Protein AF-0000000080646746 (afdb_homodimer)

Solvent-accessible surface area (backbone atoms only — not comparable to full-atom values): 21469 Å² total; per-residue (Å²): 108,74,62,54,52,51,49,48,50,39,43,36,51,28,41,51,55,40,29,51,72,56,31,67,88,60,60,42,71,68,59,32,24,59,68,43,71,46,52,71,66,58,47,55,75,70,32,92,43,70,64,54,46,52,50,50,38,51,50,51,55,50,48,51,44,48,50,43,49,50,52,52,54,58,52,56,76,73,46,64,64,90,70,47,39,64,67,59,56,50,50,55,52,50,60,57,64,44,61,35,46,60,45,35,45,41,50,51,50,56,53,54,45,21,49,72,32,48,72,54,20,54,55,48,48,54,56,49,47,53,44,38,52,50,47,21,50,50,52,50,49,49,30,48,57,54,53,25,39,70,78,55,65,48,59,58,48,28,48,38,52,49,12,30,47,49,39,35,8,44,53,44,21,35,32,60,46,51,72,60,51,70,83,59,74,64,62,42,67,65,44,43,52,51,50,50,48,43,35,51,54,55,35,32,42,72,116,108,75,62,53,52,51,49,47,50,37,43,35,51,28,42,51,55,40,30,51,71,58,32,68,90,60,59,42,70,66,58,33,24,60,68,43,70,45,52,72,66,58,46,55,74,71,33,92,44,71,65,53,45,52,49,49,38,51,51,52,55,50,48,52,46,49,48,43,50,51,53,52,54,58,52,55,75,73,45,63,63,89,70,47,40,64,67,58,55,49,51,56,53,51,60,59,64,44,60,36,46,60,45,35,44,42,52,52,49,54,53,54,44,21,48,74,33,49,73,54,20,55,55,48,45,55,56,50,48,53,47,39,53,50,46,21,50,49,51,50,49,49,29,48,58,55,53,25,40,70,77,54,64,48,58,57,48,27,49,37,52,49,12,29,48,49,40,34,7,44,53,45,20,36,32,60,47,50,71,60,52,70,85,60,71,65,61,44,67,64,44,43,53,52,51,50,49,43,34,51,54,54,36,31,42,73,117

InterPro domains:
  IPR001647 DNA-binding HTH domain, TetR-type [PF00440] (11-57)
  IPR001647 DNA-binding HTH domain, TetR-type [PR00455] (11-24)
  IPR001647 DNA-binding HTH domain, TetR-type [PR00455] (32-55)
  IPR001647 DNA-binding HTH domain, TetR-type [PS50977] (5-65)
  IPR009057 Homedomain-like superfamily [SSF46689] (6-74)
  IPR050624 Nucleoid occlusion factor SlmA/HTH-type transcriptional regulator [PTHR43479] (6-164)

Sequence (414 aa):
MASEFETANKLIDATRQIVVSQGIEGCSLEKICSKAGFTRGAFYSNFSTKDELFEALAEDEYARLIDGLTETVEGWRQQDPSEATMEKLLDEVLQVLQLDRDFYVLHSELLNRSVRDPKWGMRLAYINAEFIQKIAAVLQTIAKATHRHLVVDAIPLAHAVVGVALRAANIGAMRTALKGEPLVHTEPAADVINMLLTLIYAATEGHMASEFETANKLIDATRQIVVSQGIEGCSLEKICSKAGFTRGAFYSNFSTKDELFEALAEDEYARLIDGLTETVEGWRQQDPSEATMEKLLDEVLQVLQLDRDFYVLHSELLNRSVRDPKWGMRLAYINAEFIQKIAAVLQTIAKATHRHLVVDAIPLAHAVVGVALRAANIGAMRTALKGEPLVHTEPAADVINMLLTLIYAATEGH

Structure (mmCIF, N/CA/C/O backbone):
data_AF-0000000080646746-model_v1
#
loop_
_entity.id
_entity.type
_entity.pdbx_description
1 polymer 'HTH tetR-type domain-containing protein'
#
loop_
_atom_site.group_PDB
_atom_site.id
_atom_site.type_symbol
_atom_site.label_atom_id
_atom_site.label_alt_id
_atom_site.label_comp_id
_atom_site.label_asym_id
_atom_site.label_entity_id
_atom_site.label_seq_id
_atom_site.pdbx_PDB_ins_code
_atom_site.Cartn_x
_atom_site.Cartn_y
_atom_site.Cartn_z
_atom_site.occupancy
_atom_site.B_iso_or_equiv
_atom_site.auth_seq_id
_atom_site.auth_comp_id
_atom_site.auth_asym_id
_atom_site.auth_atom_id
_atom_site.pdbx_PDB_model_num
ATOM 1 N N . MET A 1 1 ? -35.719 14.391 5.875 1 55.91 1 MET A N 1
ATOM 2 C CA . MET A 1 1 ? -35.062 13.094 5.77 1 55.91 1 MET A CA 1
ATOM 3 C C . MET A 1 1 ? -34.312 12.977 4.453 1 55.91 1 MET A C 1
ATOM 5 O O . MET A 1 1 ? -33.094 12.734 4.445 1 55.91 1 MET A O 1
ATOM 9 N N . ALA A 1 2 ? -34.969 13.109 3.359 1 57.72 2 ALA A N 1
ATOM 10 C CA . ALA A 1 2 ? -34.406 13.086 2.016 1 57.72 2 ALA A CA 1
ATOM 11 C C . ALA A 1 2 ? -33.312 14.148 1.862 1 57.72 2 ALA A C 1
ATOM 13 O O . ALA A 1 2 ? -32.25 13.875 1.317 1 57.72 2 ALA A O 1
ATOM 14 N N . SER A 1 3 ? -33.562 15.297 2.492 1 67 3 SER A N 1
ATOM 15 C CA . SER A 1 3 ? -32.625 16.422 2.396 1 67 3 SER A CA 1
ATOM 16 C C . SER A 1 3 ? -31.359 16.156 3.186 1 67 3 SER A C 1
ATOM 18 O O . SER A 1 3 ? -30.25 16.453 2.705 1 67 3 SER A O 1
ATOM 20 N N . GLU A 1 4 ? -31.594 15.5 4.281 1 74.25 4 GLU A N 1
ATOM 21 C CA . GLU A 1 4 ? -30.453 15.188 5.137 1 74.25 4 GLU A CA 1
ATOM 22 C C . GLU A 1 4 ? -29.516 14.188 4.469 1 74.25 4 GLU A C 1
ATOM 24 O O . GLU A 1 4 ? -28.281 14.32 4.551 1 74.25 4 GLU A O 1
ATOM 29 N N . PHE A 1 5 ? -30.188 13.305 3.812 1 78.81 5 PHE A N 1
ATOM 30 C CA . PHE A 1 5 ? -29.422 12.297 3.1 1 78.81 5 PHE A CA 1
ATOM 31 C C . PHE A 1 5 ? -28.609 12.93 1.973 1 78.81 5 PHE A C 1
ATOM 33 O O . PHE A 1 5 ? -27.438 12.594 1.767 1 78.81 5 PHE A O 1
ATOM 40 N N . GLU A 1 6 ? -29.188 13.891 1.398 1 88.69 6 GLU A N 1
ATOM 41 C CA . GLU A 1 6 ? -28.5 14.594 0.322 1 88.69 6 GLU A CA 1
ATOM 42 C C . GLU A 1 6 ? -27.328 15.398 0.857 1 88.69 6 GLU A C 1
ATOM 44 O O . GLU A 1 6 ? -26.25 15.414 0.254 1 88.69 6 GLU A O 1
ATOM 49 N N . THR A 1 7 ? -27.594 16 2.064 1 93.06 7 THR A N 1
ATOM 50 C CA . THR A 1 7 ? -26.531 16.797 2.688 1 93.06 7 THR A CA 1
ATOM 51 C C . THR A 1 7 ? -25.375 15.914 3.119 1 93.06 7 THR A C 1
ATOM 53 O O . THR A 1 7 ? -24.203 16.234 2.85 1 93.06 7 THR A O 1
ATOM 56 N N . ALA A 1 8 ? -25.703 14.844 3.752 1 96.19 8 ALA A N 1
ATOM 57 C CA . ALA A 1 8 ? -24.672 13.914 4.207 1 96.19 8 ALA A CA 1
ATOM 58 C C . ALA A 1 8 ? -23.828 13.43 3.035 1 96.19 8 ALA A C 1
ATOM 60 O O . ALA A 1 8 ? -22.594 13.383 3.131 1 96.19 8 ALA A O 1
ATOM 61 N N . ASN A 1 9 ? -24.453 13.117 1.931 1 96.88 9 ASN A N 1
ATOM 62 C CA . ASN A 1 9 ? -23.75 12.625 0.752 1 96.88 9 ASN A CA 1
ATOM 63 C C . ASN A 1 9 ? -22.844 13.688 0.151 1 96.88 9 ASN A C 1
ATOM 65 O O . ASN A 1 9 ? -21.734 13.383 -0.294 1 96.88 9 ASN A O 1
ATOM 69 N N . LYS A 1 10 ? -23.281 14.859 0.145 1 97.31 10 LYS A N 1
ATOM 70 C CA . LYS A 1 10 ? -22.469 15.953 -0.384 1 97.31 10 LYS A CA 1
ATOM 71 C C . LYS A 1 10 ? -21.25 16.219 0.498 1 97.31 10 LYS A C 1
ATOM 73 O O . LYS A 1 10 ? -20.172 16.531 -0.004 1 97.31 10 LYS A O 1
ATOM 78 N N . LEU A 1 11 ? -21.484 16.109 1.8 1 97.75 11 LEU A N 1
ATOM 79 C CA . LEU A 1 11 ? -20.375 16.25 2.73 1 97.75 11 LEU A CA 1
ATOM 80 C C . LEU A 1 11 ? -19.359 15.141 2.545 1 97.75 11 LEU A C 1
ATOM 82 O O . LEU A 1 11 ? -18.141 15.383 2.555 1 97.75 11 LEU A O 1
ATOM 86 N N . ILE A 1 12 ? -19.859 13.961 2.314 1 97.81 12 ILE A N 1
ATOM 87 C CA . ILE A 1 12 ? -18.984 12.805 2.09 1 97.81 12 ILE A CA 1
ATOM 88 C C . ILE A 1 12 ? -18.203 12.992 0.791 1 97.81 12 ILE A C 1
ATOM 90 O O . ILE A 1 12 ? -17 12.789 0.756 1 97.81 12 ILE A O 1
ATOM 94 N N . ASP A 1 13 ? -18.875 13.461 -0.231 1 97.69 13 ASP A N 1
ATOM 95 C CA . ASP A 1 13 ? -18.234 13.664 -1.527 1 97.69 13 ASP A CA 1
ATOM 96 C C . ASP A 1 13 ? -17.172 14.766 -1.454 1 97.69 13 ASP A C 1
ATOM 98 O O . ASP A 1 13 ? -16.109 14.648 -2.045 1 97.69 13 ASP A O 1
ATOM 102 N N . ALA A 1 14 ? -17.516 15.812 -0.769 1 97.75 14 ALA A N 1
ATOM 103 C CA . ALA A 1 14 ? -16.547 16.891 -0.563 1 97.75 14 ALA A CA 1
ATOM 104 C C . ALA A 1 14 ? -15.312 16.391 0.181 1 97.75 14 ALA A C 1
ATOM 106 O O . ALA A 1 14 ? -14.18 16.719 -0.186 1 97.75 14 ALA A O 1
ATOM 107 N N . THR A 1 15 ? -15.531 15.633 1.179 1 97.69 15 THR A N 1
ATOM 108 C CA . THR A 1 15 ? -14.445 15.07 1.973 1 97.69 15 THR A CA 1
ATOM 109 C C . THR A 1 15 ? -13.555 14.172 1.118 1 97.69 15 THR A C 1
ATOM 111 O O . THR A 1 15 ? -12.328 14.25 1.19 1 97.69 15 THR A O 1
ATOM 114 N N . ARG A 1 16 ? -14.18 13.352 0.313 1 97.31 16 ARG A N 1
ATOM 115 C CA . ARG A 1 16 ? -13.445 12.477 -0.601 1 97.31 16 ARG A CA 1
ATOM 116 C C . ARG A 1 16 ? -12.5 13.289 -1.482 1 97.31 16 ARG A C 1
ATOM 118 O O . ARG A 1 16 ? -11.32 12.953 -1.606 1 97.31 16 ARG A O 1
ATOM 125 N N . GLN A 1 17 ? -12.992 14.336 -1.998 1 96.56 17 GLN A N 1
ATOM 126 C CA . GLN A 1 17 ? -12.211 15.172 -2.9 1 96.56 17 GLN A CA 1
ATOM 127 C C . GLN A 1 17 ? -11.047 15.828 -2.168 1 96.56 17 GLN A C 1
ATOM 129 O O . GLN A 1 17 ? -9.945 15.922 -2.705 1 96.56 17 GLN A O 1
ATOM 134 N N . ILE A 1 18 ? -11.273 16.234 -0.957 1 96.06 18 ILE A N 1
ATOM 135 C CA . ILE A 1 18 ? -10.234 16.891 -0.174 1 96.06 18 ILE A CA 1
ATOM 136 C C . ILE A 1 18 ? -9.164 15.875 0.222 1 96.06 18 ILE A C 1
ATOM 138 O O . ILE A 1 18 ? -7.965 16.156 0.128 1 96.06 18 ILE A O 1
ATOM 142 N N . VAL A 1 19 ? -9.562 14.727 0.589 1 94.62 19 VAL A N 1
ATOM 143 C CA . VAL A 1 19 ? -8.625 13.68 0.983 1 94.62 19 VAL A CA 1
ATOM 144 C C . VAL A 1 19 ? -7.742 13.305 -0.205 1 94.62 19 VAL A C 1
ATOM 146 O O . VAL A 1 19 ? -6.523 13.18 -0.063 1 94.62 19 VAL A O 1
ATOM 149 N N . VAL A 1 20 ? -8.328 13.195 -1.353 1 93.25 20 VAL A N 1
ATOM 150 C CA . VAL A 1 20 ? -7.602 12.797 -2.553 1 93.25 20 VAL A CA 1
ATOM 151 C C . VAL A 1 20 ? -6.602 13.883 -2.936 1 93.25 20 VAL A C 1
ATOM 153 O O . VAL A 1 20 ? -5.5 13.578 -3.406 1 93.25 20 VAL A O 1
ATOM 156 N N . SER A 1 21 ? -6.93 15.07 -2.648 1 90.62 21 SER A N 1
ATOM 157 C CA . SER A 1 21 ? -6.082 16.172 -3.088 1 90.62 21 SER A CA 1
ATOM 158 C C . SER A 1 21 ? -5.102 16.594 -1.995 1 90.62 21 SER A C 1
ATOM 160 O O . SER A 1 21 ? -3.953 16.938 -2.281 1 90.62 21 SER A O 1
ATOM 162 N N . GLN A 1 22 ? -5.578 16.516 -0.664 1 89.56 22 GLN A N 1
ATOM 163 C CA . GLN A 1 22 ? -4.793 17.141 0.391 1 89.56 22 GLN A CA 1
ATOM 164 C C . GLN A 1 22 ? -4.543 16.188 1.547 1 89.56 22 GLN A C 1
ATOM 166 O O . GLN A 1 22 ? -3.85 16.531 2.508 1 89.56 22 GLN A O 1
ATOM 171 N N . GLY A 1 23 ? -5.078 15.008 1.438 1 89.31 23 GLY A N 1
ATOM 172 C CA . GLY A 1 23 ? -4.938 14.062 2.535 1 89.31 23 GLY A CA 1
ATOM 173 C C . GLY A 1 23 ? -5.965 14.266 3.633 1 89.31 23 GLY A C 1
ATOM 174 O O . GLY A 1 23 ? -6.688 15.258 3.637 1 89.31 23 GLY A O 1
ATOM 175 N N . ILE A 1 24 ? -6.055 13.344 4.516 1 87.31 24 ILE A N 1
ATOM 176 C CA . ILE A 1 24 ? -7.043 13.367 5.59 1 87.31 24 ILE A CA 1
ATOM 177 C C . ILE A 1 24 ? -6.699 14.469 6.586 1 87.31 24 ILE A C 1
ATOM 179 O O . ILE A 1 24 ? -7.59 15.117 7.141 1 87.31 24 ILE A O 1
ATOM 183 N N . GLU A 1 25 ? -5.418 14.703 6.789 1 80.88 25 GLU A N 1
ATOM 184 C CA . GLU A 1 25 ? -4.996 15.742 7.715 1 80.88 25 GLU A CA 1
ATOM 185 C C . GLU A 1 25 ? -5.348 17.125 7.188 1 80.88 25 GLU A C 1
ATOM 187 O O . GLU A 1 25 ? -5.488 18.078 7.961 1 80.88 25 GLU A O 1
ATOM 192 N N . GLY A 1 26 ? -5.551 17.219 5.957 1 82.81 26 GLY A N 1
ATOM 193 C CA . GLY A 1 26 ? -5.926 18.484 5.348 1 82.81 26 GLY A CA 1
ATOM 194 C C . GLY A 1 26 ? -7.418 18.75 5.41 1 82.81 26 GLY A C 1
ATOM 195 O O . GLY A 1 26 ? -7.871 19.844 5.031 1 82.81 26 GLY A O 1
ATOM 196 N N . CYS A 1 27 ? -8.094 17.844 5.965 1 90.44 27 CYS A N 1
ATOM 197 C CA . CYS A 1 27 ? -9.547 17.969 6 1 90.44 27 CYS A CA 1
ATOM 198 C C . CYS A 1 27 ? -10 18.719 7.254 1 90.44 27 CYS A C 1
ATOM 200 O O . CYS A 1 27 ? -10.273 18.094 8.281 1 90.44 27 CYS A O 1
ATOM 202 N N . SER A 1 28 ? -10.148 20.016 7.117 1 93.44 28 SER A N 1
ATOM 203 C CA . SER A 1 28 ? -10.75 20.781 8.203 1 93.44 28 SER A CA 1
ATOM 204 C C . SER A 1 28 ? -12.258 20.922 8.008 1 93.44 28 SER A C 1
ATOM 206 O O . SER A 1 28 ? -12.758 20.781 6.887 1 93.44 28 SER A O 1
ATOM 208 N N . LEU A 1 29 ? -12.906 21.188 9.062 1 94.69 29 LEU A N 1
ATOM 209 C CA . LEU A 1 29 ? -14.352 21.391 8.992 1 94.69 29 LEU A CA 1
ATOM 210 C C . LEU A 1 29 ? -14.695 22.547 8.07 1 94.69 29 LEU A C 1
ATOM 212 O O . LEU A 1 29 ? -15.656 22.469 7.301 1 94.69 29 LEU A O 1
ATOM 216 N N . GLU A 1 30 ? -13.938 23.578 8.156 1 95.5 30 GLU A N 1
ATOM 217 C CA . GLU A 1 30 ? -14.156 24.766 7.324 1 95.5 30 GLU A CA 1
ATOM 218 C C . GLU A 1 30 ? -14.016 24.422 5.844 1 95.5 30 GLU A C 1
ATOM 220 O O . GLU A 1 30 ? -14.852 24.828 5.031 1 95.5 30 GLU A O 1
ATOM 225 N N . LYS A 1 31 ? -13.039 23.703 5.457 1 96.38 31 LYS A N 1
ATOM 226 C CA . LYS A 1 31 ? -12.797 23.328 4.07 1 96.38 31 LYS A CA 1
ATOM 227 C C . LYS A 1 31 ? -13.891 22.406 3.553 1 96.38 31 LYS A C 1
ATOM 229 O O . LYS A 1 31 ? -14.367 22.562 2.424 1 96.38 31 LYS A O 1
ATOM 234 N N . ILE A 1 32 ? -14.297 21.438 4.383 1 97.25 32 ILE A N 1
ATOM 235 C CA . ILE A 1 32 ? -15.32 20.469 4.008 1 97.25 32 ILE A CA 1
ATOM 236 C C . ILE A 1 32 ? -16.641 21.188 3.758 1 97.25 32 ILE A C 1
ATOM 238 O O . ILE A 1 32 ? -17.281 21 2.717 1 97.25 32 ILE A O 1
ATOM 242 N N . CYS A 1 33 ? -16.984 22.062 4.699 1 97.31 33 CYS A N 1
ATOM 243 C CA . CYS A 1 33 ? -18.25 22.781 4.586 1 97.31 33 CYS A CA 1
ATOM 244 C C . CYS A 1 33 ? -18.234 23.703 3.379 1 97.31 33 CYS A C 1
ATOM 246 O O . CYS A 1 33 ? -19.219 23.766 2.629 1 97.31 33 CYS A O 1
ATOM 248 N N . SER A 1 34 ? -17.141 24.406 3.252 1 97.5 34 SER A N 1
ATOM 249 C CA . SER A 1 34 ? -17.016 25.312 2.121 1 97.5 34 SER A CA 1
ATOM 250 C C . SER A 1 34 ? -17.156 24.578 0.795 1 97.5 34 SER A C 1
ATOM 252 O O . SER A 1 34 ? -17.891 25 -0.089 1 97.5 34 SER A O 1
ATOM 254 N N . LYS A 1 35 ? -16.547 23.469 0.623 1 96.75 35 LYS A N 1
ATOM 255 C CA . LYS A 1 35 ? -16.578 22.688 -0.607 1 96.75 35 LYS A CA 1
ATOM 256 C C . LYS A 1 35 ? -17.969 22.094 -0.844 1 96.75 35 LYS A C 1
ATOM 258 O O . LYS A 1 35 ? -18.422 22.016 -1.984 1 96.75 35 LYS A O 1
ATOM 263 N N . ALA A 1 36 ? -18.578 21.641 0.231 1 96.94 36 ALA A N 1
ATOM 264 C CA . ALA A 1 36 ? -19.875 21 0.13 1 96.94 36 ALA A CA 1
ATOM 265 C C . ALA A 1 36 ? -20.984 22.047 -0.048 1 96.94 36 ALA A C 1
ATOM 267 O O . ALA A 1 36 ? -22.109 21.703 -0.419 1 96.94 36 ALA A O 1
ATOM 268 N N . GLY A 1 37 ? -20.688 23.297 0.328 1 96.94 37 GLY A N 1
ATOM 269 C CA . GLY A 1 37 ? -21.672 24.375 0.209 1 96.94 37 GLY A CA 1
ATOM 270 C C . GLY A 1 37 ? -22.625 24.438 1.383 1 96.94 37 GLY A C 1
ATOM 271 O O . GLY A 1 37 ? -23.797 24.75 1.21 1 96.94 37 GLY A O 1
ATOM 272 N N . PHE A 1 38 ? -22.125 24.062 2.523 1 96.19 38 PHE A N 1
ATOM 273 C CA . PHE A 1 38 ? -23 24.047 3.693 1 96.19 38 PHE A CA 1
ATOM 274 C C . PHE A 1 38 ? -22.375 24.812 4.852 1 96.19 38 PHE A C 1
ATOM 276 O O . PHE A 1 38 ? -21.156 25.047 4.859 1 96.19 38 PHE A O 1
ATOM 283 N N . THR A 1 39 ? -23.188 25.188 5.805 1 94.69 39 THR A N 1
ATOM 284 C CA . THR A 1 39 ? -22.719 25.844 7.031 1 94.69 39 THR A CA 1
ATOM 285 C C . THR A 1 39 ? -22.234 24.797 8.039 1 94.69 39 THR A C 1
ATOM 287 O O . THR A 1 39 ? -22.516 23.609 7.887 1 94.69 39 THR A O 1
ATOM 290 N N . ARG A 1 40 ? -21.516 25.281 9.031 1 95.12 40 ARG A N 1
ATOM 291 C CA . ARG A 1 40 ? -21.109 24.422 10.141 1 95.12 40 ARG A CA 1
ATOM 292 C C . ARG A 1 40 ? -22.312 23.828 10.844 1 95.12 40 ARG A C 1
ATOM 294 O O . ARG A 1 40 ? -22.281 22.672 11.281 1 95.12 40 ARG A O 1
ATOM 301 N N . GLY A 1 41 ? -23.391 24.609 10.938 1 94.81 41 GLY A N 1
ATOM 302 C CA . GLY A 1 41 ? -24.609 24.125 11.539 1 94.81 41 GLY A CA 1
ATOM 303 C C . GLY A 1 41 ? -25.203 22.922 10.805 1 94.81 41 GLY A C 1
ATOM 304 O O . G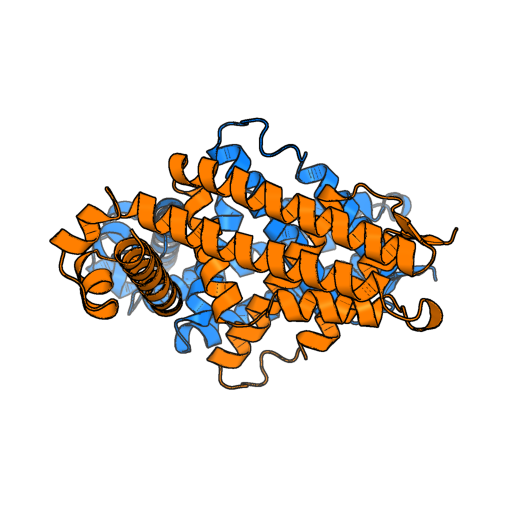LY A 1 41 ? -25.609 21.953 11.43 1 94.81 41 GLY A O 1
ATOM 305 N N . ALA A 1 42 ? -25.203 23.062 9.57 1 94 42 ALA A N 1
ATOM 306 C CA . ALA A 1 42 ? -25.688 21.984 8.727 1 94 42 ALA A CA 1
ATOM 307 C C . ALA A 1 42 ? -24.844 20.719 8.906 1 94 42 ALA A C 1
ATOM 309 O O . ALA A 1 42 ? -25.359 19.609 8.883 1 94 42 ALA A O 1
ATOM 310 N N . PHE A 1 43 ? -23.5 20.891 8.977 1 96.75 43 PHE A N 1
ATOM 311 C CA . PHE A 1 43 ? -22.609 19.766 9.258 1 96.75 43 PHE A CA 1
ATOM 312 C C . PHE A 1 43 ? -23.062 19.031 10.516 1 96.75 43 PHE A C 1
ATOM 314 O O . PHE A 1 43 ? -23.219 17.797 10.5 1 96.75 43 PHE A O 1
ATOM 321 N N . TYR A 1 44 ? -23.312 19.734 11.547 1 95.69 44 TYR A N 1
ATOM 322 C CA . TYR A 1 44 ? -23.578 19.156 12.859 1 95.69 44 TYR A CA 1
ATOM 323 C C . TYR A 1 44 ? -24.984 18.578 12.93 1 95.69 44 TYR A C 1
ATOM 325 O O . TYR A 1 44 ? -25.312 17.812 13.852 1 95.69 44 TYR A O 1
ATOM 333 N N . SER A 1 45 ? -25.812 18.891 11.992 1 95.81 45 SER A N 1
ATOM 334 C CA . SER A 1 45 ? -27.109 18.234 11.867 1 95.81 45 SER A CA 1
ATOM 335 C C . SER A 1 45 ? -26.969 16.828 11.312 1 95.81 45 SER A C 1
ATOM 337 O O . SER A 1 45 ? -27.875 16.016 11.438 1 95.81 45 SER A O 1
ATOM 339 N N . ASN A 1 46 ? -25.812 16.578 10.734 1 96.56 46 ASN A N 1
ATOM 340 C CA . ASN A 1 46 ? -25.609 15.305 10.062 1 96.56 46 ASN A CA 1
ATOM 341 C C . ASN A 1 46 ? -24.547 14.469 10.766 1 96.56 46 ASN A C 1
ATOM 343 O O . ASN A 1 46 ? -24.656 13.242 10.828 1 96.56 46 ASN A O 1
ATOM 347 N N . PHE A 1 47 ? -23.547 15.148 11.234 1 96.94 47 PHE A N 1
ATOM 348 C CA . PHE A 1 47 ? -22.422 14.477 11.898 1 96.94 47 PHE A CA 1
ATOM 349 C C . PHE A 1 47 ? -22.062 15.188 13.195 1 96.94 47 PHE A C 1
ATOM 351 O O . PHE A 1 47 ? -22.031 16.422 13.25 1 96.94 47 PHE A O 1
ATOM 358 N N . SER A 1 48 ? -21.672 14.359 14.164 1 95.62 48 SER A N 1
ATOM 359 C CA . SER A 1 48 ? -21.297 14.93 15.453 1 95.62 48 SER A CA 1
ATOM 360 C C . SER A 1 48 ? -19.828 15.352 15.469 1 95.62 48 SER A C 1
ATOM 362 O O . SER A 1 48 ? -19.453 16.281 16.203 1 95.62 48 SER A O 1
ATOM 364 N N . THR A 1 49 ? -19.047 14.633 14.688 1 93.94 49 THR A N 1
ATOM 365 C CA . THR A 1 49 ? -17.609 14.906 14.641 1 93.94 49 THR A CA 1
ATOM 366 C C . THR A 1 49 ? -17.062 14.672 13.242 1 93.94 49 THR A C 1
ATOM 368 O O . THR A 1 49 ? -17.703 14.008 12.422 1 93.94 49 THR A O 1
ATOM 371 N N . LYS A 1 50 ? -15.914 15.156 13 1 93.31 50 LYS A N 1
ATOM 372 C CA . LYS A 1 50 ? -15.211 14.898 11.742 1 93.31 50 LYS A CA 1
ATOM 373 C C . LYS A 1 50 ? -14.898 13.414 11.586 1 93.31 50 LYS A C 1
ATOM 375 O O . LYS A 1 50 ? -14.961 12.875 10.477 1 93.31 50 LYS A O 1
ATOM 380 N N . ASP A 1 51 ? -14.664 12.789 12.672 1 92.38 51 ASP A N 1
ATOM 381 C CA . ASP A 1 51 ? -14.344 11.367 12.648 1 92.38 51 ASP A CA 1
ATOM 382 C C . ASP A 1 51 ? -15.539 10.547 12.164 1 92.38 51 ASP A C 1
ATOM 384 O O . ASP A 1 51 ? -15.375 9.562 11.445 1 92.38 51 ASP A O 1
ATOM 388 N N . GLU A 1 52 ? -16.641 10.938 12.562 1 94.94 52 GLU A N 1
ATOM 389 C CA . GLU A 1 52 ? -17.844 10.273 12.086 1 94.94 52 GLU A CA 1
ATOM 390 C C . GLU A 1 52 ? -17.984 10.422 10.57 1 94.94 52 GLU A C 1
ATOM 392 O O . GLU A 1 52 ? -18.422 9.492 9.891 1 94.94 52 GLU A O 1
ATOM 397 N N . LEU A 1 53 ? -17.672 11.602 10.117 1 96.19 53 LEU A N 1
ATOM 398 C CA . LEU A 1 53 ? -17.719 11.844 8.68 1 96.19 53 LEU A CA 1
ATOM 399 C C . LEU A 1 53 ? -16.688 10.977 7.957 1 96.19 53 LEU A C 1
ATOM 401 O O . LEU A 1 53 ? -16.984 10.43 6.891 1 96.19 53 LEU A O 1
ATOM 405 N N . PHE A 1 54 ? -15.508 10.805 8.508 1 95.44 54 PHE A N 1
ATOM 406 C CA . PHE A 1 54 ? -14.484 9.961 7.906 1 95.44 54 PHE A CA 1
ATOM 407 C C . PHE A 1 54 ? -14.93 8.508 7.879 1 95.44 54 PHE A C 1
ATOM 409 O O . PHE A 1 54 ? -14.664 7.789 6.914 1 95.44 54 PHE A O 1
ATOM 416 N N . GLU A 1 55 ? -15.57 8.117 8.906 1 95.25 55 GLU A N 1
ATOM 417 C CA . GLU A 1 55 ? -16.109 6.762 8.945 1 95.25 55 GLU A CA 1
ATOM 418 C C . GLU A 1 55 ? -17.172 6.562 7.859 1 95.25 55 GLU A C 1
ATOM 420 O O . GLU A 1 55 ? -17.188 5.531 7.18 1 95.25 55 GLU A O 1
ATOM 425 N N . ALA A 1 56 ? -18 7.543 7.742 1 96.56 56 ALA A N 1
ATOM 426 C CA . ALA A 1 56 ? -19.031 7.484 6.707 1 96.56 56 ALA A CA 1
ATOM 427 C C . ALA A 1 56 ? -18.406 7.434 5.316 1 96.56 56 ALA A C 1
ATOM 429 O O . ALA A 1 56 ? -18.906 6.742 4.43 1 96.56 56 ALA A O 1
ATOM 430 N N . LEU A 1 57 ? -17.359 8.156 5.141 1 97.62 57 LEU A N 1
ATOM 431 C CA . LEU A 1 57 ? -16.625 8.133 3.881 1 97.62 57 LEU A CA 1
ATOM 432 C C . LEU A 1 57 ? -16.109 6.734 3.584 1 97.62 57 LEU A C 1
ATOM 434 O O . LEU A 1 57 ? -16.266 6.23 2.473 1 97.62 57 LEU A O 1
ATOM 438 N N . ALA A 1 58 ? -15.477 6.117 4.562 1 97.69 58 ALA A N 1
ATOM 439 C CA . ALA A 1 58 ? -14.938 4.77 4.391 1 97.69 58 ALA A CA 1
ATOM 440 C C . ALA A 1 58 ? -16.047 3.77 4.086 1 97.69 58 ALA A C 1
ATOM 442 O O . ALA A 1 58 ? -15.922 2.947 3.176 1 97.69 58 ALA A O 1
ATOM 443 N N . GLU A 1 59 ? -17.078 3.887 4.855 1 97.62 59 GLU A N 1
ATOM 444 C CA . GLU A 1 59 ? -18.219 2.99 4.645 1 97.62 59 GLU A CA 1
ATOM 445 C C . GLU A 1 59 ? -18.781 3.139 3.236 1 97.62 59 GLU A C 1
ATOM 447 O O . GLU A 1 59 ? -19.062 2.143 2.568 1 97.62 59 GLU A O 1
ATOM 452 N N . ASP A 1 60 ? -18.953 4.363 2.865 1 97.56 60 ASP A N 1
ATOM 453 C CA . ASP A 1 60 ? -19.484 4.637 1.532 1 97.56 60 ASP A CA 1
ATOM 454 C C . ASP A 1 60 ? -18.562 4.066 0.452 1 97.56 60 ASP A C 1
ATOM 456 O O . ASP A 1 60 ? -19.031 3.463 -0.514 1 97.56 60 ASP A O 1
ATOM 460 N N . GLU A 1 61 ? -17.297 4.273 0.552 1 97.75 61 GLU A N 1
ATOM 461 C CA . GLU A 1 61 ? -16.312 3.811 -0.415 1 97.75 61 GLU A CA 1
ATOM 462 C C . GLU A 1 61 ? -16.328 2.289 -0.538 1 97.75 61 GLU A C 1
ATOM 464 O O . GLU A 1 61 ? -16.438 1.751 -1.642 1 97.75 61 GLU A O 1
ATOM 469 N N . TYR A 1 62 ? -16.297 1.565 0.52 1 98.12 62 TYR A N 1
ATOM 470 C CA . TYR A 1 62 ? -16.203 0.11 0.49 1 98.12 62 TYR A CA 1
ATOM 471 C C . TYR A 1 62 ? -17.547 -0.507 0.108 1 98.12 62 TYR A C 1
ATOM 473 O O . TYR A 1 62 ? -17.594 -1.55 -0.549 1 98.12 62 TYR A O 1
ATOM 481 N N . ALA A 1 63 ? -18.609 0.163 0.543 1 98 63 ALA A N 1
ATOM 482 C CA . ALA A 1 63 ? -19.922 -0.311 0.112 1 98 63 ALA A CA 1
ATOM 483 C C . ALA A 1 63 ? -20.062 -0.235 -1.406 1 98 63 ALA A C 1
ATOM 485 O O . ALA A 1 63 ? -20.625 -1.141 -2.031 1 98 63 ALA A O 1
ATOM 486 N N . ARG A 1 64 ? -19.609 0.862 -1.956 1 97.5 64 ARG A N 1
ATOM 487 C CA . ARG A 1 64 ? -19.641 1.01 -3.408 1 97.5 64 ARG A CA 1
ATOM 488 C C . ARG A 1 64 ? -18.859 -0.117 -4.086 1 97.5 64 ARG A C 1
ATOM 490 O O . ARG A 1 64 ? -19.328 -0.693 -5.07 1 97.5 64 ARG A O 1
ATOM 497 N N . LEU A 1 65 ? -17.719 -0.448 -3.623 1 98.19 65 LEU A N 1
ATOM 498 C CA . LEU A 1 65 ? -16.906 -1.519 -4.18 1 98.19 65 LEU A CA 1
ATOM 499 C C . LEU A 1 65 ? -17.609 -2.867 -4.047 1 98.19 65 LEU A C 1
ATOM 501 O O . LEU A 1 65 ? -17.672 -3.637 -5.008 1 98.19 65 LEU A O 1
ATOM 505 N N . ILE A 1 66 ? -18.125 -3.119 -2.873 1 98.62 66 ILE A N 1
ATOM 506 C CA . ILE A 1 66 ? -18.781 -4.387 -2.598 1 98.62 66 ILE A CA 1
ATOM 507 C C . ILE A 1 66 ? -20.016 -4.531 -3.492 1 98.62 66 ILE A C 1
ATOM 509 O O . ILE A 1 66 ? -20.234 -5.59 -4.082 1 98.62 66 ILE A O 1
ATOM 513 N N . ASP A 1 67 ? -20.75 -3.447 -3.617 1 98.56 67 ASP A N 1
ATOM 514 C CA . ASP A 1 67 ? -21.938 -3.459 -4.473 1 98.56 67 ASP A CA 1
ATOM 515 C C . ASP A 1 67 ? -21.562 -3.682 -5.934 1 98.56 67 ASP A C 1
ATOM 517 O O . ASP A 1 67 ? -22.219 -4.445 -6.645 1 98.56 67 ASP A O 1
ATOM 521 N N . GLY A 1 68 ? -20.531 -2.982 -6.355 1 98.5 68 GLY A N 1
ATOM 522 C CA . GLY A 1 68 ? -20.047 -3.18 -7.715 1 98.5 68 GLY A CA 1
ATOM 523 C C . GLY A 1 68 ? -19.625 -4.609 -7.996 1 98.5 68 GLY A C 1
ATOM 524 O O . GLY A 1 68 ? -19.922 -5.152 -9.062 1 98.5 68 GLY A O 1
ATOM 525 N N . LEU A 1 69 ? -18.969 -5.242 -7.07 1 98.56 69 LEU A N 1
ATOM 526 C CA . LEU A 1 69 ? -18.547 -6.633 -7.207 1 98.56 69 LEU A CA 1
ATOM 527 C C . LEU A 1 69 ? -19.75 -7.566 -7.234 1 98.56 69 LEU A C 1
ATOM 529 O O . LEU A 1 69 ? -19.781 -8.523 -8.008 1 98.56 69 LEU A O 1
ATOM 533 N N . THR A 1 70 ? -20.688 -7.25 -6.355 1 98.44 70 THR A N 1
ATOM 534 C CA . THR A 1 70 ? -21.906 -8.047 -6.305 1 98.44 70 THR A CA 1
ATOM 535 C C . THR A 1 70 ? -22.625 -8.008 -7.648 1 98.44 70 THR A C 1
ATOM 537 O O . THR A 1 70 ? -23.031 -9.047 -8.172 1 98.44 70 THR A O 1
ATOM 540 N N . GLU A 1 71 ? -22.766 -6.84 -8.18 1 98.12 71 GLU A N 1
ATOM 541 C CA . GLU A 1 71 ? -23.438 -6.672 -9.469 1 98.12 71 GLU A CA 1
ATOM 542 C C . GLU A 1 71 ? -22.672 -7.406 -10.578 1 98.12 71 GLU A C 1
ATOM 544 O O . GLU A 1 71 ? -23.297 -8.008 -11.453 1 98.12 71 GLU A O 1
ATOM 549 N N . THR A 1 72 ? -21.391 -7.297 -10.57 1 97.69 72 THR A N 1
ATOM 550 C CA . THR A 1 72 ? -20.547 -7.965 -11.555 1 97.69 72 THR A CA 1
ATOM 551 C C . THR A 1 72 ? -20.766 -9.477 -11.516 1 97.69 72 THR A C 1
ATOM 553 O O . THR A 1 72 ? -20.938 -10.109 -12.562 1 97.69 72 THR A O 1
ATOM 556 N N . VAL A 1 73 ? -20.797 -10.078 -10.344 1 97.12 73 VAL A N 1
ATOM 557 C CA . VAL A 1 73 ? -20.984 -11.516 -10.164 1 97.12 73 VAL A CA 1
ATOM 558 C C . VAL A 1 73 ? -22.375 -11.922 -10.641 1 97.12 73 VAL A C 1
ATOM 560 O O . VAL A 1 73 ? -22.547 -12.961 -11.281 1 97.12 73 VAL A O 1
ATOM 563 N N . GLU A 1 74 ? -23.359 -11.125 -10.312 1 96.56 74 GLU A N 1
ATOM 564 C CA . GLU A 1 74 ? -24.719 -11.391 -10.781 1 96.56 74 GLU A CA 1
ATOM 565 C C . GLU A 1 74 ? -24.781 -11.391 -12.305 1 96.56 74 GLU A C 1
ATOM 567 O O . GLU A 1 74 ? -25.516 -12.195 -12.891 1 96.56 74 GLU A O 1
ATOM 572 N N . GLY A 1 75 ? -24.031 -10.555 -12.891 1 95.06 75 GLY A N 1
ATOM 573 C CA . GLY A 1 75 ? -23.953 -10.508 -14.344 1 95.06 75 GLY A CA 1
ATOM 574 C C . GLY A 1 75 ? -23.344 -11.766 -14.953 1 95.06 75 GLY A C 1
ATOM 575 O O . GLY A 1 75 ? -23.719 -12.172 -16.047 1 95.06 75 GLY A O 1
ATOM 576 N N . TRP A 1 76 ? -22.375 -12.391 -14.266 1 94.62 76 TRP A N 1
ATOM 577 C CA . TRP A 1 76 ? -21.719 -13.602 -14.742 1 94.62 76 TRP A CA 1
ATOM 578 C C . TRP A 1 76 ? -22.719 -14.742 -14.875 1 94.62 76 TRP A C 1
ATOM 580 O O . TRP A 1 76 ? -22.578 -15.617 -15.727 1 94.62 76 TRP A O 1
ATOM 590 N N . ARG A 1 77 ? -23.719 -14.789 -14.023 1 89 77 ARG A N 1
ATOM 591 C CA . ARG A 1 77 ? -24.703 -15.859 -14 1 89 77 ARG A CA 1
ATOM 592 C C . ARG A 1 77 ? -25.578 -15.812 -15.25 1 89 77 ARG A C 1
ATOM 594 O O . ARG A 1 77 ? -26.188 -16.828 -15.625 1 89 77 ARG A O 1
ATOM 601 N N . GLN A 1 78 ? -25.562 -14.68 -15.875 1 89.31 78 GLN A N 1
ATOM 602 C CA . GLN A 1 78 ? -26.422 -14.492 -17.047 1 89.31 78 GLN A CA 1
ATOM 603 C C . GLN A 1 78 ? -25.641 -14.68 -18.344 1 89.31 78 GLN A C 1
ATOM 605 O O . GLN A 1 78 ? -26.203 -14.656 -19.422 1 89.31 78 GLN A O 1
ATOM 610 N N . GLN A 1 79 ? -24.406 -14.891 -18.219 1 85.44 79 GLN A N 1
ATOM 611 C CA . GLN A 1 79 ? -23.547 -15.023 -19.391 1 85.44 79 GLN A CA 1
ATOM 612 C C . GLN A 1 79 ? -23.375 -16.484 -19.781 1 85.44 79 GLN A C 1
ATOM 614 O O . GLN A 1 79 ? -23.656 -17.391 -18.984 1 85.44 79 GLN A O 1
ATOM 619 N N . ASP A 1 80 ? -22.953 -16.625 -21.031 1 85.5 80 ASP A N 1
ATOM 620 C CA . ASP A 1 80 ? -22.609 -17.953 -21.516 1 85.5 80 ASP A CA 1
ATOM 621 C C . ASP A 1 80 ? -21.375 -18.5 -20.781 1 85.5 80 ASP A C 1
ATOM 623 O O . ASP A 1 80 ? -20.312 -17.875 -20.812 1 85.5 80 ASP A O 1
ATOM 627 N N . PRO A 1 81 ? -21.562 -19.609 -20.156 1 83.5 81 PRO A N 1
ATOM 628 C CA . PRO A 1 81 ? -20.438 -20.188 -19.422 1 83.5 81 PRO A CA 1
ATOM 629 C C . PRO A 1 81 ? -19.219 -20.406 -20.297 1 83.5 81 PRO A C 1
ATOM 631 O O . PRO A 1 81 ? -18.078 -20.375 -19.812 1 83.5 81 PRO A O 1
ATOM 634 N N . SER A 1 82 ? -19.422 -20.656 -21.516 1 84.38 82 SER A N 1
ATOM 635 C CA . SER A 1 82 ? -18.328 -20.922 -22.453 1 84.38 82 SER A CA 1
ATOM 636 C C . SER A 1 82 ? -17.469 -19.688 -22.656 1 84.38 82 SER A C 1
ATOM 638 O O . SER A 1 82 ? -16.328 -19.781 -23.125 1 84.38 82 SER A O 1
ATOM 640 N N . GLU A 1 83 ? -17.953 -18.562 -22.266 1 83.69 83 GLU A N 1
ATOM 641 C CA . GLU A 1 83 ? -17.266 -17.297 -22.469 1 83.69 83 GLU A CA 1
ATOM 642 C C . GLU A 1 83 ? -16.469 -16.891 -21.234 1 83.69 83 GLU A C 1
ATOM 644 O O . GLU A 1 83 ? -15.664 -15.961 -21.281 1 83.69 83 GLU A O 1
ATOM 649 N N . ALA A 1 84 ? -16.672 -17.719 -20.297 1 87.44 84 ALA A N 1
ATOM 650 C CA . ALA A 1 84 ? -16.031 -17.344 -19.047 1 87.44 84 ALA A CA 1
ATOM 651 C C . ALA A 1 84 ? -14.578 -17.797 -19.031 1 87.44 84 ALA A C 1
ATOM 653 O O . ALA A 1 84 ? -14.289 -19 -18.969 1 87.44 84 ALA A O 1
ATOM 654 N N . THR A 1 85 ? -13.68 -16.797 -19.203 1 93.75 85 THR A N 1
ATOM 655 C CA . THR A 1 85 ? -12.266 -17.031 -18.953 1 93.75 85 THR A CA 1
ATOM 656 C C . THR A 1 85 ? -11.82 -16.312 -17.688 1 93.75 85 THR A C 1
ATOM 658 O O . THR A 1 85 ? -12.391 -15.281 -17.328 1 93.75 85 THR A O 1
ATOM 661 N N . MET A 1 86 ? -10.852 -16.875 -17.062 1 94.94 86 MET A N 1
ATOM 662 C CA . MET A 1 86 ? -10.312 -16.234 -15.867 1 94.94 86 MET A CA 1
ATOM 663 C C . MET A 1 86 ? -9.891 -14.797 -16.156 1 94.94 86 MET A C 1
ATOM 665 O O . MET A 1 86 ? -10.156 -13.898 -15.352 1 94.94 86 MET A O 1
ATOM 669 N N . GLU A 1 87 ? -9.273 -14.617 -17.266 1 95.12 87 GLU A N 1
ATOM 670 C CA . GLU A 1 87 ? -8.805 -13.297 -17.672 1 95.12 87 GLU A CA 1
ATOM 671 C C . GLU A 1 87 ? -9.961 -12.312 -17.797 1 95.12 87 GLU A C 1
ATOM 673 O O . GLU A 1 87 ? -9.891 -11.188 -17.297 1 95.12 87 GLU A O 1
ATOM 678 N N . LYS A 1 88 ? -10.961 -12.688 -18.453 1 95.38 88 LYS A N 1
ATOM 679 C CA . LYS A 1 88 ? -12.109 -11.82 -18.672 1 95.38 88 LYS A CA 1
ATOM 680 C C . LYS A 1 88 ? -12.789 -11.469 -17.344 1 95.38 88 LYS A C 1
ATOM 682 O O . LYS A 1 88 ? -13.109 -10.305 -17.094 1 95.38 88 LYS A O 1
ATOM 687 N N . LEU A 1 89 ? -13.031 -12.453 -16.562 1 96.81 89 LEU A N 1
ATOM 688 C CA . LEU A 1 89 ? -13.719 -12.242 -15.297 1 96.81 89 LEU A CA 1
ATOM 689 C C . LEU A 1 89 ? -12.891 -11.352 -14.375 1 96.81 89 LEU A C 1
ATOM 691 O O . LEU A 1 89 ? -13.422 -10.438 -13.734 1 96.81 89 LEU A O 1
ATOM 695 N N . LEU A 1 90 ? -11.57 -11.648 -14.32 1 96 90 LEU A N 1
ATOM 696 C CA . LEU A 1 90 ? -10.68 -10.828 -13.516 1 96 90 LEU A CA 1
ATOM 697 C C . LEU A 1 90 ? -10.664 -9.391 -14.008 1 96 90 LEU A C 1
ATOM 699 O O . LEU A 1 90 ? -10.633 -8.453 -13.203 1 96 90 LEU A O 1
ATOM 703 N N . ASP A 1 91 ? -10.648 -9.211 -15.281 1 94.62 91 ASP A N 1
ATOM 704 C CA . ASP A 1 91 ? -10.68 -7.871 -15.867 1 94.62 91 ASP A CA 1
ATOM 705 C C . ASP A 1 91 ? -11.922 -7.109 -15.422 1 94.62 91 ASP A C 1
ATOM 707 O O . ASP A 1 91 ? -11.859 -5.91 -15.148 1 94.62 91 ASP A O 1
ATOM 711 N N . GLU A 1 92 ? -13.039 -7.727 -15.383 1 95.69 92 GLU A N 1
ATOM 712 C CA . GLU A 1 92 ? -14.289 -7.105 -14.953 1 95.69 92 GLU A CA 1
ATOM 713 C C . GLU A 1 92 ? -14.227 -6.707 -13.484 1 95.69 92 GLU A C 1
ATOM 715 O O . GLU A 1 92 ? -14.766 -5.668 -13.094 1 95.69 92 GLU A O 1
ATOM 720 N N . VAL A 1 93 ? -13.594 -7.527 -12.672 1 96.88 93 VAL A N 1
ATOM 721 C CA . VAL A 1 93 ? -13.398 -7.211 -11.266 1 96.88 93 VAL A CA 1
ATOM 722 C C . VAL A 1 93 ? -12.531 -5.965 -11.125 1 96.88 93 VAL A C 1
ATOM 724 O O . VAL A 1 93 ? -12.859 -5.047 -10.367 1 96.88 93 VAL A O 1
ATOM 727 N N . LEU A 1 94 ? -11.43 -5.945 -11.883 1 94.81 94 LEU A N 1
ATOM 728 C CA . LEU A 1 94 ? -10.492 -4.832 -11.797 1 94.81 94 LEU A CA 1
ATOM 729 C C . LEU A 1 94 ? -11.148 -3.537 -12.281 1 94.81 94 LEU A C 1
ATOM 731 O O . LEU A 1 94 ? -10.812 -2.453 -11.797 1 94.81 94 LEU A O 1
ATOM 735 N N . GLN A 1 95 ? -12.102 -3.602 -13.188 1 95.12 95 GLN A N 1
ATOM 736 C CA . GLN A 1 95 ? -12.836 -2.43 -13.656 1 95.12 95 GLN A CA 1
ATOM 737 C C . GLN A 1 95 ? -13.703 -1.842 -12.539 1 95.12 95 GLN A C 1
ATOM 739 O O . GLN A 1 95 ? -13.891 -0.626 -12.477 1 95.12 95 GLN A O 1
ATOM 744 N N . VAL A 1 96 ? -14.242 -2.695 -11.688 1 96.44 96 VAL A N 1
ATOM 745 C CA . VAL A 1 96 ? -15.023 -2.23 -10.547 1 96.44 96 VAL A CA 1
ATOM 746 C C . VAL A 1 96 ? -14.133 -1.447 -9.586 1 96.44 96 VAL A C 1
ATOM 748 O O . VAL A 1 96 ? -14.531 -0.404 -9.07 1 96.44 96 VAL A O 1
ATOM 751 N N . LEU A 1 97 ? -12.898 -1.939 -9.328 1 93.88 97 LEU A N 1
ATOM 752 C CA . LEU A 1 97 ? -11.984 -1.349 -8.359 1 93.88 97 LEU A CA 1
ATOM 753 C C . LEU A 1 97 ? -11.461 -0.007 -8.852 1 93.88 97 LEU A C 1
ATOM 755 O O . LEU A 1 97 ? -11.117 0.864 -8.055 1 93.88 97 LEU A O 1
ATOM 759 N N . GLN A 1 98 ? -11.453 0.199 -10.164 1 91.38 98 GLN A N 1
ATOM 760 C CA . GLN A 1 98 ? -10.969 1.439 -10.758 1 91.38 98 GLN A CA 1
ATOM 761 C C . GLN A 1 98 ? -9.633 1.852 -10.156 1 91.38 98 GLN A C 1
ATOM 763 O O . GLN A 1 98 ? -9.516 2.92 -9.547 1 91.38 98 GLN A O 1
ATOM 768 N N . LEU A 1 99 ? -8.617 1.112 -10.445 1 92.12 99 LEU A N 1
ATOM 769 C CA . LEU A 1 99 ? -7.297 1.244 -9.836 1 92.12 99 LEU A CA 1
ATOM 770 C C . LEU A 1 99 ? -6.574 2.479 -10.359 1 92.12 99 LEU A C 1
ATOM 772 O O . LEU A 1 99 ? -5.453 2.379 -10.867 1 92.12 99 LEU A O 1
ATOM 776 N N . ASP A 1 100 ? -7.199 3.619 -10.133 1 90.88 100 ASP A N 1
ATOM 777 C CA . ASP A 1 100 ? -6.598 4.875 -10.57 1 90.88 100 ASP A CA 1
ATOM 778 C C . ASP A 1 100 ? -5.988 5.629 -9.391 1 90.88 100 ASP A C 1
ATOM 780 O O . ASP A 1 100 ? -5.895 5.09 -8.281 1 90.88 100 ASP A O 1
ATOM 784 N N . ARG A 1 101 ? -5.543 6.828 -9.68 1 92.5 101 ARG A N 1
ATOM 785 C CA . ARG A 1 101 ? -4.859 7.648 -8.68 1 92.5 101 ARG A CA 1
ATOM 786 C C . ARG A 1 101 ? -5.758 7.906 -7.477 1 92.5 101 ARG A C 1
ATOM 788 O O . ARG A 1 101 ? -5.309 7.801 -6.332 1 92.5 101 ARG A O 1
ATOM 795 N N . ASP A 1 102 ? -7.008 8.297 -7.723 1 93.94 102 ASP A N 1
ATOM 796 C CA . ASP A 1 102 ? -7.93 8.617 -6.641 1 93.94 102 ASP A CA 1
ATOM 797 C C . ASP A 1 102 ? -8.164 7.406 -5.742 1 93.94 102 ASP A C 1
ATOM 799 O O . ASP A 1 102 ? -8.211 7.535 -4.516 1 93.94 102 ASP A O 1
ATOM 803 N N . PHE A 1 103 ? -8.281 6.266 -6.406 1 94.5 103 PHE A N 1
ATOM 804 C CA . PHE A 1 103 ? -8.422 5.02 -5.664 1 94.5 103 PHE A CA 1
ATOM 805 C C . PHE A 1 103 ? -7.234 4.805 -4.734 1 94.5 103 PHE A C 1
ATOM 807 O O . PHE A 1 103 ? -7.41 4.582 -3.535 1 94.5 103 PHE A O 1
ATOM 814 N N . TYR A 1 104 ? -6.074 4.883 -5.285 1 95.5 104 TYR A N 1
ATOM 815 C CA . TYR A 1 104 ? -4.871 4.617 -4.508 1 95.5 104 TYR A CA 1
ATOM 816 C C . TYR A 1 104 ? -4.754 5.582 -3.336 1 95.5 104 TYR A C 1
ATOM 818 O O . TYR A 1 104 ? -4.547 5.164 -2.195 1 95.5 104 TYR A O 1
ATOM 826 N N . VAL A 1 105 ? -4.891 6.852 -3.586 1 94.88 105 VAL A N 1
ATOM 827 C CA . VAL A 1 105 ? -4.672 7.875 -2.572 1 94.88 105 VAL A CA 1
ATOM 828 C C . VAL A 1 105 ? -5.688 7.715 -1.444 1 94.88 105 VAL A C 1
ATOM 830 O O . VAL A 1 105 ? -5.32 7.699 -0.267 1 94.88 105 VAL A O 1
ATOM 833 N N . LEU A 1 106 ? -6.934 7.551 -1.807 1 96.38 106 LEU A N 1
ATOM 834 C CA . LEU A 1 106 ? -7.98 7.434 -0.798 1 96.38 106 LEU A CA 1
ATOM 835 C C . LEU A 1 106 ? -7.742 6.227 0.1 1 96.38 106 LEU A C 1
ATOM 837 O O . LEU A 1 106 ? -7.734 6.352 1.326 1 96.38 106 LEU A O 1
ATOM 841 N N . HIS A 1 107 ? -7.52 5.086 -0.468 1 96.75 107 HIS A N 1
ATOM 842 C CA . HIS A 1 107 ? -7.371 3.863 0.315 1 96.75 107 HIS A CA 1
ATOM 843 C C . HIS A 1 107 ? -6.078 3.883 1.128 1 96.75 107 HIS A C 1
ATOM 845 O O . HIS A 1 107 ? -6.055 3.422 2.271 1 96.75 107 HIS A O 1
ATOM 851 N N . SER A 1 108 ? -5.031 4.387 0.529 1 95.81 108 SER A N 1
ATOM 852 C CA . SER A 1 108 ? -3.793 4.5 1.289 1 95.81 108 SER A CA 1
ATOM 853 C C . SER A 1 108 ? -3.967 5.41 2.5 1 95.81 108 SER A C 1
ATOM 855 O O . SER A 1 108 ? -3.449 5.121 3.58 1 95.81 108 SER A O 1
ATOM 857 N N . GLU A 1 109 ? -4.742 6.5 2.336 1 94.19 109 GLU A N 1
ATOM 858 C CA . GLU A 1 109 ? -5.004 7.414 3.445 1 94.19 109 GLU A CA 1
ATOM 859 C C . GLU A 1 109 ? -5.816 6.73 4.543 1 94.19 109 GLU A C 1
ATOM 861 O O . GLU A 1 109 ? -5.523 6.887 5.73 1 94.19 109 GLU A O 1
ATOM 866 N N . LEU A 1 110 ? -6.824 6.016 4.148 1 95.5 110 LEU A N 1
ATOM 867 C CA . LEU A 1 110 ? -7.668 5.312 5.109 1 95.5 110 LEU A CA 1
ATOM 868 C C . LEU A 1 110 ? -6.863 4.262 5.867 1 95.5 110 LEU A C 1
ATOM 870 O O . LEU A 1 110 ? -6.957 4.168 7.09 1 95.5 110 LEU A O 1
ATOM 874 N N . LEU A 1 111 ? -6.039 3.57 5.16 1 95 111 LEU A N 1
ATOM 875 C CA . LEU A 1 111 ? -5.246 2.5 5.758 1 95 111 LEU A CA 1
ATOM 876 C C . LEU A 1 111 ? -4.172 3.068 6.676 1 95 111 LEU A C 1
ATOM 878 O O . LEU A 1 111 ? -3.938 2.539 7.766 1 95 111 LEU A O 1
ATOM 882 N N . ASN A 1 112 ? -3.523 4.129 6.254 1 92.44 112 ASN A N 1
ATOM 883 C CA . ASN A 1 112 ? -2.508 4.766 7.086 1 92.44 112 ASN A CA 1
ATOM 884 C C . ASN A 1 112 ? -3.102 5.281 8.398 1 92.44 112 ASN A C 1
ATOM 886 O O . ASN A 1 112 ? -2.494 5.133 9.461 1 92.44 112 ASN A O 1
ATOM 890 N N . ARG A 1 113 ? -4.227 5.852 8.328 1 91.25 113 ARG A N 1
ATOM 891 C CA . ARG A 1 113 ? -4.875 6.363 9.531 1 91.25 113 ARG A CA 1
ATOM 892 C C . ARG A 1 113 ? -5.215 5.227 10.492 1 91.25 113 ARG A C 1
ATOM 894 O O . ARG A 1 113 ? -5.152 5.398 11.711 1 91.25 113 ARG A O 1
ATOM 901 N N . SER A 1 114 ? -5.57 4.094 9.93 1 91.62 114 SER A N 1
ATOM 902 C CA . SER A 1 114 ? -5.988 2.959 10.742 1 91.62 114 SER A CA 1
ATOM 903 C C . SER A 1 114 ? -4.855 2.473 11.641 1 91.62 114 SER A C 1
ATOM 905 O O . SER A 1 114 ? -5.102 1.921 12.711 1 91.62 114 SER A O 1
ATOM 907 N N . VAL A 1 115 ? -3.656 2.67 11.242 1 90.94 115 VAL A N 1
ATOM 908 C CA . VAL A 1 115 ? -2.498 2.209 12.008 1 90.94 115 VAL A CA 1
ATOM 909 C C . VAL A 1 115 ? -2.123 3.246 13.062 1 90.94 115 VAL A C 1
ATOM 911 O O . VAL A 1 115 ? -1.516 2.914 14.078 1 90.94 115 VAL A O 1
ATOM 914 N N . ARG A 1 116 ? -2.52 4.461 12.922 1 88.06 116 ARG A N 1
ATOM 915 C CA . ARG A 1 116 ? -2.109 5.555 13.789 1 88.06 116 ARG A CA 1
ATOM 916 C C . ARG A 1 116 ? -3.168 5.836 14.852 1 88.06 116 ARG A C 1
ATOM 918 O O . ARG A 1 116 ? -2.854 6.344 15.93 1 88.06 116 ARG A O 1
ATOM 925 N N . ASP A 1 117 ? -4.402 5.57 14.492 1 89.62 117 ASP A N 1
ATOM 926 C CA . ASP A 1 117 ? -5.547 5.812 15.367 1 89.62 117 ASP A CA 1
ATOM 927 C C . ASP A 1 117 ? -6.293 4.516 15.664 1 89.62 117 ASP A C 1
ATOM 929 O O . ASP A 1 117 ? -7.07 4.035 14.836 1 89.62 117 ASP A O 1
ATOM 933 N N . PRO A 1 118 ? -6.133 4.043 16.875 1 87.88 118 PRO A N 1
ATOM 934 C CA . PRO A 1 118 ? -6.715 2.736 17.188 1 87.88 118 PRO A CA 1
ATOM 935 C C . PRO A 1 118 ? -8.242 2.729 17.062 1 87.88 118 PRO A C 1
ATOM 937 O O . PRO A 1 118 ? -8.828 1.724 16.656 1 87.88 118 PRO A O 1
ATOM 940 N N . LYS A 1 119 ? -8.844 3.828 17.453 1 89.19 119 LYS A N 1
ATOM 941 C CA . LYS A 1 119 ? -10.297 3.887 17.328 1 89.19 119 LYS A CA 1
ATOM 942 C C . LYS A 1 119 ? -10.734 3.801 15.867 1 89.19 119 LYS A C 1
ATOM 944 O O . LYS A 1 119 ? -11.633 3.037 15.523 1 89.19 119 LYS A O 1
ATOM 949 N N . TRP A 1 120 ? -10.094 4.523 15.109 1 90.44 120 TRP A N 1
ATOM 950 C CA . TRP A 1 120 ? -10.336 4.441 13.672 1 90.44 120 TRP A CA 1
ATOM 951 C C . TRP A 1 120 ? -9.93 3.076 13.125 1 90.44 120 TRP A C 1
ATOM 953 O O . TRP A 1 120 ? -10.625 2.508 12.281 1 90.44 120 TRP A O 1
ATOM 963 N N . GLY A 1 121 ? -8.836 2.592 13.617 1 90.06 121 GLY A N 1
ATOM 964 C CA . GLY A 1 121 ? -8.344 1.293 13.188 1 90.06 121 GLY A CA 1
ATOM 965 C C . GLY A 1 121 ? -9.352 0.177 13.383 1 90.06 121 GLY A C 1
ATOM 966 O O . GLY A 1 121 ? -9.523 -0.673 12.508 1 90.06 121 GLY A O 1
ATOM 967 N N . MET A 1 122 ? -9.992 0.247 14.422 1 90.25 122 MET A N 1
ATOM 968 C CA . MET A 1 122 ? -11 -0.771 14.711 1 90.25 122 MET A CA 1
ATOM 969 C C . MET A 1 122 ? -12.164 -0.677 13.734 1 90.25 122 MET A C 1
ATOM 971 O O . MET A 1 122 ? -12.633 -1.694 13.219 1 90.25 122 MET A O 1
ATOM 975 N N . ARG A 1 123 ? -12.594 0.477 13.5 1 91.44 123 ARG A N 1
ATOM 976 C CA . ARG A 1 123 ? -13.711 0.668 12.586 1 91.44 123 ARG A CA 1
ATOM 977 C C . ARG A 1 123 ? -13.336 0.227 11.172 1 91.44 123 ARG A C 1
ATOM 979 O O . ARG A 1 123 ? -14.102 -0.485 10.516 1 91.44 123 ARG A O 1
ATOM 986 N N . LEU A 1 124 ? -12.203 0.647 10.766 1 93.69 124 LEU A N 1
ATOM 987 C CA . LEU A 1 124 ? -11.781 0.297 9.414 1 93.69 124 LEU A CA 1
ATOM 988 C C . LEU A 1 124 ? -11.555 -1.207 9.289 1 93.69 124 LEU A C 1
ATOM 990 O O . LEU A 1 124 ? -11.805 -1.788 8.227 1 93.69 124 LEU A O 1
ATOM 994 N N . ALA A 1 125 ? -11.102 -1.8 10.406 1 91.44 125 ALA A N 1
ATOM 995 C CA . ALA A 1 125 ? -10.867 -3.24 10.383 1 91.44 125 ALA A CA 1
ATOM 996 C C . ALA A 1 125 ? -12.133 -4 10 1 91.44 125 ALA A C 1
ATOM 998 O O . ALA A 1 125 ? -12.094 -4.922 9.188 1 91.44 125 ALA A O 1
ATOM 999 N N . TYR A 1 126 ? -13.203 -3.596 10.555 1 91.31 126 TYR A N 1
ATOM 1000 C CA . TYR A 1 126 ? -14.477 -4.254 10.266 1 91.31 126 TYR A CA 1
ATOM 1001 C C . TYR A 1 126 ? -14.906 -4.008 8.828 1 91.31 126 TYR A C 1
ATOM 1003 O O . TYR A 1 126 ? -15.32 -4.934 8.125 1 91.31 126 TYR A O 1
ATOM 1011 N N . ILE A 1 127 ? -14.789 -2.795 8.422 1 94.5 127 ILE A N 1
ATOM 1012 C CA . ILE A 1 127 ? -15.18 -2.412 7.066 1 94.5 127 ILE A CA 1
ATOM 1013 C C . ILE A 1 127 ? -14.312 -3.15 6.051 1 94.5 127 ILE A C 1
ATOM 1015 O O . ILE A 1 127 ? -14.828 -3.717 5.082 1 94.5 127 ILE A O 1
ATOM 1019 N N . ASN A 1 128 ? -13.039 -3.154 6.289 1 94.31 128 ASN A N 1
ATOM 1020 C CA . ASN A 1 128 ? -12.094 -3.807 5.387 1 94.31 128 ASN A CA 1
ATOM 1021 C C . ASN A 1 128 ? -12.289 -5.32 5.367 1 94.31 128 ASN A C 1
ATOM 1023 O O . ASN A 1 128 ? -12.117 -5.957 4.324 1 94.31 128 ASN A O 1
ATOM 1027 N N . ALA A 1 129 ? -12.648 -5.879 6.539 1 93.31 129 ALA A N 1
ATOM 1028 C CA . ALA A 1 129 ? -12.891 -7.316 6.605 1 93.31 129 ALA A CA 1
ATOM 1029 C C . ALA A 1 129 ? -14.055 -7.723 5.703 1 93.31 129 ALA A C 1
ATOM 1031 O O . ALA A 1 129 ? -14 -8.766 5.043 1 93.31 129 ALA A O 1
ATOM 1032 N N . GLU A 1 130 ? -15.055 -6.938 5.695 1 96.31 130 GLU A N 1
ATOM 1033 C CA . GLU A 1 130 ? -16.188 -7.211 4.824 1 96.31 130 GLU A CA 1
ATOM 1034 C C . GLU A 1 130 ? -15.789 -7.16 3.352 1 96.31 130 GLU A C 1
ATOM 1036 O O . GLU A 1 130 ? -16.219 -7.988 2.553 1 96.31 130 GLU A O 1
ATOM 1041 N N . PHE A 1 131 ? -15.039 -6.238 3.068 1 97.81 131 PHE A N 1
ATOM 1042 C CA . PHE A 1 131 ? -14.547 -6.094 1.705 1 97.81 131 PHE A CA 1
ATOM 1043 C C . PHE A 1 131 ? -13.688 -7.289 1.312 1 97.81 131 PHE A C 1
ATOM 1045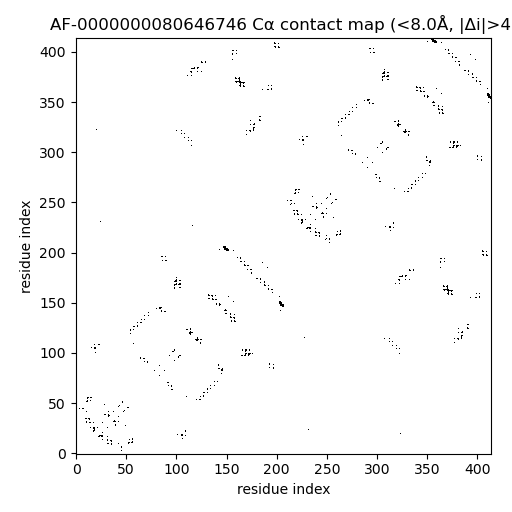 O O . PHE A 1 131 ? -13.844 -7.844 0.221 1 97.81 131 PHE A O 1
ATOM 1052 N N . ILE A 1 132 ? -12.828 -7.734 2.174 1 96.94 132 ILE A N 1
ATOM 1053 C CA . ILE A 1 132 ? -11.93 -8.852 1.897 1 96.94 132 ILE A CA 1
ATOM 1054 C C . ILE A 1 132 ? -12.742 -10.141 1.752 1 96.94 132 ILE A C 1
ATOM 1056 O O . ILE A 1 132 ? -12.445 -10.969 0.892 1 96.94 132 ILE A O 1
ATOM 1060 N N . GLN A 1 133 ? -13.734 -10.266 2.574 1 97.56 133 GLN A N 1
ATOM 1061 C CA . GLN A 1 133 ? -14.633 -11.406 2.436 1 97.56 133 GLN A CA 1
ATOM 1062 C C . GLN A 1 133 ? -15.297 -11.422 1.066 1 97.56 133 GLN A C 1
ATOM 1064 O O . GLN A 1 133 ? -15.469 -12.477 0.461 1 97.56 133 GLN A O 1
ATOM 1069 N N . LYS A 1 134 ? -15.672 -10.25 0.642 1 98.62 134 LYS A N 1
ATOM 1070 C CA . LYS A 1 134 ? -16.297 -10.148 -0.675 1 98.62 134 LYS A CA 1
ATOM 1071 C C . LYS A 1 134 ? -15.305 -10.516 -1.779 1 98.62 134 LYS A C 1
ATOM 1073 O O . LYS A 1 134 ? -15.648 -11.25 -2.711 1 98.62 134 LYS A O 1
ATOM 1078 N N . ILE A 1 135 ? -14.109 -10.047 -1.712 1 98.44 135 ILE A N 1
ATOM 1079 C CA . ILE A 1 135 ? -13.078 -10.398 -2.686 1 98.44 135 ILE A CA 1
ATOM 1080 C C . ILE A 1 135 ? -12.859 -11.906 -2.686 1 98.44 135 ILE A C 1
ATOM 1082 O O . ILE A 1 135 ? -12.789 -12.531 -3.748 1 98.44 135 ILE A O 1
ATOM 1086 N N . ALA A 1 136 ? -12.758 -12.461 -1.503 1 98.25 136 ALA A N 1
ATOM 1087 C CA . ALA A 1 136 ? -12.57 -13.898 -1.378 1 98.25 136 ALA A CA 1
ATOM 1088 C C . ALA A 1 136 ? -13.703 -14.664 -2.061 1 98.25 136 ALA A C 1
ATOM 1090 O O . ALA A 1 136 ? -13.461 -15.625 -2.791 1 98.25 136 ALA A O 1
ATOM 1091 N N . ALA A 1 137 ? -14.883 -14.211 -1.859 1 98.62 137 ALA A N 1
ATOM 1092 C CA . ALA A 1 137 ? -16.047 -14.852 -2.465 1 98.62 137 ALA A CA 1
ATOM 1093 C C . ALA A 1 137 ? -16.016 -14.719 -3.984 1 98.62 137 ALA A C 1
ATOM 1095 O O . ALA A 1 137 ? -16.375 -15.664 -4.699 1 98.62 137 ALA A O 1
ATOM 1096 N N . VAL A 1 138 ? -15.648 -13.594 -4.453 1 98.69 138 VAL A N 1
ATOM 1097 C CA . VAL A 1 138 ? -15.57 -13.352 -5.891 1 98.69 138 VAL A CA 1
ATOM 1098 C C . VAL A 1 138 ? -14.508 -14.25 -6.516 1 98.69 138 VAL A C 1
ATOM 1100 O O . VAL A 1 138 ? -14.727 -14.82 -7.586 1 98.69 138 VAL A O 1
ATOM 1103 N N . LEU A 1 139 ? -13.375 -14.43 -5.855 1 98.38 139 LEU A N 1
ATOM 1104 C CA . LEU A 1 139 ? -12.305 -15.297 -6.352 1 98.38 139 LEU A CA 1
ATOM 1105 C C . LEU A 1 139 ? -12.773 -16.75 -6.426 1 98.38 139 LEU A C 1
ATOM 1107 O O . LEU A 1 139 ? -12.438 -17.453 -7.375 1 98.38 139 LEU A O 1
ATOM 1111 N N . GLN A 1 140 ? -13.523 -17.172 -5.461 1 98.12 140 GLN A N 1
ATOM 1112 C CA . GLN A 1 140 ? -14.102 -18.5 -5.492 1 98.12 140 GLN A CA 1
ATOM 1113 C C . GLN A 1 140 ? -15.062 -18.656 -6.668 1 98.12 140 GLN A C 1
ATOM 1115 O O . GLN A 1 140 ? -15.086 -19.703 -7.328 1 98.12 140 GLN A O 1
ATOM 1120 N N . THR A 1 141 ? -15.867 -17.656 -6.891 1 97.62 141 THR A N 1
ATOM 1121 C CA . THR A 1 141 ? -16.812 -17.672 -8 1 97.62 141 THR A CA 1
ATOM 1122 C C . THR A 1 141 ? -16.078 -17.734 -9.336 1 97.62 141 THR A C 1
ATOM 1124 O O . THR A 1 141 ? -16.484 -18.453 -10.242 1 97.62 141 THR A O 1
ATOM 1127 N N . ILE A 1 142 ? -15.008 -16.969 -9.477 1 97.44 142 ILE A N 1
ATOM 1128 C CA . ILE A 1 142 ? -14.195 -17 -10.688 1 97.44 142 ILE A CA 1
ATOM 1129 C C . ILE A 1 142 ? -13.648 -18.406 -10.914 1 97.44 142 ILE A C 1
ATOM 1131 O O . ILE A 1 142 ? -13.719 -18.938 -12.023 1 97.44 142 ILE A O 1
ATOM 1135 N N . ALA A 1 143 ? -13.055 -19 -9.82 1 97.25 143 ALA A N 1
ATOM 1136 C CA . ALA A 1 143 ? -12.516 -20.359 -9.922 1 97.25 143 ALA A CA 1
ATOM 1137 C C . ALA A 1 143 ? -13.586 -21.328 -10.398 1 97.25 143 ALA A C 1
ATOM 1139 O O . ALA A 1 143 ? -13.375 -22.078 -11.359 1 97.25 143 ALA A O 1
ATOM 1140 N N . LYS A 1 144 ? -14.727 -21.25 -9.82 1 95.62 144 LYS A N 1
ATOM 1141 C CA . LYS A 1 144 ? -15.82 -22.156 -10.172 1 95.62 144 LYS A CA 1
ATOM 1142 C C . LYS A 1 144 ? -16.266 -21.938 -11.617 1 95.62 144 LYS A C 1
ATOM 1144 O O . LYS A 1 144 ? -16.469 -22.906 -12.352 1 95.62 144 LYS A O 1
ATOM 1149 N N . ALA A 1 145 ? -16.391 -20.719 -12 1 95.12 145 ALA A N 1
ATOM 1150 C CA . ALA A 1 145 ? -16.859 -20.375 -13.336 1 95.12 145 ALA A CA 1
ATOM 1151 C C . ALA A 1 145 ? -15.875 -20.844 -14.398 1 95.12 145 ALA A C 1
ATOM 1153 O O . ALA A 1 145 ? -16.25 -21.016 -15.562 1 95.12 145 ALA A O 1
ATOM 1154 N N . THR A 1 146 ? -14.703 -21.047 -14.07 1 95.25 146 THR A N 1
ATOM 1155 C CA . THR A 1 146 ? -13.695 -21.5 -15.016 1 95.25 146 THR A CA 1
ATOM 1156 C C . THR A 1 146 ? -13.305 -22.953 -14.742 1 95.25 146 THR A C 1
ATOM 1158 O O . THR A 1 146 ? -12.188 -23.375 -15.062 1 95.25 146 THR A O 1
ATOM 1161 N N . HIS A 1 147 ? -14.086 -23.641 -14.016 1 95 147 HIS A N 1
ATOM 1162 C CA . HIS A 1 147 ? -14.016 -25.078 -13.75 1 95 147 HIS A CA 1
ATOM 1163 C C . HIS A 1 147 ? -12.797 -25.422 -12.906 1 95 147 HIS A C 1
ATOM 1165 O O . HIS A 1 147 ? -12.125 -26.422 -13.156 1 95 147 HIS A O 1
ATOM 1171 N N . ARG A 1 148 ? -12.547 -24.547 -11.953 1 97 148 ARG A N 1
ATOM 1172 C CA . ARG A 1 148 ? -11.453 -24.75 -11 1 97 148 ARG A CA 1
ATOM 1173 C C . ARG A 1 148 ? -11.945 -24.578 -9.57 1 97 148 ARG A C 1
ATOM 1175 O O . ARG A 1 148 ? -13.102 -24.219 -9.344 1 97 148 ARG A O 1
ATOM 1182 N N . HIS A 1 149 ? -11.094 -24.922 -8.609 1 97.75 149 HIS A N 1
ATOM 1183 C CA . HIS A 1 149 ? -11.352 -24.656 -7.195 1 97.75 149 HIS A CA 1
ATOM 1184 C C . HIS A 1 149 ? -10.086 -24.203 -6.477 1 97.75 149 HIS A C 1
ATOM 1186 O O . HIS A 1 149 ? -8.969 -24.516 -6.91 1 97.75 149 HIS A O 1
ATOM 1192 N N . LEU A 1 150 ? -10.297 -23.438 -5.441 1 97.69 150 LEU A N 1
ATOM 1193 C CA . LEU A 1 150 ? -9.156 -22.938 -4.68 1 97.69 150 LEU A CA 1
ATOM 1194 C C . LEU A 1 150 ? -8.461 -24.078 -3.939 1 97.69 150 LEU A C 1
ATOM 1196 O O . LEU A 1 150 ? -9.117 -24.953 -3.381 1 97.69 150 LEU A O 1
ATOM 1200 N N . VAL A 1 151 ? -7.133 -24.062 -3.914 1 97.38 151 VAL A N 1
ATOM 1201 C CA . VAL A 1 151 ? -6.359 -25.047 -3.172 1 97.38 151 VAL A CA 1
ATOM 1202 C C . VAL A 1 151 ? -5.582 -24.359 -2.051 1 97.38 151 VAL A C 1
ATOM 1204 O O . VAL A 1 151 ? -4.738 -24.969 -1.401 1 97.38 151 VAL A O 1
ATOM 1207 N N . VAL A 1 152 ? -5.812 -23.047 -1.869 1 95.44 152 VAL A N 1
ATOM 1208 C CA . VAL A 1 152 ? -5.293 -22.234 -0.771 1 95.44 152 VAL A CA 1
ATOM 1209 C C . VAL A 1 152 ? -6.449 -21.547 -0.042 1 95.44 152 VAL A C 1
ATOM 1211 O O . VAL A 1 152 ? -7.582 -21.547 -0.532 1 95.44 152 VAL A O 1
ATOM 1214 N N . ASP A 1 153 ? -6.145 -20.984 1.121 1 94 153 ASP A N 1
ATOM 1215 C CA . ASP A 1 153 ? -7.172 -20.234 1.845 1 94 153 ASP A CA 1
ATOM 1216 C C . ASP A 1 153 ? -7.57 -18.969 1.091 1 94 153 ASP A C 1
ATOM 1218 O O . ASP A 1 153 ? -6.711 -18.266 0.566 1 94 153 ASP A O 1
ATOM 1222 N N . ALA A 1 154 ? -8.875 -18.703 1.09 1 96.19 154 ALA A N 1
ATOM 1223 C CA . ALA A 1 154 ? -9.414 -17.625 0.261 1 96.19 154 ALA A CA 1
ATOM 1224 C C . ALA A 1 154 ? -9.039 -16.266 0.823 1 96.19 154 ALA A C 1
ATOM 1226 O O . ALA A 1 154 ? -8.781 -15.328 0.067 1 96.19 154 ALA A O 1
ATOM 1227 N N . ILE A 1 155 ? -8.992 -16.156 2.127 1 95.44 155 ILE A N 1
ATOM 1228 C CA . ILE A 1 155 ? -8.797 -14.844 2.738 1 95.44 155 ILE A CA 1
ATOM 1229 C C . ILE A 1 155 ? -7.355 -14.383 2.514 1 95.44 155 ILE A C 1
ATOM 1231 O O . ILE A 1 155 ? -7.121 -13.273 2.014 1 95.44 155 ILE A O 1
ATOM 1235 N N . PRO A 1 156 ? -6.352 -15.25 2.773 1 95.12 156 PRO A N 1
ATOM 1236 C CA . PRO A 1 156 ? -4.984 -14.844 2.438 1 95.12 156 PRO A CA 1
ATOM 1237 C C . PRO A 1 156 ? -4.809 -14.547 0.951 1 95.12 156 PRO A C 1
ATOM 1239 O O . PRO A 1 156 ? -4.086 -13.617 0.585 1 95.12 156 PRO A O 1
ATOM 1242 N N . LEU A 1 157 ? -5.465 -15.328 0.125 1 96.81 157 LEU A N 1
ATOM 1243 C CA . LEU A 1 157 ? -5.398 -15.07 -1.31 1 96.81 157 LEU A CA 1
ATOM 1244 C C . LEU A 1 157 ? -5.996 -13.711 -1.643 1 96.81 157 LEU A C 1
ATOM 1246 O O . LEU A 1 157 ? -5.441 -12.961 -2.453 1 96.81 157 LEU A O 1
ATOM 1250 N N . ALA A 1 158 ? -7.121 -13.367 -1.021 1 97.19 158 ALA A N 1
ATOM 1251 C CA . ALA A 1 158 ? -7.77 -12.078 -1.235 1 97.19 158 ALA A CA 1
ATOM 1252 C C . ALA A 1 158 ? -6.84 -10.93 -0.846 1 97.19 158 ALA A C 1
ATOM 1254 O O . ALA A 1 158 ? -6.719 -9.945 -1.58 1 97.19 158 ALA A O 1
ATOM 1255 N N . HIS A 1 159 ? -6.164 -11.055 0.274 1 95.75 159 HIS A N 1
ATOM 1256 C CA . HIS A 1 159 ? -5.219 -10.031 0.702 1 95.75 159 HIS A CA 1
ATOM 1257 C C . HIS A 1 159 ? -4.074 -9.883 -0.294 1 95.75 159 HIS A C 1
ATOM 1259 O O . HIS A 1 159 ? -3.637 -8.773 -0.589 1 95.75 159 HIS A O 1
ATOM 1265 N N . ALA A 1 160 ? -3.582 -11.008 -0.781 1 96.75 160 ALA A N 1
ATOM 1266 C CA . ALA A 1 160 ? -2.502 -10.969 -1.763 1 96.75 160 ALA A CA 1
ATOM 1267 C C . ALA A 1 160 ? -2.939 -10.258 -3.037 1 96.75 160 ALA A C 1
ATOM 1269 O O . ALA A 1 160 ? -2.207 -9.422 -3.57 1 96.75 160 ALA A O 1
ATOM 1270 N N . VAL A 1 161 ? -4.141 -10.594 -3.502 1 97.38 161 VAL A N 1
ATOM 1271 C CA . VAL A 1 161 ? -4.691 -9.984 -4.703 1 97.38 161 VAL A CA 1
ATOM 1272 C C . VAL A 1 161 ? -4.836 -8.477 -4.492 1 97.38 161 VAL A C 1
ATOM 1274 O O . VAL A 1 161 ? -4.445 -7.684 -5.355 1 97.38 161 VAL A O 1
ATOM 1277 N N . VAL A 1 162 ? -5.324 -8.078 -3.354 1 96.62 162 VAL A N 1
ATOM 1278 C CA . VAL A 1 162 ? -5.508 -6.664 -3.029 1 96.62 162 VAL A CA 1
ATOM 1279 C C . VAL A 1 162 ? -4.152 -5.969 -2.961 1 96.62 162 VAL A C 1
ATOM 1281 O O . VAL A 1 162 ? -4 -4.84 -3.436 1 96.62 162 VAL A O 1
ATOM 1284 N N . GLY A 1 163 ? -3.156 -6.645 -2.375 1 96.38 163 GLY A N 1
ATOM 1285 C CA . GLY A 1 163 ? -1.815 -6.082 -2.328 1 96.38 163 GLY A CA 1
ATOM 1286 C C . GLY A 1 163 ? -1.238 -5.797 -3.701 1 96.38 163 GLY A C 1
ATOM 1287 O O . GLY A 1 163 ? -0.701 -4.715 -3.943 1 96.38 163 GLY A O 1
ATOM 1288 N N . VAL A 1 164 ? -1.376 -6.75 -4.59 1 96.62 164 VAL A N 1
ATOM 1289 C CA . VAL A 1 164 ? -0.875 -6.59 -5.949 1 96.62 164 VAL A CA 1
ATOM 1290 C C . VAL A 1 164 ? -1.626 -5.461 -6.648 1 96.62 164 VAL A C 1
ATOM 1292 O O . VAL A 1 164 ? -1.018 -4.625 -7.32 1 96.62 164 VAL A O 1
ATOM 1295 N N . ALA A 1 165 ? -2.898 -5.441 -6.48 1 95.5 165 ALA A N 1
ATOM 1296 C CA . ALA A 1 165 ? -3.727 -4.418 -7.117 1 95.5 165 ALA A CA 1
ATOM 1297 C C . ALA A 1 165 ? -3.381 -3.027 -6.594 1 95.5 165 ALA A C 1
ATOM 1299 O O . ALA A 1 165 ? -3.285 -2.072 -7.367 1 95.5 165 ALA A O 1
ATOM 1300 N N . LEU A 1 166 ? -3.24 -2.898 -5.312 1 95.62 166 LEU A N 1
ATOM 1301 C CA . LEU A 1 166 ? -2.91 -1.608 -4.715 1 95.62 166 LEU A CA 1
ATOM 1302 C C . LEU A 1 166 ? -1.543 -1.125 -5.184 1 95.62 166 LEU A C 1
ATOM 1304 O O . LEU A 1 166 ? -1.35 0.07 -5.422 1 95.62 166 LEU A O 1
ATOM 1308 N N . ARG A 1 167 ? -0.584 -2.025 -5.297 1 95.06 167 ARG A N 1
ATOM 1309 C CA . ARG A 1 167 ? 0.727 -1.658 -5.82 1 95.06 167 ARG A CA 1
ATOM 1310 C C . ARG A 1 167 ? 0.622 -1.168 -7.262 1 95.06 167 ARG A C 1
ATOM 1312 O O . ARG A 1 167 ? 1.275 -0.194 -7.641 1 95.06 167 ARG A O 1
ATOM 1319 N N . ALA A 1 168 ? -0.169 -1.85 -8 1 93.19 168 ALA A N 1
ATOM 1320 C CA . ALA A 1 168 ? -0.383 -1.429 -9.383 1 93.19 168 ALA A CA 1
ATOM 1321 C C . ALA A 1 168 ? -1.004 -0.036 -9.445 1 93.19 168 ALA A C 1
ATOM 1323 O O . ALA A 1 168 ? -0.618 0.787 -10.281 1 93.19 168 ALA A O 1
ATOM 1324 N N . ALA A 1 169 ? -1.968 0.186 -8.602 1 93.62 169 ALA A N 1
ATOM 1325 C CA . ALA A 1 169 ? -2.598 1.502 -8.531 1 93.62 169 ALA A CA 1
ATOM 1326 C C . ALA A 1 169 ? -1.578 2.58 -8.18 1 93.62 169 ALA A C 1
ATOM 1328 O O . ALA A 1 169 ? -1.618 3.686 -8.719 1 93.62 169 ALA A O 1
ATOM 1329 N N . ASN A 1 170 ? -0.702 2.271 -7.219 1 94.19 170 ASN A N 1
ATOM 1330 C CA . ASN A 1 170 ? 0.356 3.201 -6.84 1 94.19 170 ASN A CA 1
ATOM 1331 C C . ASN A 1 170 ? 1.258 3.541 -8.023 1 94.19 170 ASN A C 1
ATOM 1333 O O . ASN A 1 170 ? 1.546 4.711 -8.273 1 94.19 170 ASN A O 1
ATOM 1337 N N . ILE A 1 171 ? 1.666 2.555 -8.734 1 90.75 171 ILE A N 1
ATOM 1338 C CA . ILE A 1 171 ? 2.545 2.744 -9.883 1 90.75 171 ILE A CA 1
ATOM 1339 C C . ILE A 1 171 ? 1.835 3.586 -10.945 1 90.75 171 ILE A C 1
ATOM 1341 O O . ILE A 1 171 ? 2.418 4.52 -11.492 1 90.75 171 ILE A O 1
ATOM 1345 N N . GLY A 1 172 ? 0.576 3.203 -11.219 1 89.69 172 GLY A N 1
ATOM 1346 C CA . GLY A 1 172 ? -0.2 3.99 -12.164 1 89.69 172 GLY A CA 1
ATOM 1347 C C . GLY A 1 172 ? -0.357 5.441 -11.742 1 89.69 172 GLY A C 1
ATOM 1348 O O . GLY A 1 172 ? -0.254 6.344 -12.57 1 89.69 172 GLY A O 1
ATOM 1349 N N . ALA A 1 173 ? -0.585 5.648 -10.5 1 91 173 ALA A N 1
ATOM 1350 C CA . ALA A 1 173 ? -0.752 7 -9.969 1 91 173 ALA A CA 1
ATOM 1351 C C . ALA A 1 173 ? 0.538 7.805 -10.094 1 91 173 ALA A C 1
ATOM 1353 O O . ALA A 1 173 ? 0.506 8.992 -10.438 1 91 173 ALA A O 1
ATOM 1354 N N . MET A 1 174 ? 1.625 7.18 -9.805 1 88.5 174 MET A N 1
ATOM 1355 C CA . MET A 1 174 ? 2.92 7.848 -9.914 1 88.5 174 MET A CA 1
ATOM 1356 C C . MET A 1 174 ? 3.205 8.242 -11.359 1 88.5 174 MET A C 1
ATOM 1358 O O . MET A 1 174 ? 3.703 9.336 -11.625 1 88.5 174 MET A O 1
ATOM 1362 N N . ARG A 1 175 ? 2.896 7.336 -12.258 1 86.69 175 ARG A N 1
ATOM 1363 C CA . ARG A 1 175 ? 3.096 7.605 -13.672 1 86.69 175 ARG A CA 1
ATOM 1364 C C . ARG A 1 175 ? 2.277 8.812 -14.125 1 86.69 175 ARG A C 1
ATOM 1366 O O . ARG A 1 175 ? 2.766 9.648 -14.883 1 86.69 175 ARG A O 1
ATOM 1373 N N . THR A 1 176 ? 1.043 8.805 -13.695 1 83.62 176 THR A N 1
ATOM 1374 C CA . THR A 1 176 ? 0.158 9.914 -14.047 1 83.62 176 THR A CA 1
ATOM 1375 C C . THR A 1 176 ? 0.696 11.227 -13.484 1 83.62 176 THR A C 1
ATOM 1377 O O . THR A 1 176 ? 0.673 12.25 -14.172 1 83.62 176 THR A O 1
ATOM 1380 N N . ALA A 1 177 ? 1.181 11.117 -12.297 1 82.44 177 ALA A N 1
ATOM 1381 C CA . ALA A 1 177 ? 1.71 12.312 -11.648 1 82.44 177 ALA A CA 1
ATOM 1382 C C . ALA A 1 177 ? 2.959 12.82 -12.359 1 82.44 177 ALA A C 1
ATOM 1384 O O . ALA A 1 177 ? 3.195 14.023 -12.422 1 82.44 177 ALA A O 1
ATOM 1385 N N . LEU A 1 178 ? 3.711 11.875 -12.953 1 83.5 178 LEU A N 1
ATOM 1386 C CA . LEU A 1 178 ? 4.973 12.234 -13.586 1 83.5 178 LEU A CA 1
ATOM 1387 C C . LEU A 1 178 ? 4.785 12.461 -15.086 1 83.5 178 LEU A C 1
ATOM 1389 O O . LEU A 1 178 ? 5.758 12.633 -15.82 1 83.5 178 LEU A O 1
ATOM 1393 N N . LYS A 1 179 ? 3.502 12.531 -15.547 1 74.94 179 LYS A N 1
ATOM 1394 C CA . LYS A 1 179 ? 3.127 12.828 -16.922 1 74.94 179 LYS A CA 1
ATOM 1395 C C . LYS A 1 179 ? 3.82 11.875 -17.891 1 74.94 179 LYS A C 1
ATOM 1397 O O . LYS A 1 179 ? 4.293 12.297 -18.953 1 74.94 179 LYS A O 1
ATOM 1402 N N . GLY A 1 180 ? 4.016 10.734 -17.484 1 64.75 180 GLY A N 1
ATOM 1403 C CA . GLY A 1 180 ? 4.492 9.703 -18.406 1 64.75 180 GLY A CA 1
ATOM 1404 C C . GLY A 1 180 ? 6.004 9.664 -18.516 1 64.75 180 GLY A C 1
ATOM 1405 O O . GLY A 1 180 ? 6.547 9.117 -19.484 1 64.75 180 GLY A O 1
ATOM 1406 N N . GLU A 1 181 ? 6.668 10.273 -17.672 1 65.94 181 GLU A N 1
ATOM 1407 C CA . GLU A 1 181 ? 8.117 10.133 -17.688 1 65.94 181 GLU A CA 1
ATOM 1408 C C . GLU A 1 181 ? 8.539 8.664 -17.641 1 65.94 181 GLU A C 1
ATOM 1410 O O . GLU A 1 181 ? 7.938 7.863 -16.922 1 65.94 181 GLU A O 1
ATOM 1415 N N . PRO A 1 182 ? 9.297 8.195 -18.578 1 59.59 182 PRO A N 1
ATOM 1416 C CA . PRO A 1 182 ? 9.648 6.801 -18.844 1 59.59 182 PRO A CA 1
ATOM 1417 C C . PRO A 1 182 ? 10.164 6.074 -17.609 1 59.59 182 PRO A C 1
ATOM 1419 O O . PRO A 1 182 ? 10.469 4.883 -17.656 1 59.59 182 PRO A O 1
ATOM 1422 N N . LEU A 1 183 ? 10.359 6.742 -16.562 1 58.69 183 LEU A N 1
ATOM 1423 C CA . LEU A 1 183 ? 11.023 6.086 -15.438 1 58.69 183 LEU A CA 1
ATOM 1424 C C . LEU A 1 183 ? 10.148 4.973 -14.867 1 58.69 183 LEU A C 1
ATOM 1426 O O . LEU A 1 183 ? 10.648 4.066 -14.195 1 58.69 183 LEU A O 1
ATOM 1430 N N . VAL A 1 184 ? 8.93 5.133 -15.242 1 59.09 184 VAL A N 1
ATOM 1431 C CA . VAL A 1 184 ? 8.031 4.125 -14.695 1 59.09 184 VAL A CA 1
ATOM 1432 C C . VAL A 1 184 ? 7.602 3.158 -15.797 1 59.09 184 VAL A C 1
ATOM 1434 O O . VAL A 1 184 ? 6.746 3.49 -16.609 1 59.09 184 VAL A O 1
ATOM 1437 N N . HIS A 1 185 ? 8.5 2.314 -16.344 1 52.62 185 HIS A N 1
ATOM 1438 C CA . HIS A 1 185 ? 8.422 1.529 -17.562 1 52.62 185 HIS A CA 1
ATOM 1439 C C . HIS A 1 185 ? 7.289 0.515 -17.5 1 52.62 185 HIS A C 1
ATOM 1441 O O . HIS A 1 185 ? 7.055 -0.222 -18.469 1 52.62 185 HIS A O 1
ATOM 1447 N N . THR A 1 186 ? 6.613 0.42 -16.547 1 55.34 186 THR A N 1
ATOM 1448 C CA . THR A 1 186 ? 5.727 -0.738 -16.609 1 55.34 186 THR A CA 1
ATOM 1449 C C . THR A 1 186 ? 4.332 -0.331 -17.078 1 55.34 186 THR A C 1
ATOM 1451 O O . THR A 1 186 ? 3.932 0.823 -16.922 1 55.34 186 THR A O 1
ATOM 1454 N N . GLU A 1 187 ? 3.912 -1.031 -18.234 1 61.22 187 GLU A N 1
ATOM 1455 C CA . GLU A 1 187 ? 2.473 -0.984 -18.469 1 61.22 187 GLU A CA 1
ATOM 1456 C C . GLU A 1 187 ? 1.697 -1.613 -17.312 1 61.22 187 GLU A C 1
ATOM 1458 O O . GLU A 1 187 ? 1.469 -2.824 -17.312 1 61.22 187 GLU A O 1
ATOM 1463 N N . PRO A 1 188 ? 1.391 -0.81 -16.375 1 63.22 188 PRO A N 1
ATOM 1464 C CA . PRO A 1 188 ? 0.937 -1.316 -15.086 1 63.22 188 PRO A CA 1
ATOM 1465 C C . PRO A 1 188 ? -0.3 -2.205 -15.195 1 63.22 188 PRO A C 1
ATOM 1467 O O . PRO A 1 188 ? -0.359 -3.27 -14.578 1 63.22 188 PRO A O 1
ATOM 1470 N N . ALA A 1 189 ? -1.118 -1.905 -16.266 1 72.19 189 ALA A N 1
ATOM 1471 C CA . ALA A 1 189 ? -2.385 -2.633 -16.25 1 72.19 189 ALA A CA 1
ATOM 1472 C C . ALA A 1 189 ? -2.199 -4.066 -16.734 1 72.19 189 ALA A C 1
ATOM 1474 O O . ALA A 1 189 ? -2.697 -5.012 -16.109 1 72.19 189 ALA A O 1
ATOM 1475 N N . ALA A 1 190 ? -1.463 -4.25 -17.828 1 82.75 190 ALA A N 1
ATOM 1476 C CA . ALA A 1 190 ? -1.258 -5.594 -18.359 1 82.75 190 ALA A CA 1
ATOM 1477 C C . ALA A 1 190 ? -0.387 -6.43 -17.438 1 82.75 190 ALA A C 1
ATOM 1479 O O . ALA A 1 190 ? -0.634 -7.625 -17.234 1 82.75 190 ALA A O 1
ATOM 1480 N N . ASP A 1 191 ? 0.567 -5.766 -16.844 1 87.25 191 ASP A N 1
ATOM 1481 C CA . ASP A 1 191 ? 1.479 -6.457 -15.945 1 87.25 191 ASP A CA 1
ATOM 1482 C C . ASP A 1 191 ? 0.75 -6.938 -14.695 1 87.25 191 ASP A C 1
ATOM 1484 O O . ASP A 1 191 ? 0.965 -8.062 -14.234 1 87.25 191 ASP A O 1
ATOM 1488 N N . VAL A 1 192 ? -0.138 -6.133 -14.305 1 87.38 192 VAL A N 1
ATOM 1489 C CA . VAL A 1 192 ? -0.857 -6.469 -13.078 1 87.38 192 VAL A CA 1
ATOM 1490 C C . VAL A 1 192 ? -1.8 -7.641 -13.336 1 87.38 192 VAL A C 1
ATOM 1492 O O . VAL A 1 192 ? -1.862 -8.578 -12.539 1 87.38 192 VAL A O 1
ATOM 1495 N N . ILE A 1 193 ? -2.529 -7.57 -14.422 1 90.88 193 ILE A N 1
ATOM 1496 C CA . ILE A 1 193 ? -3.455 -8.648 -14.75 1 90.88 193 ILE A CA 1
ATOM 1497 C C . ILE A 1 193 ? -2.689 -9.961 -14.883 1 90.88 193 ILE A C 1
ATOM 1499 O O . ILE A 1 193 ? -3.125 -11 -14.375 1 90.88 193 ILE A O 1
ATOM 1503 N N . ASN A 1 194 ? -1.551 -9.891 -15.523 1 93.69 194 ASN A N 1
ATOM 1504 C CA . ASN A 1 194 ? -0.75 -11.094 -15.719 1 93.69 194 ASN A CA 1
ATOM 1505 C C . ASN A 1 194 ? -0.264 -11.664 -14.383 1 93.69 194 ASN A C 1
ATOM 1507 O O . ASN A 1 194 ? -0.255 -12.875 -14.188 1 93.69 194 ASN A O 1
ATOM 1511 N N . MET A 1 195 ? 0.109 -10.82 -13.531 1 94.44 195 MET A N 1
ATOM 1512 C CA . MET A 1 195 ? 0.589 -11.281 -12.234 1 94.44 195 MET A CA 1
ATOM 1513 C C . MET A 1 195 ? -0.552 -11.867 -11.406 1 94.44 195 MET A C 1
ATOM 1515 O O . MET A 1 195 ? -0.377 -12.883 -10.727 1 94.44 195 MET A O 1
ATOM 1519 N N . LEU A 1 196 ? -1.686 -11.211 -11.461 1 97.06 196 LEU A N 1
ATOM 1520 C CA . LEU A 1 196 ? -2.842 -11.719 -10.727 1 97.06 196 LEU A CA 1
ATOM 1521 C C . LEU A 1 196 ? -3.303 -13.055 -11.289 1 97.06 196 LEU A C 1
ATOM 1523 O O . LEU A 1 196 ? -3.646 -13.969 -10.539 1 97.06 196 LEU A O 1
ATOM 1527 N N . LEU A 1 197 ? -3.273 -13.156 -12.617 1 96.81 197 LEU A N 1
ATOM 1528 C CA . LEU A 1 197 ? -3.625 -14.43 -13.242 1 96.81 197 LEU A CA 1
ATOM 1529 C C . LEU A 1 197 ? -2.654 -15.523 -12.82 1 96.81 197 LEU A C 1
ATOM 1531 O O . LEU A 1 197 ? -3.072 -16.641 -12.5 1 96.81 197 LEU A O 1
ATOM 1535 N N . THR A 1 198 ? -1.359 -15.203 -12.828 1 96.44 198 THR A N 1
ATOM 1536 C CA . THR A 1 198 ? -0.34 -16.156 -12.406 1 96.44 198 THR A CA 1
ATOM 1537 C C . THR A 1 198 ? -0.617 -16.641 -10.984 1 96.44 198 THR A C 1
ATOM 1539 O O . THR A 1 198 ? -0.584 -17.844 -10.711 1 96.44 198 THR A O 1
ATOM 1542 N N . LEU A 1 199 ? -0.933 -15.75 -10.109 1 96.88 199 LEU A N 1
ATOM 1543 C CA . LEU A 1 199 ? -1.203 -16.078 -8.719 1 96.88 199 LEU A CA 1
ATOM 1544 C C . LEU A 1 199 ? -2.475 -16.906 -8.586 1 96.88 199 LEU A C 1
ATOM 1546 O O . LEU A 1 199 ? -2.484 -17.938 -7.906 1 96.88 199 LEU A O 1
ATOM 1550 N N . ILE A 1 200 ? -3.568 -16.484 -9.258 1 97.31 200 ILE A N 1
ATOM 1551 C CA . ILE A 1 200 ? -4.867 -17.141 -9.102 1 97.31 200 ILE A CA 1
ATOM 1552 C C . ILE A 1 200 ? -4.828 -18.531 -9.734 1 97.31 200 ILE A C 1
ATOM 1554 O O . ILE A 1 200 ? -5.367 -19.484 -9.172 1 97.31 200 ILE A O 1
ATOM 1558 N N . TYR A 1 201 ? -4.168 -18.688 -10.867 1 95.81 201 TYR A N 1
ATOM 1559 C CA . TYR A 1 201 ? -4.027 -20 -11.461 1 95.81 201 TYR A CA 1
ATOM 1560 C C . TYR A 1 201 ? -3.26 -20.938 -10.531 1 95.81 201 TYR A C 1
ATOM 1562 O O . TYR A 1 201 ? -3.613 -22.109 -10.391 1 95.81 201 TYR A O 1
ATOM 1570 N N . ALA A 1 202 ? -2.244 -20.406 -9.922 1 96.31 202 ALA A N 1
ATOM 1571 C CA . ALA A 1 202 ? -1.442 -21.219 -9.008 1 96.31 202 ALA A CA 1
ATOM 1572 C C . ALA A 1 202 ? -2.234 -21.578 -7.758 1 96.31 202 ALA A C 1
ATOM 1574 O O . ALA A 1 202 ? -2.016 -22.641 -7.168 1 96.31 202 ALA A O 1
ATOM 1575 N N . ALA A 1 203 ? -3.158 -20.719 -7.43 1 97.31 203 ALA A N 1
ATOM 1576 C CA . ALA A 1 203 ? -3.941 -20.906 -6.211 1 97.31 203 ALA A CA 1
ATOM 1577 C C . ALA A 1 203 ? -5.16 -21.797 -6.473 1 97.31 203 ALA A C 1
ATOM 1579 O O . ALA A 1 203 ? -5.953 -22.047 -5.566 1 97.31 203 ALA A O 1
ATOM 1580 N N . THR A 1 204 ? -5.316 -22.188 -7.68 1 97.12 204 THR A N 1
ATOM 1581 C CA . THR A 1 204 ? -6.473 -23 -8.047 1 97.12 204 THR A CA 1
ATOM 1582 C C . THR A 1 204 ? -6.043 -24.25 -8.797 1 97.12 204 THR A C 1
ATOM 1584 O O . THR A 1 204 ? -4.918 -24.328 -9.297 1 97.12 204 THR A O 1
ATOM 1587 N N . GLU A 1 205 ? -6.859 -25.234 -8.836 1 96.25 205 GLU A N 1
ATOM 1588 C CA . GLU A 1 205 ? -6.672 -26.453 -9.625 1 96.25 205 GLU A CA 1
ATOM 1589 C C . GLU A 1 205 ? -7.957 -26.844 -10.344 1 96.25 205 GLU A C 1
ATOM 1591 O O . GLU A 1 205 ? -9.055 -26.516 -9.891 1 96.25 205 GLU A O 1
ATOM 1596 N N . GLY A 1 206 ? -7.691 -27.438 -11.516 1 93.19 206 GLY A N 1
ATOM 1597 C CA . GLY A 1 206 ? -8.82 -27.906 -12.297 1 93.19 206 GLY A CA 1
ATOM 1598 C C . GLY A 1 206 ? -9.586 -29.031 -11.617 1 93.19 206 GLY A C 1
ATOM 1599 O O . GLY A 1 206 ? -9.016 -29.797 -10.828 1 93.19 206 GLY A O 1
ATOM 1600 N N . HIS A 1 207 ? -10.859 -29.125 -11.82 1 87.25 207 HIS A N 1
ATOM 1601 C CA . HIS A 1 207 ? -11.656 -30.25 -11.359 1 87.25 207 HIS A CA 1
ATOM 1602 C C . HIS A 1 207 ? -11.344 -31.5 -12.164 1 87.25 207 HIS A C 1
ATOM 1604 O O . HIS A 1 207 ? -11.016 -31.422 -13.352 1 87.25 207 HIS A O 1
ATOM 1610 N N . MET B 1 1 ? 33.688 17.406 8.922 1 55.75 1 MET B N 1
ATOM 1611 C CA . MET B 1 1 ? 33.156 16.422 7.965 1 55.75 1 MET B CA 1
ATOM 1612 C C . MET B 1 1 ? 32.469 15.266 8.688 1 55.75 1 MET B C 1
ATOM 1614 O O . MET B 1 1 ? 31.312 14.977 8.445 1 55.75 1 MET B O 1
ATOM 1618 N N . ALA B 1 2 ? 33.188 14.594 9.531 1 58.03 2 ALA B N 1
ATOM 1619 C CA . ALA B 1 2 ? 32.688 13.492 10.352 1 58.03 2 ALA B CA 1
ATOM 1620 C C . ALA B 1 2 ? 31.5 13.938 11.211 1 58.03 2 ALA B C 1
ATOM 1622 O O . ALA B 1 2 ? 30.5 13.234 11.305 1 58.03 2 ALA B O 1
ATOM 1623 N N . SER B 1 3 ? 31.578 15.18 11.688 1 67 3 SER B N 1
ATOM 1624 C CA . SER B 1 3 ? 30.547 15.727 12.57 1 67 3 SER B CA 1
ATOM 1625 C C . SER B 1 3 ? 29.266 16.031 11.797 1 67 3 SER B C 1
ATOM 1627 O O . SER B 1 3 ? 28.172 15.742 12.273 1 67 3 SER B O 1
ATOM 1629 N N . GLU B 1 4 ? 29.516 16.469 10.609 1 74.19 4 GLU B N 1
ATOM 1630 C CA . GLU B 1 4 ? 28.375 16.812 9.766 1 74.19 4 GLU B CA 1
ATOM 1631 C C . GLU B 1 4 ? 27.578 15.555 9.383 1 74.19 4 GLU B C 1
ATOM 1633 O O . GLU B 1 4 ? 26.344 15.578 9.375 1 74.19 4 GLU B O 1
ATOM 1638 N N . PHE B 1 5 ? 28.375 14.562 9.164 1 79.12 5 PHE B N 1
ATOM 1639 C CA . PHE B 1 5 ? 27.75 13.297 8.812 1 79.12 5 PHE B CA 1
ATOM 1640 C C . PHE B 1 5 ? 26.938 12.75 9.984 1 79.12 5 PHE B C 1
ATOM 1642 O O . PHE B 1 5 ? 25.828 12.25 9.797 1 79.12 5 PHE B O 1
ATOM 1649 N N . GLU B 1 6 ? 27.453 12.977 11.109 1 88.75 6 GLU B N 1
ATOM 1650 C CA . GLU B 1 6 ? 26.75 12.523 12.305 1 88.75 6 GLU B CA 1
ATOM 1651 C C . GLU B 1 6 ? 25.469 13.32 12.523 1 88.75 6 GLU B C 1
ATOM 1653 O O . GLU B 1 6 ? 24.422 12.758 12.867 1 88.75 6 GLU B O 1
ATOM 1658 N N . THR B 1 7 ? 25.609 14.656 12.227 1 93.06 7 THR B N 1
ATOM 1659 C CA . THR B 1 7 ? 24.453 15.531 12.375 1 93.06 7 THR B CA 1
ATOM 1660 C C . THR B 1 7 ? 23.359 15.18 11.367 1 93.06 7 THR B C 1
ATOM 1662 O O . THR B 1 7 ? 22.188 15.047 11.727 1 93.06 7 THR B O 1
ATOM 1665 N N . ALA B 1 8 ? 23.781 15.016 10.164 1 96.19 8 ALA B N 1
ATOM 1666 C CA . ALA B 1 8 ? 22.828 14.664 9.109 1 96.19 8 ALA B CA 1
ATOM 1667 C C . ALA B 1 8 ? 22.094 13.367 9.453 1 96.19 8 ALA B C 1
ATOM 1669 O O . ALA B 1 8 ? 20.875 13.281 9.289 1 96.19 8 ALA B O 1
ATOM 1670 N N . ASN B 1 9 ? 22.812 12.398 9.953 1 96.94 9 ASN B N 1
ATOM 1671 C CA . ASN B 1 9 ? 22.219 11.102 10.297 1 96.94 9 ASN B CA 1
ATOM 1672 C C . ASN B 1 9 ? 21.234 11.227 11.453 1 96.94 9 ASN B C 1
ATOM 1674 O O . ASN B 1 9 ? 20.188 10.578 11.453 1 96.94 9 ASN B O 1
ATOM 1678 N N . LYS B 1 10 ? 21.547 12.008 12.367 1 97.31 10 LYS B N 1
ATOM 1679 C CA . LYS B 1 10 ? 20.656 12.219 13.5 1 97.31 10 LYS B CA 1
ATOM 1680 C C . LYS B 1 10 ? 19.375 12.93 13.07 1 97.31 10 LYS B C 1
ATOM 1682 O O . LYS B 1 10 ? 18.297 12.641 13.586 1 97.31 10 LYS B O 1
ATOM 1687 N N . LEU B 1 11 ? 19.547 13.875 12.164 1 97.75 11 LEU B N 1
ATOM 1688 C CA . LEU B 1 11 ? 18.391 14.57 11.625 1 97.75 11 LEU B CA 1
ATOM 1689 C C . LEU B 1 11 ? 17.5 13.609 10.844 1 97.75 11 LEU B C 1
ATOM 1691 O O . LEU B 1 11 ? 16.281 13.648 10.961 1 97.75 11 LEU B O 1
ATOM 1695 N N . ILE B 1 12 ? 18.125 12.734 10.117 1 97.81 12 ILE B N 1
ATOM 1696 C CA . ILE B 1 12 ? 17.406 11.734 9.336 1 97.81 12 ILE B CA 1
ATOM 1697 C C . ILE B 1 12 ? 16.672 10.781 10.273 1 97.81 12 ILE B C 1
ATOM 1699 O O . ILE B 1 12 ? 15.484 10.5 10.078 1 97.81 12 ILE B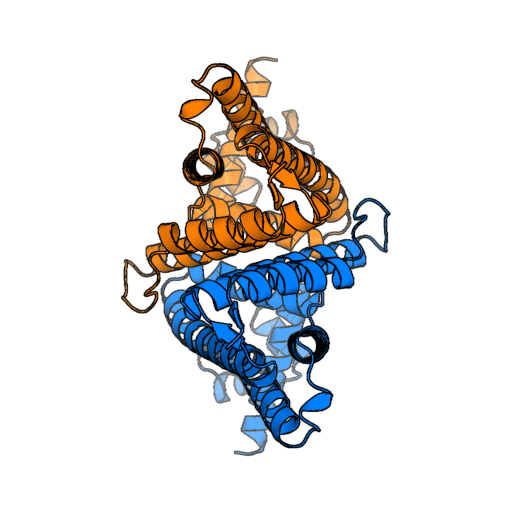 O 1
ATOM 1703 N N . ASP B 1 13 ? 17.328 10.367 11.32 1 97.69 13 ASP B N 1
ATOM 1704 C CA . ASP B 1 13 ? 16.734 9.438 12.273 1 97.69 13 ASP B CA 1
ATOM 1705 C C . ASP B 1 13 ? 15.57 10.086 13.016 1 97.69 13 ASP B C 1
ATOM 1707 O O . ASP B 1 13 ? 14.539 9.445 13.25 1 97.69 13 ASP B O 1
ATOM 1711 N N . ALA B 1 14 ? 15.758 11.312 13.398 1 97.75 14 ALA B N 1
ATOM 1712 C CA . ALA B 1 14 ? 14.68 12.062 14.039 1 97.75 14 ALA B CA 1
ATOM 1713 C C . ALA B 1 14 ? 13.469 12.18 13.125 1 97.75 14 ALA B C 1
ATOM 1715 O O . ALA B 1 14 ? 12.328 11.992 13.555 1 97.75 14 ALA B O 1
ATOM 1716 N N . THR B 1 15 ? 13.711 12.477 11.906 1 97.69 15 THR B N 1
ATOM 1717 C CA . THR B 1 15 ? 12.648 12.617 10.922 1 97.69 15 THR B CA 1
ATOM 1718 C C . THR B 1 15 ? 11.906 11.297 10.734 1 97.69 15 THR B C 1
ATOM 1720 O O . THR B 1 15 ? 10.68 11.273 10.688 1 97.69 15 THR B O 1
ATOM 1723 N N . ARG B 1 16 ? 12.664 10.227 10.648 1 97.31 16 ARG B N 1
ATOM 1724 C CA . ARG B 1 16 ? 12.07 8.898 10.539 1 97.31 16 ARG B CA 1
ATOM 1725 C C . ARG B 1 16 ? 11.086 8.641 11.672 1 97.31 16 ARG B C 1
ATOM 1727 O O . ARG B 1 16 ? 9.953 8.211 11.438 1 97.31 16 ARG B O 1
ATOM 1734 N N . GLN B 1 17 ? 11.484 8.953 12.82 1 96.56 17 GLN B N 1
ATOM 1735 C CA . GLN B 1 17 ? 10.664 8.719 14.008 1 96.56 17 GLN B CA 1
ATOM 1736 C C . GLN B 1 17 ? 9.406 9.578 13.984 1 96.56 17 GLN B C 1
ATOM 1738 O O . GLN B 1 17 ? 8.32 9.109 14.336 1 96.56 17 GLN B O 1
ATOM 1743 N N . ILE B 1 18 ? 9.523 10.789 13.539 1 96.06 18 ILE B N 1
ATOM 1744 C CA . ILE B 1 18 ? 8.383 11.695 13.484 1 96.06 18 ILE B CA 1
ATOM 1745 C C . ILE B 1 18 ? 7.414 11.242 12.398 1 96.06 18 ILE B C 1
ATOM 1747 O O . ILE B 1 18 ? 6.199 11.227 12.609 1 96.06 18 ILE B O 1
ATOM 1751 N N . VAL B 1 19 ? 7.914 10.836 11.297 1 94.62 19 VAL B N 1
ATOM 1752 C CA . VAL B 1 19 ? 7.07 10.375 10.203 1 94.62 19 VAL B CA 1
ATOM 1753 C C . VAL B 1 19 ? 6.289 9.141 10.633 1 94.62 19 VAL B C 1
ATOM 1755 O O . VAL B 1 19 ? 5.082 9.039 10.383 1 94.62 19 VAL B O 1
ATOM 1758 N N . VAL B 1 20 ? 6.938 8.242 11.297 1 93.25 20 VAL B N 1
ATOM 1759 C CA . VAL B 1 20 ? 6.312 6.996 11.727 1 93.25 20 VAL B CA 1
ATOM 1760 C C . VAL B 1 20 ? 5.219 7.289 12.75 1 93.25 20 VAL B C 1
ATOM 1762 O O . VAL B 1 20 ? 4.18 6.625 12.766 1 93.25 20 VAL B O 1
ATOM 1765 N N . SER B 1 21 ? 5.406 8.305 13.484 1 90.62 21 SER B N 1
ATOM 1766 C CA . SER B 1 21 ? 4.465 8.578 14.562 1 90.62 21 SER B CA 1
ATOM 1767 C C . SER B 1 21 ? 3.4 9.578 14.133 1 90.62 21 SER B C 1
ATOM 1769 O O . SER B 1 21 ? 2.236 9.461 14.516 1 90.62 21 SER B O 1
ATOM 1771 N N . GLN B 1 22 ? 3.82 10.602 13.234 1 89.56 22 GLN B N 1
ATOM 1772 C CA . GLN B 1 22 ? 2.926 11.727 13 1 89.56 22 GLN B CA 1
ATOM 1773 C C . GLN B 1 22 ? 2.723 11.969 11.508 1 89.56 22 GLN B C 1
ATOM 1775 O O . GLN B 1 22 ? 1.952 12.852 11.117 1 89.56 22 GLN B O 1
ATOM 1780 N N . GLY B 1 23 ? 3.381 11.195 10.711 1 89.38 23 GLY B N 1
ATOM 1781 C CA . GLY B 1 23 ? 3.293 11.422 9.273 1 89.38 23 GLY B CA 1
ATOM 1782 C C . GLY B 1 23 ? 4.238 12.5 8.781 1 89.38 23 GLY B C 1
ATOM 1783 O O . GLY B 1 23 ? 4.855 13.211 9.578 1 89.38 23 GLY B O 1
ATOM 1784 N N . ILE B 1 24 ? 4.395 12.602 7.52 1 87.44 24 ILE B N 1
ATOM 1785 C CA . ILE B 1 24 ? 5.32 13.547 6.902 1 87.44 24 ILE B CA 1
ATOM 1786 C C . ILE B 1 24 ? 4.812 14.977 7.094 1 87.44 24 ILE B C 1
ATOM 1788 O O . ILE B 1 24 ? 5.605 15.898 7.281 1 87.44 24 ILE B O 1
ATOM 1792 N N . GLU B 1 25 ? 3.504 15.133 7.062 1 81.06 25 GLU B N 1
ATOM 1793 C CA . GLU B 1 25 ? 2.926 16.453 7.25 1 81.06 25 GLU B CA 1
ATOM 1794 C C . GLU B 1 25 ? 3.154 16.969 8.672 1 81.06 25 GLU B C 1
ATOM 1796 O O . GLU B 1 25 ? 3.156 18.172 8.914 1 81.06 25 GLU B O 1
ATOM 1801 N N . GLY B 1 26 ? 3.4 16.109 9.531 1 82.94 26 GLY B N 1
ATOM 1802 C CA . GLY B 1 26 ? 3.664 16.469 10.914 1 82.94 26 GLY B CA 1
ATOM 1803 C C . GLY B 1 26 ? 5.113 16.859 11.164 1 82.94 26 GLY B C 1
ATOM 1804 O O . GLY B 1 26 ? 5.465 17.297 12.258 1 82.94 26 GLY B O 1
ATOM 1805 N N . CYS B 1 27 ? 5.855 16.781 10.148 1 90.44 27 CYS B N 1
ATOM 1806 C CA . CYS B 1 27 ? 7.281 17.047 10.297 1 90.44 27 CYS B CA 1
ATOM 1807 C C . CYS B 1 27 ? 7.59 18.516 10.078 1 90.44 27 CYS B C 1
ATOM 1809 O O . CYS B 1 27 ? 7.863 18.938 8.961 1 90.44 27 CYS B O 1
ATOM 1811 N N . SER B 1 28 ? 7.629 19.25 11.172 1 93.44 28 SER B N 1
ATOM 1812 C CA . SER B 1 28 ? 8.102 20.625 11.086 1 93.44 28 SER B CA 1
ATOM 1813 C C . SER B 1 28 ? 9.586 20.734 11.398 1 93.44 28 SER B C 1
ATOM 1815 O O . SER B 1 28 ? 10.156 19.828 12.031 1 93.44 28 SER B O 1
ATOM 1817 N N . LEU B 1 29 ? 10.148 21.766 10.953 1 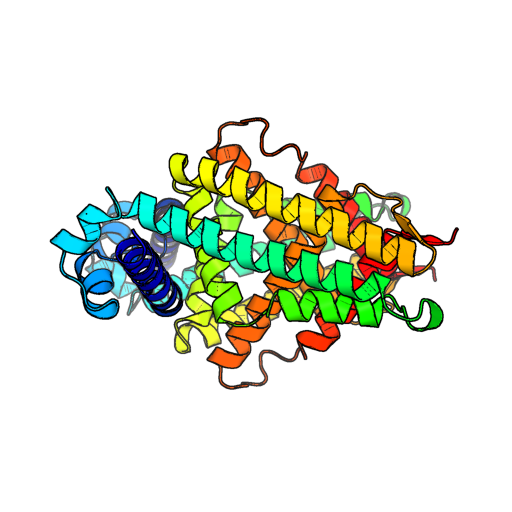94.75 29 LEU B N 1
ATOM 1818 C CA . LEU B 1 29 ? 11.57 22 11.227 1 94.75 29 LEU B CA 1
ATOM 1819 C C . LEU B 1 29 ? 11.828 22.062 12.727 1 94.75 29 LEU B C 1
ATOM 1821 O O . LEU B 1 29 ? 12.828 21.531 13.211 1 94.75 29 LEU B O 1
ATOM 1825 N N . GLU B 1 30 ? 10.969 22.703 13.414 1 95.56 30 GLU B N 1
ATOM 1826 C CA . GLU B 1 30 ? 11.102 22.844 14.867 1 95.56 30 GLU B CA 1
ATOM 1827 C C . GLU B 1 30 ? 11.07 21.469 15.555 1 95.56 30 GLU B C 1
ATOM 1829 O O . GLU B 1 30 ? 11.898 21.203 16.422 1 95.56 30 GLU B O 1
ATOM 1834 N N . LYS B 1 31 ? 10.18 20.625 15.211 1 96.38 31 LYS B N 1
ATOM 1835 C CA . LYS B 1 31 ? 10.047 19.297 15.797 1 96.38 31 LYS B CA 1
ATOM 1836 C C . LYS B 1 31 ? 11.258 18.422 15.477 1 96.38 31 LYS B C 1
ATOM 1838 O O . LYS B 1 31 ? 11.766 17.719 16.344 1 96.38 31 LYS B O 1
ATOM 1843 N N . ILE B 1 32 ? 11.727 18.5 14.234 1 97.25 32 ILE B N 1
ATOM 1844 C CA . ILE B 1 32 ? 12.867 17.703 13.781 1 97.25 32 ILE B CA 1
ATOM 1845 C C . ILE B 1 32 ? 14.117 18.094 14.562 1 97.25 32 ILE B C 1
ATOM 1847 O O . ILE B 1 32 ? 14.812 17.25 15.109 1 97.25 32 ILE B O 1
ATOM 1851 N N . CYS B 1 33 ? 14.328 19.406 14.633 1 97.38 33 CYS B N 1
ATOM 1852 C CA . CYS B 1 33 ? 15.508 19.906 15.32 1 97.38 33 CYS B CA 1
ATOM 1853 C C . CYS B 1 33 ? 15.461 19.578 16.812 1 97.38 33 CYS B C 1
ATOM 1855 O O . CYS B 1 33 ? 16.453 19.141 17.391 1 97.38 33 CYS B O 1
ATOM 1857 N N . SER B 1 34 ? 14.305 19.812 17.375 1 97.5 34 SER B N 1
ATOM 1858 C CA . SER B 1 34 ? 14.133 19.5 18.797 1 97.5 34 SER B CA 1
ATOM 1859 C C . SER B 1 34 ? 14.406 18.031 19.078 1 97.5 34 SER B C 1
ATOM 1861 O O . SER B 1 34 ? 15.141 17.703 20.016 1 97.5 34 SER B O 1
ATOM 1863 N N . LYS B 1 35 ? 13.93 17.141 18.312 1 96.75 35 LYS B N 1
ATOM 1864 C CA . LYS B 1 35 ? 14.102 15.703 18.5 1 96.75 35 LYS B CA 1
ATOM 1865 C C . LYS B 1 35 ? 15.555 15.289 18.266 1 96.75 35 LYS B C 1
ATOM 1867 O O . LYS B 1 35 ? 16.078 14.414 18.953 1 96.75 35 LYS B O 1
ATOM 1872 N N . ALA B 1 36 ? 16.156 15.883 17.266 1 96.94 36 ALA B N 1
ATOM 1873 C CA . ALA B 1 36 ? 17.531 15.539 16.906 1 96.94 36 ALA B CA 1
ATOM 1874 C C . ALA B 1 36 ? 18.531 16.172 17.875 1 96.94 36 ALA B C 1
ATOM 1876 O O . ALA B 1 36 ? 19.703 15.797 17.906 1 96.94 36 ALA B O 1
ATOM 1877 N N . GLY B 1 37 ? 18.094 17.234 18.562 1 96.94 37 GLY B N 1
ATOM 1878 C CA . GLY B 1 37 ? 18.953 17.922 19.516 1 96.94 37 GLY B CA 1
ATOM 1879 C C . GLY B 1 37 ? 19.844 18.953 18.859 1 96.94 37 GLY B C 1
ATOM 1880 O O . GLY B 1 37 ? 20.984 19.141 19.266 1 96.94 37 GLY B O 1
ATOM 1881 N N . PHE B 1 38 ? 19.328 19.547 17.812 1 96.19 38 PHE B N 1
ATOM 1882 C CA . PHE B 1 38 ? 20.141 20.531 17.094 1 96.19 38 PHE B CA 1
ATOM 1883 C C . PHE B 1 38 ? 19.391 21.828 16.906 1 96.19 38 PHE B C 1
ATOM 1885 O O . PHE B 1 38 ? 18.156 21.875 17.031 1 96.19 38 PHE B O 1
ATOM 1892 N N . THR B 1 39 ? 20.094 22.891 16.625 1 94.75 39 THR B N 1
ATOM 1893 C CA . THR B 1 39 ? 19.5 24.188 16.312 1 94.75 39 THR B CA 1
ATOM 1894 C C . THR B 1 39 ? 19.078 24.25 14.844 1 94.75 39 THR B C 1
ATOM 1896 O O . THR B 1 39 ? 19.484 23.406 14.039 1 94.75 39 THR B O 1
ATOM 1899 N N . ARG B 1 40 ? 18.266 25.25 14.539 1 95.19 40 ARG B N 1
ATOM 1900 C CA . ARG B 1 40 ? 17.891 25.5 13.148 1 95.19 40 ARG B CA 1
ATOM 1901 C C . ARG B 1 40 ? 19.125 25.781 12.297 1 95.19 40 ARG B C 1
ATOM 1903 O O . ARG B 1 40 ? 19.188 25.391 11.133 1 95.19 40 ARG B O 1
ATOM 1910 N N . GLY B 1 41 ? 20.094 26.469 12.891 1 94.88 41 GLY B N 1
ATOM 1911 C CA . GLY B 1 41 ? 21.344 26.734 12.188 1 94.88 41 GLY B CA 1
ATOM 1912 C C . GLY B 1 41 ? 22.078 25.484 11.773 1 94.88 41 GLY B C 1
ATOM 1913 O O . GLY B 1 41 ? 22.562 25.375 10.641 1 94.88 41 GLY B O 1
ATOM 1914 N N . ALA B 1 42 ? 22.141 24.625 12.672 1 94.06 42 ALA B N 1
ATOM 1915 C CA . ALA B 1 42 ? 22.781 23.344 12.406 1 94.06 42 ALA B CA 1
ATOM 1916 C C . ALA B 1 42 ? 22.062 22.594 11.289 1 94.06 42 ALA B C 1
ATOM 1918 O O . ALA B 1 42 ? 22.688 21.906 10.484 1 94.06 42 ALA B O 1
ATOM 1919 N N . PHE B 1 43 ? 20.703 22.625 11.305 1 96.75 43 PHE B N 1
ATOM 1920 C CA . PHE B 1 43 ? 19.922 22.016 10.227 1 96.75 43 PHE B CA 1
ATOM 1921 C C . PHE B 1 43 ? 20.375 22.562 8.875 1 96.75 43 PHE B C 1
ATOM 1923 O O . PHE B 1 43 ? 20.656 21.781 7.953 1 96.75 43 PHE B O 1
ATOM 1930 N N . TYR B 1 44 ? 20.5 23.828 8.766 1 95.75 44 TYR B N 1
ATOM 1931 C CA . TYR B 1 44 ? 20.75 24.484 7.488 1 95.75 44 TYR B CA 1
ATOM 1932 C C . TYR B 1 44 ? 22.203 24.328 7.066 1 95.75 44 TYR B C 1
ATOM 1934 O O . TYR B 1 44 ? 22.562 24.562 5.914 1 95.75 44 TYR B O 1
ATOM 1942 N N . SER B 1 45 ? 23.047 23.906 7.961 1 95.81 45 SER B N 1
ATOM 1943 C CA . SER B 1 45 ? 24.422 23.531 7.605 1 95.81 45 SER B CA 1
ATOM 1944 C C . SER B 1 45 ? 24.453 22.188 6.875 1 95.81 45 SER B C 1
ATOM 1946 O O . SER B 1 45 ? 25.438 21.875 6.203 1 95.81 45 SER B O 1
ATOM 1948 N N . ASN B 1 46 ? 23.359 21.469 7 1 96.56 46 ASN B N 1
ATOM 1949 C CA . ASN B 1 46 ? 23.328 20.125 6.438 1 96.56 46 ASN B CA 1
ATOM 1950 C C . ASN B 1 46 ? 22.312 20.016 5.297 1 96.56 46 ASN B C 1
ATOM 1952 O O . ASN B 1 46 ? 22.547 19.297 4.32 1 96.56 46 ASN B O 1
ATOM 1956 N N . PHE B 1 47 ? 21.219 20.688 5.465 1 96.94 47 PHE B N 1
ATOM 1957 C CA . PHE B 1 47 ? 20.156 20.656 4.473 1 96.94 47 PHE B CA 1
ATOM 1958 C C . PHE B 1 47 ? 19.656 22.062 4.164 1 96.94 47 PHE B C 1
ATOM 1960 O O . PHE B 1 47 ? 19.484 22.891 5.07 1 96.94 47 PHE B O 1
ATOM 1967 N N . SER B 1 48 ? 19.312 22.25 2.896 1 95.62 48 SER B N 1
ATOM 1968 C CA . SER B 1 48 ? 18.812 23.562 2.484 1 95.62 48 SER B CA 1
ATOM 1969 C C . SER B 1 48 ? 17.312 23.688 2.723 1 95.62 48 SER B C 1
ATOM 1971 O O . SER B 1 48 ? 16.812 24.797 2.938 1 95.62 48 SER B O 1
ATOM 1973 N N . THR B 1 49 ? 16.656 22.547 2.635 1 94 49 THR B N 1
ATOM 1974 C CA . THR B 1 49 ? 15.203 22.547 2.803 1 94 49 THR B CA 1
ATOM 1975 C C . THR B 1 49 ? 14.742 21.266 3.496 1 94 49 THR B C 1
ATOM 1977 O O . THR B 1 49 ? 15.484 20.281 3.543 1 94 49 THR B O 1
ATOM 1980 N N . LYS B 1 50 ? 13.57 21.266 3.973 1 93.31 50 LYS B N 1
ATOM 1981 C CA . LYS B 1 50 ? 12.961 20.078 4.547 1 93.31 50 LYS B CA 1
ATOM 1982 C C . LYS B 1 50 ? 12.812 18.969 3.5 1 93.31 50 LYS B C 1
ATOM 1984 O O . LYS B 1 50 ? 12.992 17.797 3.805 1 93.31 50 LYS B O 1
ATOM 1989 N N . ASP B 1 51 ? 12.586 19.391 2.311 1 92.38 51 ASP B N 1
ATOM 1990 C CA . ASP B 1 51 ? 12.422 18.422 1.222 1 92.38 51 ASP B CA 1
ATOM 1991 C C . ASP B 1 51 ? 13.719 17.656 0.963 1 92.38 51 ASP B C 1
ATOM 1993 O O . ASP B 1 51 ? 13.688 16.469 0.66 1 92.38 51 ASP B O 1
ATOM 1997 N N . GLU B 1 52 ? 14.742 18.328 1.052 1 94.94 52 GLU B N 1
ATOM 1998 C CA . GLU B 1 52 ? 16.031 17.672 0.907 1 94.94 52 GLU B CA 1
ATOM 1999 C C . GLU B 1 52 ? 16.25 16.625 2.002 1 94.94 52 GLU B C 1
ATOM 2001 O O . GLU B 1 52 ? 16.797 15.555 1.749 1 94.94 52 GLU B O 1
ATOM 2006 N N . LEU B 1 53 ? 15.836 16.984 3.184 1 96.25 53 LEU B N 1
ATOM 2007 C CA . LEU B 1 53 ? 15.914 16.047 4.293 1 96.25 53 LEU B CA 1
ATOM 2008 C C . LEU B 1 53 ? 15.023 14.836 4.047 1 96.25 53 LEU B C 1
ATOM 2010 O O . LEU B 1 53 ? 15.422 13.703 4.328 1 96.25 53 LEU B O 1
ATOM 2014 N N . PHE B 1 54 ? 13.844 15.023 3.502 1 95.5 54 PHE B N 1
ATOM 2015 C CA . PHE B 1 54 ? 12.945 13.922 3.195 1 95.5 54 PHE B CA 1
ATOM 2016 C C . PHE B 1 54 ? 13.539 13.016 2.121 1 95.5 54 PHE B C 1
ATOM 2018 O O . PHE B 1 54 ? 13.391 11.797 2.176 1 95.5 54 PHE B O 1
ATOM 2025 N N . GLU B 1 55 ? 14.172 13.625 1.197 1 95.31 55 GLU B N 1
ATOM 2026 C CA . GLU B 1 55 ? 14.852 12.852 0.165 1 95.31 55 GLU B CA 1
ATOM 2027 C C . GLU B 1 55 ? 15.969 12 0.761 1 95.31 55 GLU B C 1
ATOM 2029 O O . GLU B 1 55 ? 16.125 10.828 0.41 1 95.31 55 GLU B O 1
ATOM 2034 N N . ALA B 1 56 ? 16.703 12.617 1.623 1 96.62 56 ALA B N 1
ATOM 2035 C CA . ALA B 1 56 ? 17.781 11.898 2.293 1 96.62 56 ALA B CA 1
ATOM 2036 C C . ALA B 1 56 ? 17.234 10.734 3.119 1 96.62 56 ALA B C 1
ATOM 2038 O O . ALA B 1 56 ? 17.844 9.672 3.18 1 96.62 56 ALA B O 1
ATOM 2039 N N . LEU B 1 57 ? 16.125 10.953 3.734 1 97.69 57 LEU B N 1
ATOM 2040 C CA . LEU B 1 57 ? 15.461 9.898 4.488 1 97.69 57 LEU B CA 1
ATOM 2041 C C . LEU B 1 57 ? 15.094 8.727 3.582 1 97.69 57 LEU B C 1
ATOM 2043 O O . LEU B 1 57 ? 15.359 7.57 3.916 1 97.69 57 LEU B O 1
ATOM 2047 N N . ALA B 1 58 ? 14.492 9.023 2.455 1 97.75 58 ALA B N 1
ATOM 2048 C CA . ALA B 1 58 ? 14.102 7.98 1.507 1 97.75 58 ALA B CA 1
ATOM 2049 C C . ALA B 1 58 ? 15.328 7.227 0.993 1 97.75 58 ALA B C 1
ATOM 2051 O O . ALA B 1 58 ? 15.328 5.992 0.943 1 97.75 58 ALA B O 1
ATOM 2052 N N . GLU B 1 59 ? 16.297 7.988 0.634 1 97.69 59 GLU B N 1
ATOM 2053 C CA . GLU B 1 59 ? 17.531 7.375 0.139 1 97.69 59 GLU B CA 1
ATOM 2054 C C . GLU B 1 59 ? 18.141 6.445 1.184 1 97.69 59 GLU B C 1
ATOM 2056 O O . GLU B 1 59 ? 18.562 5.332 0.865 1 97.69 59 GLU B O 1
ATOM 2061 N N . ASP B 1 60 ? 18.219 6.957 2.363 1 97.62 60 ASP B N 1
ATOM 2062 C CA . ASP B 1 60 ? 18.766 6.164 3.455 1 97.62 60 ASP B CA 1
ATOM 2063 C C . ASP B 1 60 ? 17.969 4.879 3.666 1 97.62 60 ASP B C 1
ATOM 2065 O O . ASP B 1 60 ? 18.547 3.805 3.848 1 97.62 60 ASP B O 1
ATOM 2069 N N . GLU B 1 61 ? 16.688 4.965 3.705 1 97.75 61 GLU B N 1
ATOM 2070 C CA . GLU B 1 61 ? 15.789 3.828 3.92 1 97.75 61 GLU B CA 1
ATOM 2071 C C . GLU B 1 61 ? 15.977 2.771 2.834 1 97.75 61 GLU B C 1
ATOM 2073 O O . GLU B 1 61 ? 16.172 1.594 3.137 1 97.75 61 GLU B O 1
ATOM 2078 N N . TYR B 1 62 ? 15.961 3.121 1.603 1 98.19 62 TYR B N 1
ATOM 2079 C CA . TYR B 1 62 ? 16.031 2.166 0.501 1 98.19 62 TYR B CA 1
ATOM 2080 C C . TYR B 1 62 ? 17.438 1.619 0.343 1 98.19 62 TYR B C 1
ATOM 2082 O O . TYR B 1 62 ? 17.625 0.459 -0.034 1 98.19 62 TYR B O 1
ATOM 2090 N N . ALA B 1 63 ? 18.406 2.484 0.624 1 98 63 ALA B N 1
ATOM 2091 C CA . ALA B 1 63 ? 19.781 1.988 0.601 1 98 63 ALA B CA 1
ATOM 2092 C C . ALA B 1 63 ? 19.984 0.887 1.639 1 98 63 ALA B C 1
ATOM 2094 O O . ALA B 1 63 ? 20.656 -0.108 1.371 1 98 63 ALA B O 1
ATOM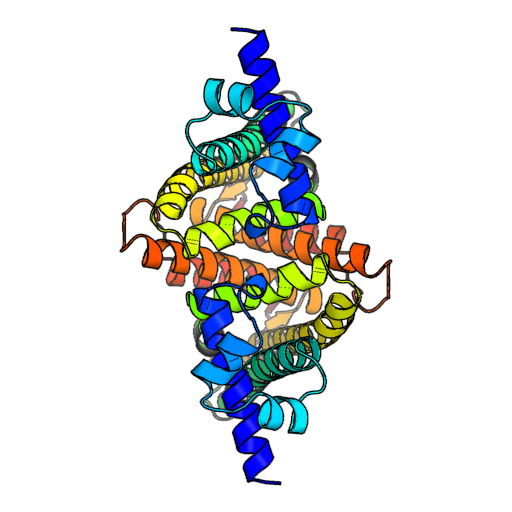 2095 N N . ARG B 1 64 ? 19.453 1.104 2.801 1 97.5 64 ARG B N 1
ATOM 2096 C CA . ARG B 1 64 ? 19.531 0.088 3.846 1 97.5 64 ARG B CA 1
ATOM 2097 C C . ARG B 1 64 ? 18.906 -1.227 3.379 1 97.5 64 ARG B C 1
ATOM 2099 O O . ARG B 1 64 ? 19.484 -2.297 3.588 1 97.5 64 ARG B O 1
ATOM 2106 N N . LEU B 1 65 ? 17.781 -1.191 2.777 1 98.19 65 LEU B N 1
ATOM 2107 C CA . LEU B 1 65 ? 17.109 -2.381 2.271 1 98.19 65 LEU B CA 1
ATOM 2108 C C . LEU B 1 65 ? 17.938 -3.059 1.188 1 98.19 65 LEU B C 1
ATOM 2110 O O . LEU B 1 65 ? 18.125 -4.277 1.214 1 98.19 65 LEU B O 1
ATOM 2114 N N . ILE B 1 66 ? 18.422 -2.268 0.267 1 98.62 66 ILE B N 1
ATOM 2115 C CA . ILE B 1 66 ? 19.203 -2.789 -0.85 1 98.62 66 ILE B CA 1
ATOM 2116 C C . ILE B 1 66 ? 20.484 -3.439 -0.327 1 98.62 66 ILE B C 1
ATOM 2118 O O . ILE B 1 66 ? 20.844 -4.535 -0.753 1 98.62 66 ILE B O 1
ATOM 2122 N N . ASP B 1 67 ? 21.109 -2.773 0.616 1 98.56 67 ASP B N 1
ATOM 2123 C CA . ASP B 1 67 ? 22.328 -3.314 1.214 1 98.56 67 ASP B CA 1
ATOM 2124 C C . ASP B 1 67 ? 22.047 -4.613 1.962 1 98.56 67 ASP B C 1
ATOM 2126 O O . ASP B 1 67 ? 22.812 -5.574 1.865 1 98.56 67 ASP B O 1
ATOM 2130 N N . GLY B 1 68 ? 20.984 -4.602 2.715 1 98.5 68 GLY B N 1
ATOM 2131 C CA . GLY B 1 68 ? 20.594 -5.816 3.41 1 98.5 68 GLY B CA 1
ATOM 2132 C C . GLY B 1 68 ? 20.328 -6.984 2.475 1 98.5 68 GLY B C 1
ATOM 2133 O O . GLY B 1 68 ? 20.734 -8.109 2.754 1 98.5 68 GLY B O 1
ATOM 2134 N N . LEU B 1 69 ? 19.688 -6.742 1.368 1 98.56 69 LEU B N 1
ATOM 2135 C CA . LEU B 1 69 ? 19.422 -7.773 0.369 1 98.56 69 LEU B CA 1
ATOM 2136 C C . LEU B 1 69 ? 20.719 -8.258 -0.267 1 98.56 69 LEU B C 1
ATOM 2138 O O . LEU B 1 69 ? 20.891 -9.453 -0.507 1 98.56 69 LEU B O 1
ATOM 2142 N N . THR B 1 70 ? 21.578 -7.293 -0.543 1 98.44 70 THR B N 1
ATOM 2143 C CA . THR B 1 70 ? 22.875 -7.629 -1.122 1 98.44 70 THR B CA 1
ATOM 2144 C C . THR B 1 70 ? 23.656 -8.562 -0.198 1 98.44 70 THR B C 1
ATOM 2146 O O . THR B 1 70 ? 24.188 -9.578 -0.642 1 98.44 70 THR B O 1
ATOM 2149 N N . GLU B 1 71 ? 23.688 -8.211 1.039 1 98.12 71 GLU B N 1
ATOM 2150 C CA . GLU B 1 71 ? 24.391 -9.031 2.025 1 98.12 71 GLU B CA 1
ATOM 2151 C C . GLU B 1 71 ? 23.766 -10.422 2.133 1 98.12 71 GLU B C 1
ATOM 2153 O O . GLU B 1 71 ? 24.484 -11.414 2.26 1 98.12 71 GLU B O 1
ATOM 2158 N N . THR B 1 72 ? 22.484 -10.492 2.148 1 97.69 72 THR B N 1
ATOM 2159 C CA . THR B 1 72 ? 21.766 -11.758 2.227 1 97.69 72 THR B CA 1
ATOM 2160 C C . THR B 1 72 ? 22.141 -12.656 1.054 1 97.69 72 THR B C 1
ATOM 2162 O O . THR B 1 72 ? 22.422 -13.844 1.244 1 97.69 72 THR B O 1
ATOM 2165 N N . VAL B 1 73 ? 22.172 -12.141 -0.157 1 97.19 73 VAL B N 1
ATOM 2166 C CA . VAL B 1 73 ? 22.484 -12.891 -1.363 1 97.19 73 VAL B CA 1
ATOM 2167 C C . VAL B 1 73 ? 23.938 -13.367 -1.299 1 97.19 73 VAL B C 1
ATOM 2169 O O . VAL B 1 73 ? 24.25 -14.5 -1.685 1 97.19 73 VAL B O 1
ATOM 2172 N N . GLU B 1 74 ? 24.812 -12.508 -0.854 1 96.62 74 GLU B N 1
ATOM 2173 C CA . GLU B 1 74 ? 26.219 -12.883 -0.692 1 96.62 74 GLU B CA 1
ATOM 2174 C C . GLU B 1 74 ? 26.359 -14.055 0.284 1 96.62 74 GLU B C 1
ATOM 2176 O O . GLU B 1 74 ? 27.188 -14.938 0.081 1 96.62 74 GLU B O 1
ATOM 2181 N N . GLY B 1 75 ? 25.547 -14.055 1.266 1 95.19 75 GLY B N 1
ATOM 2182 C CA . GLY B 1 75 ? 25.547 -15.148 2.223 1 95.19 75 GLY B CA 1
ATOM 2183 C C . GLY B 1 75 ? 25.109 -16.469 1.62 1 95.19 75 GLY B C 1
ATOM 2184 O O . GLY B 1 75 ? 25.562 -17.531 2.035 1 95.19 75 GLY B O 1
ATOM 2185 N N . TRP B 1 76 ? 24.172 -16.438 0.658 1 94.69 76 TRP B N 1
ATOM 2186 C CA . TRP B 1 76 ? 23.672 -17.641 -0.002 1 94.69 76 TRP B CA 1
ATOM 2187 C C . TRP B 1 76 ? 24.797 -18.359 -0.74 1 94.69 76 TRP B C 1
ATOM 2189 O O . TRP B 1 76 ? 24.781 -19.594 -0.864 1 94.69 76 TRP B O 1
ATOM 2199 N N . ARG B 1 77 ? 25.734 -17.641 -1.281 1 89 77 ARG B N 1
ATOM 2200 C CA . ARG B 1 77 ? 26.844 -18.188 -2.061 1 89 77 ARG B CA 1
ATOM 2201 C C . ARG B 1 77 ? 27.766 -19.031 -1.184 1 89 77 ARG B C 1
ATOM 2203 O O . ARG B 1 77 ? 28.5 -19.891 -1.683 1 89 77 ARG B O 1
ATOM 2210 N N . GLN B 1 78 ? 27.656 -18.781 0.087 1 89.5 78 GLN B N 1
ATOM 2211 C CA . GLN B 1 78 ? 28.547 -19.469 1.024 1 89.5 78 GLN B CA 1
ATOM 2212 C C . GLN B 1 78 ? 27.844 -20.656 1.673 1 89.5 78 GLN B C 1
ATOM 2214 O O . GLN B 1 78 ? 28.469 -21.406 2.424 1 89.5 78 GLN B O 1
ATOM 2219 N N . GLN B 1 79 ? 26.641 -20.828 1.38 1 85.75 79 GLN B N 1
ATOM 2220 C CA . GLN B 1 79 ? 25.859 -21.891 1.985 1 85.75 79 GLN B CA 1
ATOM 2221 C C . GLN B 1 79 ? 25.859 -23.141 1.111 1 85.75 79 GLN B C 1
ATOM 2223 O O . GLN B 1 79 ? 26.188 -23.078 -0.078 1 85.75 79 GLN B O 1
ATOM 2228 N N . ASP B 1 80 ? 25.5 -24.219 1.78 1 85.62 80 ASP B N 1
ATOM 2229 C CA . ASP B 1 80 ? 25.328 -25.469 1.05 1 85.62 80 ASP B CA 1
ATOM 2230 C C . ASP B 1 80 ? 24.125 -25.391 0.106 1 85.62 80 ASP B C 1
ATOM 2232 O O . ASP B 1 80 ? 23 -25.125 0.539 1 85.62 80 ASP B O 1
ATOM 2236 N N . PRO B 1 81 ? 24.422 -25.594 -1.13 1 83.88 81 PRO B N 1
ATOM 2237 C CA . PRO B 1 81 ? 23.328 -25.516 -2.104 1 83.88 81 PRO B CA 1
ATOM 2238 C C . PRO B 1 81 ? 22.172 -26.469 -1.778 1 83.88 81 PRO B C 1
ATOM 2240 O O . PRO B 1 81 ? 21.016 -26.188 -2.119 1 83.88 81 PRO B O 1
ATOM 2243 N N . SER B 1 82 ? 22.453 -27.531 -1.176 1 84.62 82 SER B N 1
ATOM 2244 C CA . SER B 1 82 ? 21.453 -28.531 -0.852 1 84.62 82 SER B CA 1
ATOM 2245 C C . SER B 1 82 ? 20.469 -28 0.192 1 84.62 82 SER B C 1
ATOM 2247 O O . SER B 1 82 ? 19.375 -28.547 0.348 1 84.62 82 SER B O 1
ATOM 2249 N N . GLU B 1 83 ? 20.812 -26.953 0.832 1 84.12 83 GLU B N 1
ATOM 2250 C CA . GLU B 1 83 ? 20 -26.391 1.903 1 84.12 83 GLU B CA 1
ATOM 2251 C C . GLU B 1 83 ? 19.109 -25.266 1.381 1 84.12 83 GLU B C 1
ATOM 2253 O O . GLU B 1 83 ? 18.219 -24.797 2.092 1 84.12 83 GLU B O 1
ATOM 2258 N N . ALA B 1 84 ? 19.359 -25.047 0.16 1 87.56 84 ALA B N 1
ATOM 2259 C CA . ALA B 1 84 ? 18.609 -23.922 -0.392 1 87.56 84 ALA B CA 1
ATOM 2260 C C . ALA B 1 84 ? 17.203 -24.344 -0.823 1 87.56 84 ALA B C 1
ATOM 2262 O O . ALA B 1 84 ? 17.047 -25.094 -1.787 1 87.56 84 ALA B O 1
ATOM 2263 N N . THR B 1 85 ? 16.234 -23.938 0.015 1 93.81 85 THR B N 1
ATOM 2264 C CA . THR B 1 85 ? 14.836 -24.031 -0.408 1 93.81 85 THR B CA 1
ATOM 2265 C C . THR B 1 85 ? 14.25 -22.656 -0.673 1 93.81 85 THR B C 1
ATOM 2267 O O . THR B 1 85 ? 14.695 -21.656 -0.089 1 93.81 85 THR B O 1
ATOM 2270 N N . MET B 1 86 ? 13.32 -22.625 -1.553 1 94.94 86 MET B N 1
ATOM 2271 C CA . MET B 1 86 ? 12.656 -21.359 -1.857 1 94.94 86 MET B CA 1
ATOM 2272 C C . MET B 1 86 ? 12.109 -20.719 -0.589 1 94.94 86 MET B C 1
ATOM 2274 O O . MET B 1 86 ? 12.242 -19.5 -0.396 1 94.94 86 MET B O 1
ATOM 2278 N N . GLU B 1 87 ? 11.531 -21.516 0.231 1 95.12 87 GLU B N 1
ATOM 2279 C CA . GLU B 1 87 ? 10.945 -21.031 1.479 1 95.12 87 GLU B CA 1
ATOM 2280 C C . GLU B 1 87 ? 12.008 -20.406 2.373 1 95.12 87 GLU B C 1
ATOM 2282 O O . GLU B 1 87 ? 11.797 -19.312 2.916 1 95.12 87 GLU B O 1
ATOM 2287 N N . LYS B 1 88 ? 13.062 -21.047 2.557 1 95.44 88 LYS B N 1
ATOM 2288 C CA . LYS B 1 88 ? 14.133 -20.531 3.414 1 95.44 88 LYS B CA 1
ATOM 2289 C C . LYS B 1 88 ? 14.703 -19.234 2.873 1 95.44 88 LYS B C 1
ATOM 2291 O O . LYS B 1 88 ? 14.891 -18.266 3.627 1 95.44 88 LYS B O 1
ATOM 2296 N N . LEU B 1 89 ? 15.008 -19.219 1.621 1 96.81 89 LEU B N 1
ATOM 2297 C CA . LEU B 1 89 ? 15.602 -18.047 1.006 1 96.81 89 LEU B CA 1
ATOM 2298 C C . LEU B 1 89 ? 14.641 -16.859 1.056 1 96.81 89 LEU B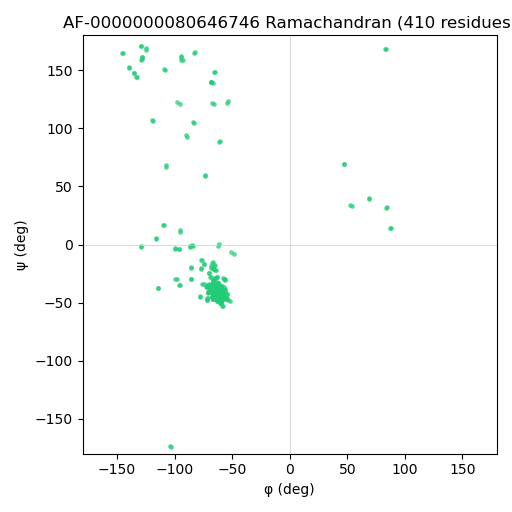 C 1
ATOM 2300 O O . LEU B 1 89 ? 15.047 -15.734 1.376 1 96.81 89 LEU B O 1
ATOM 2304 N N . LEU B 1 90 ? 13.367 -17.141 0.735 1 96 90 LEU B N 1
ATOM 2305 C CA . LEU B 1 90 ? 12.352 -16.094 0.805 1 96 90 LEU B CA 1
ATOM 2306 C C . LEU B 1 90 ? 12.219 -15.57 2.229 1 96 90 LEU B C 1
ATOM 2308 O O . LEU B 1 90 ? 12.055 -14.367 2.432 1 96 90 LEU B O 1
ATOM 2312 N N . ASP B 1 91 ? 12.242 -16.438 3.176 1 94.62 91 ASP B N 1
ATOM 2313 C CA . ASP B 1 91 ? 12.164 -16.031 4.578 1 94.62 91 ASP B CA 1
ATOM 2314 C C . ASP B 1 91 ? 13.305 -15.086 4.938 1 94.62 91 ASP B C 1
ATOM 2316 O O . ASP B 1 91 ? 13.109 -14.125 5.68 1 94.62 91 ASP B O 1
ATOM 2320 N N . GLU B 1 92 ? 14.469 -15.336 4.5 1 95.69 92 GLU B N 1
ATOM 2321 C CA . GLU B 1 92 ? 15.625 -14.484 4.762 1 95.69 92 GLU B CA 1
ATOM 2322 C C . GLU B 1 92 ? 15.453 -13.109 4.121 1 95.69 92 GLU B C 1
ATOM 2324 O O . GLU B 1 92 ? 15.859 -12.094 4.695 1 95.69 92 GLU B O 1
ATOM 2329 N N . VAL B 1 93 ? 14.859 -13.07 2.947 1 96.88 93 VAL B N 1
ATOM 2330 C CA . VAL B 1 93 ? 14.57 -11.805 2.279 1 96.88 93 VAL B CA 1
ATOM 2331 C C . VAL B 1 93 ? 13.57 -11 3.102 1 96.88 93 VAL B C 1
ATOM 2333 O O . VAL B 1 93 ? 13.766 -9.805 3.338 1 96.88 93 VAL B O 1
ATOM 2336 N N . LEU B 1 94 ? 12.516 -11.68 3.547 1 94.75 94 LEU B N 1
ATOM 2337 C CA . LEU B 1 94 ? 11.469 -11.016 4.305 1 94.75 94 LEU B CA 1
ATOM 2338 C C . LEU B 1 94 ? 12 -10.5 5.637 1 94.75 94 LEU B C 1
ATOM 2340 O O . LEU B 1 94 ? 11.531 -9.477 6.145 1 94.75 94 LEU B O 1
ATOM 2344 N N . GLN B 1 95 ? 13.008 -11.125 6.203 1 95.06 95 GLN B N 1
ATOM 2345 C CA . GLN B 1 95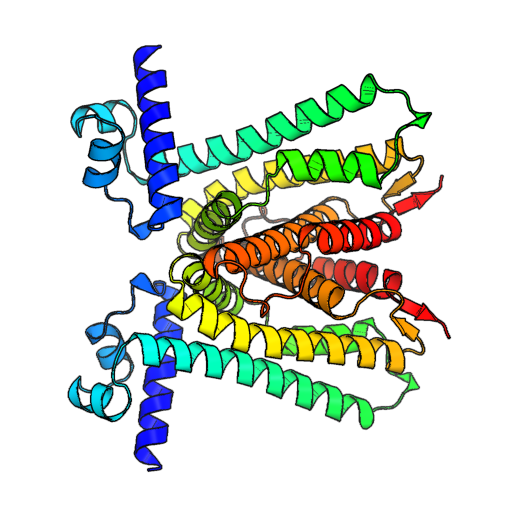 ? 13.633 -10.664 7.438 1 95.06 95 GLN B CA 1
ATOM 2346 C C . GLN B 1 95 ? 14.383 -9.352 7.223 1 95.06 95 GLN B C 1
ATOM 2348 O O . GLN B 1 95 ? 14.445 -8.508 8.125 1 95.06 95 GLN B O 1
ATOM 2353 N N . VAL B 1 96 ? 14.969 -9.172 6.055 1 96.31 96 VAL B N 1
ATOM 2354 C CA . VAL B 1 96 ? 15.641 -7.926 5.719 1 96.31 96 VAL B CA 1
ATOM 2355 C C . VAL B 1 96 ? 14.625 -6.785 5.664 1 96.31 96 VAL B C 1
ATOM 2357 O O . VAL B 1 96 ? 14.891 -5.688 6.152 1 96.31 96 VAL B O 1
ATOM 2360 N N . LEU B 1 97 ? 13.438 -7.027 5.059 1 93.69 97 LEU B N 1
ATOM 2361 C CA . LEU B 1 97 ? 12.422 -6.004 4.844 1 93.69 97 LEU B CA 1
ATOM 2362 C C . LEU B 1 97 ? 11.789 -5.582 6.164 1 93.69 97 LEU B C 1
ATOM 2364 O O . LEU B 1 97 ? 11.32 -4.449 6.297 1 93.69 97 LEU B O 1
ATOM 2368 N N . GLN B 1 98 ? 11.82 -6.449 7.164 1 91.06 98 GLN B N 1
ATOM 2369 C CA . GLN B 1 98 ? 11.242 -6.164 8.477 1 91.06 98 GLN B CA 1
ATOM 2370 C C . GLN B 1 98 ? 9.844 -5.574 8.336 1 91.06 98 GLN B C 1
ATOM 2372 O O . GLN B 1 98 ? 9.594 -4.441 8.758 1 91.06 98 GLN B O 1
ATOM 2377 N N . LEU B 1 99 ? 8.93 -6.363 7.906 1 91.81 99 LEU B N 1
ATOM 2378 C CA . LEU B 1 99 ? 7.578 -5.949 7.547 1 91.81 99 LEU B CA 1
ATOM 2379 C C . LEU B 1 99 ? 6.758 -5.637 8.797 1 91.81 99 LEU B C 1
ATOM 2381 O O . LEU B 1 99 ? 5.676 -6.199 8.992 1 91.81 99 LEU B O 1
ATOM 2385 N N . ASP B 1 100 ? 7.262 -4.68 9.562 1 90.5 100 ASP B N 1
ATOM 2386 C CA . ASP B 1 100 ? 6.555 -4.273 10.773 1 90.5 100 ASP B CA 1
ATOM 2387 C C . ASP B 1 100 ? 5.812 -2.953 10.555 1 90.5 100 ASP B C 1
ATOM 2389 O O . ASP B 1 100 ? 5.723 -2.463 9.43 1 90.5 100 ASP B O 1
ATOM 2393 N N . ARG B 1 101 ? 5.254 -2.465 11.641 1 92.25 101 ARG B N 1
ATOM 2394 C CA . ARG B 1 101 ? 4.441 -1.255 11.594 1 92.25 101 ARG B CA 1
ATOM 2395 C C . ARG B 1 101 ? 5.246 -0.074 11.055 1 92.25 101 ARG B C 1
ATOM 2397 O O . ARG B 1 101 ? 4.758 0.686 10.219 1 92.25 101 ARG B O 1
ATOM 2404 N N . ASP B 1 102 ? 6.457 0.125 11.578 1 93.75 102 ASP B N 1
ATOM 2405 C CA . ASP B 1 102 ? 7.281 1.259 11.18 1 93.75 102 ASP B CA 1
ATOM 2406 C C . ASP B 1 102 ? 7.602 1.203 9.688 1 93.75 102 ASP B C 1
ATOM 2408 O O . ASP B 1 102 ? 7.57 2.227 9 1 93.75 102 ASP B O 1
ATOM 2412 N N . PHE B 1 103 ? 7.867 -0.021 9.242 1 94.31 103 PHE B N 1
ATOM 2413 C CA . PHE B 1 103 ? 8.102 -0.232 7.816 1 94.31 103 PHE B CA 1
ATOM 2414 C C . PHE B 1 103 ? 6.898 0.217 7 1 94.31 103 PHE B C 1
ATOM 2416 O O . PHE B 1 103 ? 7.035 1.016 6.07 1 94.31 103 PHE B O 1
ATOM 2423 N N . TYR B 1 104 ? 5.77 -0.274 7.355 1 95.31 104 TYR B N 1
ATOM 2424 C CA . TYR B 1 104 ? 4.562 0.024 6.594 1 95.31 104 TYR B CA 1
ATOM 2425 C C . TYR B 1 104 ? 4.285 1.522 6.578 1 95.31 104 TYR B C 1
ATOM 2427 O O . TYR B 1 104 ? 4.066 2.109 5.516 1 95.31 104 TYR B O 1
ATOM 2435 N N . VAL B 1 105 ? 4.301 2.148 7.711 1 94.75 105 VAL B N 1
ATOM 2436 C CA . VAL B 1 105 ? 3.928 3.553 7.84 1 94.75 105 VAL B CA 1
ATOM 2437 C C . VAL B 1 105 ? 4.895 4.422 7.039 1 94.75 105 VAL B C 1
ATOM 2439 O O . VAL B 1 105 ? 4.473 5.277 6.258 1 94.75 105 VAL B O 1
ATOM 2442 N N . LEU B 1 106 ? 6.176 4.172 7.211 1 96.38 106 LEU B N 1
ATOM 2443 C CA . LEU B 1 106 ? 7.18 4.98 6.527 1 96.38 106 LEU B CA 1
ATOM 2444 C C . LEU B 1 106 ? 7.023 4.875 5.016 1 96.38 106 LEU B C 1
ATOM 2446 O O . LEU B 1 106 ? 6.938 5.891 4.32 1 96.38 106 LEU B O 1
ATOM 2450 N N . HIS B 1 107 ? 6.941 3.689 4.488 1 96.75 107 HIS B N 1
ATOM 2451 C CA . HIS B 1 107 ? 6.883 3.496 3.043 1 96.75 107 HIS B CA 1
ATOM 2452 C C . HIS B 1 107 ? 5.562 3.996 2.473 1 96.75 107 HIS B C 1
ATOM 2454 O O . HIS B 1 107 ? 5.527 4.574 1.384 1 96.75 107 HIS B O 1
ATOM 2460 N N . SER B 1 108 ? 4.496 3.752 3.199 1 95.81 108 SER B N 1
ATOM 2461 C CA . SER B 1 108 ? 3.215 4.277 2.74 1 95.81 108 SER B CA 1
ATOM 2462 C C . SER B 1 108 ? 3.236 5.801 2.668 1 95.81 108 SER B C 1
ATOM 2464 O O . SER B 1 108 ? 2.703 6.391 1.727 1 95.81 108 SER B O 1
ATOM 2466 N N . GLU B 1 109 ? 3.906 6.449 3.639 1 94.19 109 GLU B N 1
ATOM 2467 C CA . GLU B 1 109 ? 4.016 7.902 3.639 1 94.19 109 GLU B CA 1
ATOM 2468 C C . GLU B 1 109 ? 4.84 8.398 2.453 1 94.19 109 GLU B C 1
ATOM 2470 O O . GLU B 1 109 ? 4.477 9.375 1.799 1 94.19 109 GLU B O 1
ATOM 2475 N N . LEU B 1 110 ? 5.934 7.738 2.211 1 95.62 110 LEU B N 1
ATOM 2476 C CA . LEU B 1 110 ? 6.797 8.117 1.098 1 95.62 110 LEU B CA 1
ATOM 2477 C C . LEU B 1 110 ? 6.07 7.945 -0.234 1 95.62 110 LEU B C 1
ATOM 2479 O O . LEU B 1 110 ? 6.109 8.836 -1.084 1 95.62 110 LEU B O 1
ATOM 2483 N N . LEU B 1 111 ? 5.359 6.875 -0.351 1 95.06 111 LEU B N 1
ATOM 2484 C CA . LEU B 1 111 ? 4.656 6.574 -1.592 1 95.06 111 LEU B CA 1
ATOM 2485 C C . LEU B 1 111 ? 3.482 7.523 -1.799 1 95.06 111 LEU B C 1
ATOM 2487 O O . LEU B 1 111 ? 3.248 7.996 -2.914 1 95.06 111 LEU B O 1
ATOM 2491 N N . ASN B 1 112 ? 2.762 7.809 -0.747 1 92.69 112 ASN B N 1
ATOM 2492 C CA . ASN B 1 112 ? 1.645 8.742 -0.846 1 92.69 112 ASN B CA 1
ATOM 2493 C C . ASN B 1 112 ? 2.113 10.133 -1.26 1 92.69 112 ASN B C 1
ATOM 2495 O O . ASN B 1 112 ? 1.474 10.789 -2.084 1 92.69 112 ASN B O 1
ATOM 2499 N N . ARG B 1 113 ? 3.17 10.57 -0.73 1 91.44 113 ARG B N 1
ATOM 2500 C CA . ARG B 1 113 ? 3.699 11.883 -1.084 1 91.44 113 ARG B CA 1
ATOM 2501 C C . ARG B 1 113 ? 4.109 11.93 -2.553 1 91.44 113 ARG B C 1
ATOM 2503 O O . ARG B 1 113 ? 3.969 12.961 -3.207 1 91.44 113 ARG B O 1
ATOM 2510 N N . SER B 1 114 ? 4.598 10.812 -3.035 1 91.81 114 SER B N 1
ATOM 2511 C CA . SER B 1 114 ? 5.094 10.758 -4.406 1 91.81 114 SER B CA 1
ATOM 2512 C C . SER B 1 114 ? 3.975 11.016 -5.41 1 91.81 114 SER B C 1
ATOM 2514 O O . SER B 1 114 ? 4.223 11.508 -6.512 1 91.81 114 SER B O 1
ATOM 2516 N N . VAL B 1 115 ? 2.781 10.711 -5.066 1 91.25 115 VAL B N 1
ATOM 2517 C CA . VAL B 1 115 ? 1.644 10.875 -5.965 1 91.25 115 VAL B CA 1
ATOM 2518 C C . VAL B 1 115 ? 1.104 12.305 -5.859 1 91.25 115 VAL B C 1
ATOM 2520 O O . VAL B 1 115 ? 0.468 12.805 -6.789 1 91.25 115 VAL B O 1
ATOM 2523 N N . ARG B 1 116 ? 1.396 13.008 -4.828 1 88.44 116 ARG B N 1
ATOM 2524 C CA . ARG B 1 116 ? 0.826 14.32 -4.566 1 88.44 116 ARG B CA 1
ATOM 2525 C C . ARG B 1 116 ? 1.791 15.43 -4.98 1 88.44 116 ARG B C 1
ATOM 2527 O O . ARG B 1 116 ? 1.367 16.547 -5.297 1 88.44 116 ARG B O 1
ATOM 2534 N N . ASP B 1 117 ? 3.068 15.125 -4.895 1 89.69 117 ASP B N 1
ATOM 2535 C CA . ASP B 1 117 ? 4.133 16.062 -5.215 1 89.69 117 ASP B CA 1
ATOM 2536 C C . ASP B 1 117 ? 4.996 15.555 -6.367 1 89.69 117 ASP B C 1
ATOM 2538 O O . ASP B 1 117 ? 5.859 14.695 -6.164 1 89.69 117 ASP B O 1
ATOM 2542 N N . PRO B 1 118 ? 4.816 16.172 -7.504 1 87.88 118 PRO B N 1
ATOM 2543 C CA . PRO B 1 118 ? 5.52 15.641 -8.68 1 87.88 118 PRO B CA 1
ATOM 2544 C C . PRO B 1 118 ? 7.039 15.703 -8.531 1 87.88 118 PRO B C 1
ATOM 2546 O O . PRO B 1 118 ? 7.75 14.812 -9.008 1 87.88 118 PRO B O 1
ATOM 2549 N N . LYS B 1 119 ? 7.508 16.75 -7.906 1 89.25 119 LYS B N 1
ATOM 2550 C CA . LYS B 1 119 ? 8.953 16.859 -7.711 1 89.25 119 LYS B CA 1
ATOM 2551 C C . LYS B 1 119 ? 9.461 15.727 -6.82 1 89.25 119 LYS B C 1
ATOM 2553 O O . LYS B 1 119 ? 10.461 15.078 -7.141 1 89.25 119 LYS B O 1
ATOM 2558 N N . TRP B 1 120 ? 8.789 15.547 -5.801 1 90.5 120 TRP B N 1
ATOM 2559 C CA . TRP B 1 120 ? 9.109 14.422 -4.93 1 90.5 120 TRP B CA 1
ATOM 2560 C C . TRP B 1 120 ? 8.883 13.094 -5.648 1 90.5 120 TRP B C 1
ATOM 2562 O O . TRP B 1 120 ? 9.672 12.156 -5.5 1 90.5 120 TRP B O 1
ATOM 2572 N N . GLY B 1 121 ? 7.809 13.039 -6.391 1 90.19 121 GLY B N 1
ATOM 2573 C CA . GLY B 1 121 ? 7.484 11.828 -7.129 1 90.19 121 GLY B CA 1
ATOM 2574 C C . GLY B 1 121 ? 8.594 11.375 -8.055 1 90.19 121 GLY B C 1
ATOM 2575 O O . GLY B 1 121 ? 8.898 10.188 -8.141 1 90.19 121 GLY B O 1
ATOM 2576 N N . MET B 1 122 ? 9.18 12.281 -8.648 1 90.38 122 MET B N 1
ATOM 2577 C CA . MET B 1 122 ? 10.273 11.969 -9.562 1 90.38 122 MET B CA 1
ATOM 2578 C C . MET B 1 122 ? 11.469 11.406 -8.805 1 90.38 122 MET B C 1
ATOM 2580 O O . MET B 1 122 ? 12.07 10.414 -9.227 1 90.38 122 MET B O 1
ATOM 2584 N N . ARG B 1 123 ? 11.781 12 -7.734 1 91.38 123 ARG B N 1
ATOM 2585 C CA . ARG B 1 123 ? 12.914 11.539 -6.938 1 91.38 123 ARG B CA 1
ATOM 2586 C C . ARG B 1 123 ? 12.664 10.133 -6.391 1 91.38 123 ARG B C 1
ATOM 2588 O O . ARG B 1 123 ? 13.531 9.266 -6.477 1 91.38 123 ARG B O 1
ATOM 2595 N N . LEU B 1 124 ? 11.508 9.969 -5.871 1 93.75 124 LEU B N 1
ATOM 2596 C CA . LEU B 1 124 ? 11.188 8.664 -5.293 1 93.75 124 LEU B CA 1
ATOM 2597 C C . LEU B 1 124 ? 11.133 7.594 -6.375 1 93.75 124 LEU B C 1
ATOM 2599 O O . LEU B 1 124 ? 11.492 6.441 -6.129 1 93.75 124 LEU B O 1
ATOM 2603 N N . ALA B 1 125 ? 10.695 8.023 -7.566 1 91.5 125 ALA B N 1
ATOM 2604 C CA . ALA B 1 125 ? 10.609 7.07 -8.672 1 91.5 125 ALA B CA 1
ATOM 2605 C C . ALA B 1 125 ? 11.969 6.43 -8.945 1 91.5 125 ALA B C 1
ATOM 2607 O O . ALA B 1 125 ? 12.062 5.215 -9.133 1 91.5 125 ALA B O 1
ATOM 2608 N N . TYR B 1 126 ? 12.961 7.211 -8.945 1 91.5 126 TYR B N 1
ATOM 2609 C CA . TYR B 1 126 ? 14.305 6.707 -9.195 1 91.5 126 TYR B CA 1
ATOM 2610 C C . TYR B 1 126 ? 14.773 5.805 -8.062 1 91.5 126 TYR B C 1
ATOM 2612 O O . TYR B 1 126 ? 15.312 4.719 -8.312 1 91.5 126 TYR B O 1
ATOM 2620 N N . ILE B 1 127 ? 14.555 6.246 -6.875 1 94.62 127 ILE B N 1
ATOM 2621 C CA . ILE B 1 127 ? 14.969 5.492 -5.695 1 94.62 127 ILE B CA 1
ATOM 2622 C C . ILE B 1 127 ? 14.234 4.156 -5.656 1 94.62 127 ILE B C 1
ATOM 2624 O O . ILE B 1 127 ? 14.852 3.107 -5.445 1 94.62 127 ILE B O 1
ATOM 2628 N N . ASN B 1 128 ? 12.945 4.203 -5.871 1 94.5 128 ASN B N 1
ATOM 2629 C CA . ASN B 1 128 ? 12.117 3.006 -5.84 1 94.5 128 ASN B CA 1
ATOM 2630 C C . ASN B 1 128 ? 12.469 2.051 -6.977 1 94.5 128 ASN B C 1
ATOM 2632 O O . ASN B 1 128 ? 12.414 0.832 -6.809 1 94.5 128 ASN B O 1
ATOM 2636 N N . ALA B 1 129 ? 12.836 2.631 -8.141 1 93.44 129 ALA B N 1
ATOM 2637 C CA . ALA B 1 129 ? 13.219 1.796 -9.273 1 93.44 129 ALA B CA 1
ATOM 2638 C C . ALA B 1 129 ? 14.461 0.969 -8.945 1 93.44 129 ALA B C 1
ATOM 2640 O O . ALA B 1 129 ? 14.547 -0.201 -9.328 1 93.44 129 ALA B O 1
ATOM 2641 N N . GLU B 1 130 ? 15.375 1.564 -8.297 1 96.31 130 GLU B N 1
ATOM 2642 C CA . GLU B 1 130 ? 16.578 0.842 -7.895 1 96.31 130 GLU B CA 1
ATOM 2643 C C . GLU B 1 130 ? 16.234 -0.295 -6.934 1 96.31 130 GLU B C 1
ATOM 2645 O O . GLU B 1 130 ? 16.797 -1.388 -7.035 1 96.31 130 GLU B O 1
ATOM 2650 N N . PHE B 1 131 ? 15.422 -0.011 -6.082 1 97.81 131 PHE B N 1
ATOM 2651 C CA . PHE B 1 131 ? 14.977 -1.018 -5.125 1 97.81 131 PHE B CA 1
ATOM 2652 C C . PHE B 1 131 ? 14.266 -2.166 -5.832 1 97.81 131 PHE B C 1
ATOM 2654 O O . PHE B 1 131 ? 14.531 -3.336 -5.551 1 97.81 131 PHE B O 1
ATOM 2661 N N . ILE B 1 132 ? 13.414 -1.882 -6.762 1 97 132 ILE B N 1
ATOM 2662 C CA . ILE B 1 132 ? 12.656 -2.895 -7.488 1 97 132 ILE B CA 1
ATOM 2663 C C . ILE B 1 132 ? 13.602 -3.736 -8.336 1 97 132 ILE B C 1
ATOM 2665 O O . ILE B 1 132 ? 13.438 -4.953 -8.445 1 97 132 ILE B O 1
ATOM 2669 N N . GLN B 1 133 ? 14.562 -3.076 -8.922 1 97.56 133 GLN B N 1
ATOM 2670 C CA . GLN B 1 133 ? 15.578 -3.812 -9.664 1 97.56 133 GLN B CA 1
ATOM 2671 C C . GLN B 1 133 ? 16.312 -4.805 -8.766 1 97.56 133 GLN B C 1
ATOM 2673 O O . GLN B 1 133 ? 16.625 -5.922 -9.18 1 97.56 133 GLN B O 1
ATOM 2678 N N . LYS B 1 134 ? 16.578 -4.355 -7.578 1 98.62 134 LYS B N 1
ATOM 2679 C CA . LYS B 1 134 ? 17.25 -5.234 -6.625 1 98.62 134 LYS B CA 1
ATOM 2680 C C . LYS B 1 134 ? 16.359 -6.418 -6.25 1 98.62 134 LYS B C 1
ATOM 2682 O O . LYS B 1 134 ? 16.812 -7.559 -6.199 1 98.62 134 LYS B O 1
ATOM 2687 N N . ILE B 1 135 ? 15.117 -6.191 -5.992 1 98.44 135 ILE B N 1
ATOM 2688 C CA . ILE B 1 135 ? 14.18 -7.27 -5.688 1 98.44 135 ILE B CA 1
ATOM 2689 C C . ILE B 1 135 ? 14.117 -8.25 -6.859 1 98.44 135 ILE B C 1
ATOM 2691 O O . ILE B 1 135 ? 14.156 -9.461 -6.66 1 98.44 135 ILE B O 1
ATOM 2695 N N . ALA B 1 136 ? 14.008 -7.695 -8.047 1 98.25 136 ALA B N 1
ATOM 2696 C CA . ALA B 1 136 ? 13.969 -8.531 -9.242 1 98.25 136 ALA B CA 1
ATOM 2697 C C . ALA B 1 136 ? 15.211 -9.422 -9.328 1 98.25 136 ALA B C 1
ATOM 2699 O O . ALA B 1 136 ? 15.102 -10.617 -9.617 1 98.25 136 ALA B O 1
ATOM 2700 N N . ALA B 1 137 ? 16.328 -8.859 -9.055 1 98.62 137 ALA B N 1
ATOM 2701 C CA . ALA B 1 137 ? 17.578 -9.609 -9.102 1 98.62 137 ALA B CA 1
ATOM 2702 C C . ALA B 1 137 ? 17.609 -10.703 -8.031 1 98.62 137 ALA B C 1
ATOM 2704 O O . ALA B 1 137 ? 18.094 -11.805 -8.273 1 98.62 137 ALA B O 1
ATOM 2705 N N . VAL B 1 138 ? 17.141 -10.383 -6.883 1 98.69 138 VAL B N 1
ATOM 2706 C CA . VAL B 1 138 ? 17.109 -11.336 -5.781 1 98.69 138 VAL B CA 1
ATOM 2707 C C . VAL B 1 138 ? 16.172 -12.5 -6.129 1 98.69 138 VAL B C 1
ATOM 2709 O O . VAL B 1 138 ? 16.5 -13.656 -5.871 1 98.69 138 VAL B O 1
ATOM 2712 N N . LEU B 1 139 ? 15.031 -12.227 -6.734 1 98.44 139 LEU B N 1
ATOM 2713 C CA . LEU B 1 139 ? 14.086 -13.266 -7.133 1 98.44 139 LEU B CA 1
ATOM 2714 C C . LEU B 1 139 ? 14.703 -14.195 -8.172 1 98.44 139 LEU B C 1
ATOM 2716 O O . LEU B 1 139 ? 14.5 -15.406 -8.133 1 98.44 139 LEU B O 1
ATOM 2720 N N . GLN B 1 140 ? 15.445 -13.633 -9.078 1 98.19 140 GLN B N 1
ATOM 2721 C CA . GLN B 1 140 ? 16.172 -14.445 -10.055 1 98.19 140 GLN B CA 1
ATOM 2722 C C . GLN B 1 140 ? 17.188 -15.344 -9.375 1 98.19 140 GLN B C 1
ATOM 2724 O O . GLN B 1 140 ? 17.359 -16.5 -9.742 1 98.19 140 GLN B O 1
ATOM 2729 N N . THR B 1 141 ? 17.891 -14.797 -8.406 1 97.69 141 THR B N 1
ATOM 2730 C CA . THR B 1 141 ? 18.891 -15.562 -7.664 1 97.69 141 THR B CA 1
ATOM 2731 C C . THR B 1 141 ? 18.234 -16.703 -6.895 1 97.69 141 THR B C 1
ATOM 2733 O O . THR B 1 141 ? 18.75 -17.812 -6.852 1 97.69 141 THR B O 1
ATOM 2736 N N . ILE B 1 142 ? 17.094 -16.438 -6.285 1 97.5 142 ILE B N 1
ATOM 2737 C CA . ILE B 1 142 ? 16.344 -17.469 -5.57 1 97.5 142 ILE B CA 1
ATOM 2738 C C . ILE B 1 142 ? 15.961 -18.594 -6.531 1 97.5 142 ILE B C 1
ATOM 2740 O O . ILE B 1 142 ? 16.141 -19.766 -6.223 1 97.5 142 ILE B O 1
ATOM 2744 N N . ALA B 1 143 ? 15.383 -18.188 -7.715 1 97.25 143 ALA B N 1
ATOM 2745 C CA . ALA B 1 143 ? 14.992 -19.172 -8.719 1 97.25 143 ALA B CA 1
ATOM 2746 C C . ALA B 1 143 ? 16.172 -20.062 -9.109 1 97.25 143 ALA B C 1
ATOM 2748 O O . ALA B 1 143 ? 16.078 -21.281 -9.078 1 97.25 143 ALA B O 1
ATOM 2749 N N . LYS B 1 144 ? 17.266 -19.438 -9.359 1 95.69 144 LYS B N 1
ATOM 2750 C CA . LYS B 1 144 ? 18.469 -20.172 -9.773 1 95.69 144 LYS B CA 1
ATOM 2751 C C . LYS B 1 144 ? 18.953 -21.094 -8.664 1 95.69 144 LYS B C 1
ATOM 2753 O O . LYS B 1 144 ? 19.297 -22.25 -8.922 1 95.69 144 LYS B O 1
ATOM 2758 N N . ALA B 1 145 ? 18.969 -20.609 -7.473 1 95.25 145 ALA B N 1
ATOM 2759 C CA . ALA B 1 145 ? 19.453 -21.375 -6.324 1 95.25 145 ALA B CA 1
ATOM 2760 C C . ALA B 1 145 ? 18.578 -22.594 -6.059 1 95.25 145 ALA B C 1
ATOM 2762 O O . ALA B 1 145 ? 19.016 -23.547 -5.422 1 95.25 145 ALA B O 1
ATOM 2763 N N . THR B 1 146 ? 17.422 -22.594 -6.484 1 95.31 146 THR B N 1
ATOM 2764 C CA . THR B 1 146 ? 16.516 -23.703 -6.27 1 95.31 146 THR B CA 1
ATOM 2765 C C . THR B 1 146 ? 16.25 -24.453 -7.574 1 95.31 146 THR B C 1
ATOM 2767 O O . THR B 1 146 ? 15.203 -25.078 -7.742 1 95.31 146 THR B O 1
ATOM 2770 N N . HIS B 1 147 ? 17.078 -24.234 -8.539 1 95.06 147 HIS B N 1
ATOM 2771 C CA . HIS B 1 147 ? 17.141 -24.953 -9.805 1 95.06 147 HIS B CA 1
ATOM 2772 C C . HIS B 1 147 ? 15.922 -24.656 -10.672 1 95.06 147 HIS B C 1
ATOM 2774 O O . HIS B 1 147 ? 15.367 -25.547 -11.312 1 95.06 147 HIS B O 1
ATOM 2780 N N . ARG B 1 148 ? 15.531 -23.391 -10.617 1 97.06 148 ARG B N 1
ATOM 2781 C CA . ARG B 1 148 ? 14.43 -22.906 -11.438 1 97.06 148 ARG B CA 1
ATOM 2782 C C . ARG B 1 148 ? 14.828 -21.641 -12.195 1 97.06 148 ARG B C 1
ATOM 2784 O O . ARG B 1 148 ? 15.93 -21.109 -12.008 1 97.06 148 ARG B O 1
ATOM 2791 N N . HIS B 1 149 ? 13.977 -21.219 -13.117 1 97.81 149 HIS B N 1
ATOM 2792 C CA . HIS B 1 149 ? 14.141 -19.938 -13.812 1 97.81 149 HIS B CA 1
ATOM 2793 C C . HIS B 1 149 ? 12.805 -19.234 -13.984 1 97.81 149 HIS B C 1
ATOM 2795 O O . HIS B 1 149 ? 11.75 -19.875 -14.008 1 97.81 149 HIS B O 1
ATOM 2801 N N . LEU B 1 150 ? 12.883 -17.938 -14.047 1 97.75 150 LEU B N 1
ATOM 2802 C CA . LEU B 1 150 ? 11.664 -17.156 -14.211 1 97.75 150 LEU B CA 1
ATOM 2803 C C . LEU B 1 150 ? 11.055 -17.375 -15.594 1 97.75 150 LEU B C 1
ATOM 2805 O O . LEU B 1 150 ? 11.773 -17.43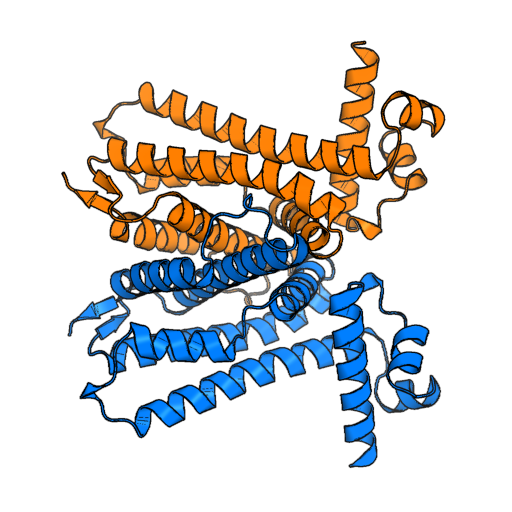8 -16.594 1 97.75 150 LEU B O 1
ATOM 2809 N N . VAL B 1 151 ? 9.734 -17.469 -15.656 1 97.38 151 VAL B N 1
ATOM 2810 C CA . VAL B 1 151 ? 9.031 -17.609 -16.922 1 97.38 151 VAL B CA 1
ATOM 2811 C C . VAL B 1 151 ? 8.133 -16.391 -17.156 1 97.38 151 VAL B C 1
ATOM 2813 O O . VAL B 1 151 ? 7.328 -16.375 -18.094 1 97.38 151 VAL B O 1
ATOM 2816 N N . VAL B 1 152 ? 8.227 -15.406 -16.266 1 95.44 152 VAL B N 1
ATOM 2817 C CA . VAL B 1 152 ? 7.574 -14.102 -16.375 1 95.44 152 VAL B CA 1
ATOM 2818 C C . VAL B 1 152 ? 8.617 -12.992 -16.266 1 95.44 152 VAL B C 1
ATOM 2820 O O . VAL B 1 152 ? 9.766 -13.25 -15.883 1 95.44 152 VAL B O 1
ATOM 2823 N N . ASP B 1 153 ? 8.203 -11.766 -16.578 1 94 153 ASP B N 1
ATOM 2824 C CA . ASP B 1 153 ? 9.117 -10.641 -16.422 1 94 153 ASP B CA 1
ATOM 2825 C C . ASP B 1 153 ? 9.414 -10.375 -14.953 1 94 153 ASP B C 1
ATOM 2827 O O . ASP B 1 153 ? 8.508 -10.414 -14.117 1 94 153 ASP B O 1
ATOM 2831 N N . ALA B 1 154 ? 10.688 -10.07 -14.68 1 96.12 154 ALA B N 1
ATOM 2832 C CA . ALA B 1 154 ? 11.148 -9.969 -13.297 1 96.12 154 ALA B CA 1
ATOM 2833 C C . ALA B 1 154 ? 10.602 -8.711 -12.625 1 96.12 154 ALA B C 1
ATOM 2835 O O . ALA B 1 154 ? 10.289 -8.719 -11.438 1 96.12 154 ALA B O 1
ATOM 2836 N N . ILE B 1 155 ? 10.477 -7.648 -13.383 1 95.38 155 ILE B N 1
ATOM 2837 C CA . ILE B 1 155 ? 10.117 -6.371 -12.781 1 95.38 155 ILE B CA 1
ATOM 2838 C C . ILE B 1 155 ? 8.648 -6.398 -12.359 1 95.38 155 ILE B C 1
ATOM 2840 O O . ILE B 1 155 ? 8.328 -6.105 -11.203 1 95.38 155 ILE B O 1
ATOM 2844 N N . PRO B 1 156 ? 7.73 -6.855 -13.234 1 95.12 156 PRO B N 1
ATOM 2845 C CA . PRO B 1 156 ? 6.348 -6.996 -12.781 1 95.12 156 PRO B CA 1
ATOM 2846 C C . PRO B 1 156 ? 6.211 -7.961 -11.602 1 95.12 156 PRO B C 1
ATOM 2848 O O . PRO B 1 156 ? 5.418 -7.723 -10.695 1 95.12 156 PRO B O 1
ATOM 2851 N N . LEU B 1 157 ? 6.984 -9.023 -11.648 1 96.81 157 LEU B N 1
ATOM 2852 C CA . LEU B 1 157 ? 6.961 -9.961 -10.531 1 96.81 157 LEU B CA 1
ATOM 2853 C C . LEU B 1 157 ? 7.43 -9.289 -9.242 1 96.81 157 LEU B C 1
ATOM 2855 O O . LEU B 1 157 ? 6.84 -9.492 -8.18 1 96.81 157 LEU B O 1
ATOM 2859 N N . ALA B 1 158 ? 8.484 -8.484 -9.328 1 97.12 158 ALA B N 1
ATOM 2860 C CA . ALA B 1 158 ? 9 -7.766 -8.164 1 97.12 158 ALA B CA 1
ATOM 2861 C C . ALA B 1 158 ? 7.941 -6.836 -7.582 1 97.12 158 ALA B C 1
ATOM 2863 O O . ALA B 1 158 ? 7.754 -6.785 -6.363 1 97.12 158 ALA B O 1
ATOM 2864 N N . HIS B 1 159 ? 7.227 -6.121 -8.43 1 95.81 159 HIS B N 1
ATOM 2865 C CA . HIS B 1 159 ? 6.16 -5.242 -7.961 1 95.81 159 HIS B CA 1
ATOM 2866 C C . HIS B 1 159 ? 5.059 -6.035 -7.27 1 95.81 159 HIS B C 1
ATOM 2868 O O . HIS B 1 159 ? 4.523 -5.598 -6.246 1 95.81 159 HIS B O 1
ATOM 2874 N N . ALA B 1 160 ? 4.719 -7.164 -7.848 1 96.75 160 ALA B N 1
ATOM 2875 C CA . ALA B 1 160 ? 3.688 -8.008 -7.246 1 96.75 160 ALA B CA 1
ATOM 2876 C C . ALA B 1 160 ? 4.109 -8.484 -5.859 1 96.75 160 ALA B C 1
ATOM 2878 O O . ALA B 1 160 ? 3.322 -8.445 -4.914 1 96.75 160 ALA B O 1
ATOM 2879 N N . VAL B 1 161 ? 5.359 -8.938 -5.758 1 97.38 161 VAL B N 1
ATOM 2880 C CA . VAL B 1 161 ? 5.902 -9.406 -4.488 1 97.38 161 VAL B CA 1
ATOM 2881 C C . VAL B 1 161 ? 5.879 -8.281 -3.463 1 97.38 161 VAL B C 1
ATOM 2883 O O . VAL B 1 161 ? 5.453 -8.477 -2.32 1 97.38 161 VAL B O 1
ATOM 2886 N N . VAL B 1 162 ? 6.266 -7.102 -3.865 1 96.56 162 VAL B N 1
ATOM 2887 C CA . VAL B 1 162 ? 6.285 -5.941 -2.984 1 96.56 162 VAL B CA 1
ATOM 2888 C C . VAL B 1 162 ? 4.863 -5.59 -2.559 1 96.56 162 VAL B C 1
ATOM 2890 O O . VAL B 1 162 ? 4.617 -5.254 -1.397 1 96.56 162 VAL B O 1
ATOM 2893 N N . GLY B 1 163 ? 3.912 -5.668 -3.496 1 96.38 163 GLY B N 1
ATOM 2894 C CA . GLY B 1 163 ? 2.521 -5.418 -3.16 1 96.38 163 GLY B CA 1
ATOM 2895 C C . GLY B 1 163 ? 1.987 -6.352 -2.09 1 96.38 163 GLY B C 1
ATOM 2896 O O . GLY B 1 163 ? 1.352 -5.906 -1.132 1 96.38 163 GLY B O 1
ATOM 2897 N N . VAL B 1 164 ? 2.266 -7.621 -2.244 1 96.62 164 VAL B N 1
ATOM 2898 C CA . VAL B 1 164 ? 1.82 -8.617 -1.274 1 96.62 164 VAL B CA 1
ATOM 2899 C C . VAL B 1 164 ? 2.482 -8.352 0.076 1 96.62 164 VAL B C 1
ATOM 2901 O O . VAL B 1 164 ? 1.822 -8.398 1.117 1 96.62 164 VAL B O 1
ATOM 2904 N N . ALA B 1 165 ? 3.734 -8.078 0.045 1 95.44 165 ALA B N 1
ATOM 2905 C CA . ALA B 1 165 ? 4.48 -7.828 1.276 1 95.44 165 ALA B CA 1
ATOM 2906 C C . ALA B 1 165 ? 3.963 -6.578 1.987 1 95.44 165 ALA B C 1
ATOM 2908 O O . ALA B 1 165 ? 3.811 -6.574 3.211 1 95.44 165 ALA B O 1
ATOM 2909 N N . LEU B 1 166 ? 3.744 -5.535 1.261 1 95.56 166 LEU B N 1
ATOM 2910 C CA . LEU B 1 166 ? 3.25 -4.293 1.849 1 95.56 166 LEU B CA 1
ATOM 2911 C C . LEU B 1 166 ? 1.865 -4.492 2.455 1 95.56 166 LEU B C 1
ATOM 2913 O O . LEU B 1 166 ? 1.56 -3.938 3.514 1 95.56 166 LEU B O 1
ATOM 2917 N N . ARG B 1 167 ? 1.018 -5.246 1.786 1 95.06 167 ARG B N 1
ATOM 2918 C CA . ARG B 1 167 ? -0.297 -5.555 2.34 1 95.06 167 ARG B CA 1
ATOM 2919 C C . ARG B 1 167 ? -0.172 -6.336 3.645 1 95.06 167 ARG B C 1
ATOM 2921 O O . ARG B 1 167 ? -0.901 -6.07 4.602 1 95.06 167 ARG B O 1
ATOM 2928 N N . ALA B 1 168 ? 0.723 -7.25 3.639 1 93.12 168 ALA B N 1
ATOM 2929 C CA . ALA B 1 168 ? 0.962 -8.016 4.859 1 93.12 168 ALA B CA 1
ATOM 2930 C C . ALA B 1 168 ? 1.438 -7.109 5.992 1 93.12 168 ALA B C 1
ATOM 2932 O O . ALA B 1 168 ? 1.01 -7.266 7.141 1 93.12 168 ALA B O 1
ATOM 2933 N N . ALA B 1 169 ? 2.33 -6.223 5.672 1 93.44 169 ALA B N 1
ATOM 2934 C CA . ALA B 1 169 ? 2.816 -5.273 6.668 1 93.44 169 ALA B CA 1
ATOM 2935 C C . ALA B 1 169 ? 1.675 -4.422 7.215 1 93.44 169 ALA B C 1
ATOM 2937 O O . ALA B 1 169 ? 1.627 -4.137 8.414 1 93.44 169 ALA B O 1
ATOM 2938 N N . ASN B 1 170 ? 0.786 -3.986 6.336 1 94 170 ASN B N 1
ATOM 2939 C CA . ASN B 1 170 ? -0.381 -3.217 6.754 1 94 170 ASN B CA 1
ATOM 2940 C C . ASN B 1 170 ? -1.251 -4.004 7.73 1 94 170 ASN B C 1
ATOM 2942 O O . ASN B 1 170 ? -1.645 -3.484 8.773 1 94 170 ASN B O 1
ATOM 2946 N N . ILE B 1 171 ? -1.518 -5.215 7.398 1 90.5 171 ILE B N 1
ATOM 2947 C CA . ILE B 1 171 ? -2.352 -6.066 8.242 1 90.5 171 ILE B CA 1
ATOM 2948 C C . ILE B 1 171 ? -1.679 -6.266 9.594 1 90.5 171 ILE B C 1
ATOM 2950 O O . ILE B 1 171 ? -2.328 -6.16 10.641 1 90.5 171 ILE B O 1
ATOM 2954 N N . GLY B 1 172 ? -0.376 -6.578 9.539 1 89.38 172 GLY B N 1
ATOM 2955 C CA . GLY B 1 172 ? 0.362 -6.719 10.789 1 89.38 172 GLY B CA 1
ATOM 2956 C C . GLY B 1 172 ? 0.345 -5.465 11.641 1 89.38 172 GLY B C 1
ATOM 2957 O O . GLY B 1 172 ? 0.189 -5.535 12.859 1 89.38 172 GLY B O 1
ATOM 2958 N N . ALA B 1 173 ? 0.487 -4.359 11.008 1 90.88 173 ALA B N 1
ATOM 2959 C CA . ALA B 1 173 ? 0.484 -3.078 11.703 1 90.88 173 ALA B CA 1
ATOM 2960 C C . ALA B 1 173 ? -0.875 -2.805 12.344 1 90.88 173 ALA B C 1
ATOM 2962 O O . ALA B 1 173 ? -0.949 -2.307 13.469 1 90.88 173 ALA B O 1
ATOM 2963 N N . MET B 1 174 ? -1.901 -3.088 11.633 1 88.25 174 MET B N 1
ATOM 2964 C CA . MET B 1 174 ? -3.25 -2.889 12.148 1 88.25 174 MET B CA 1
ATOM 2965 C C . MET B 1 174 ? -3.502 -3.777 13.367 1 88.25 174 MET B C 1
ATOM 2967 O O . MET B 1 174 ? -4.094 -3.336 14.352 1 88.25 174 MET B O 1
ATOM 2971 N N . ARG B 1 175 ? -3.057 -4.992 13.266 1 86.38 175 ARG B N 1
ATOM 2972 C CA . ARG B 1 175 ? -3.213 -5.93 14.367 1 86.38 175 ARG B CA 1
ATOM 2973 C C . ARG B 1 175 ? -2.5 -5.426 15.617 1 86.38 175 ARG B C 1
ATOM 2975 O O . ARG B 1 175 ? -3.033 -5.523 16.734 1 86.38 175 ARG B O 1
ATOM 2982 N N . THR B 1 176 ? -1.3 -4.969 15.406 1 83.38 176 THR B N 1
ATOM 2983 C CA . THR B 1 176 ? -0.521 -4.434 16.516 1 83.38 176 THR B CA 1
ATOM 2984 C C . THR B 1 176 ? -1.222 -3.232 17.141 1 83.38 176 THR B C 1
ATOM 2986 O O . THR B 1 176 ? -1.271 -3.105 18.359 1 83.38 176 THR B O 1
ATOM 2989 N N . ALA B 1 177 ? -1.752 -2.439 16.281 1 82.19 177 ALA B N 1
ATOM 2990 C CA . ALA B 1 177 ? -2.438 -1.238 16.75 1 82.19 177 ALA B CA 1
ATOM 2991 C C . ALA B 1 177 ? -3.691 -1.597 17.531 1 82.19 177 ALA B C 1
ATOM 2993 O O . ALA B 1 177 ? -4.051 -0.905 18.5 1 82.19 177 ALA B O 1
ATOM 2994 N N . LEU B 1 178 ? -4.316 -2.721 17.156 1 83.19 178 LEU B N 1
ATOM 2995 C CA . LEU B 1 178 ? -5.57 -3.113 17.781 1 83.19 178 LEU B CA 1
ATOM 2996 C C . LEU B 1 178 ? -5.328 -4.098 18.922 1 83.19 178 LEU B C 1
ATOM 2998 O O . LEU B 1 178 ? -6.273 -4.652 19.484 1 83.19 178 LEU B O 1
ATOM 3002 N N . LYS B 1 179 ? -4.035 -4.234 19.344 1 74.06 179 LYS B N 1
ATOM 3003 C CA . LYS B 1 179 ? -3.621 -5.059 20.469 1 74.06 179 LYS B CA 1
ATOM 3004 C C . LYS B 1 179 ? -4.164 -6.477 20.344 1 74.06 179 LYS B C 1
ATOM 3006 O O . LYS B 1 179 ? -4.621 -7.062 21.328 1 74.06 179 LYS B O 1
ATOM 3011 N N . GLY B 1 180 ? -4.262 -6.941 19.219 1 64.56 180 GLY B N 1
ATOM 3012 C CA . GLY B 1 180 ? -4.582 -8.344 19.016 1 64.56 180 GLY B CA 1
ATOM 3013 C C . GLY B 1 180 ? -6.074 -8.617 18.984 1 64.56 180 GLY B C 1
ATOM 3014 O O . GLY B 1 180 ? -6.508 -9.758 19.156 1 64.56 180 GLY B O 1
ATOM 3015 N N . GLU B 1 181 ? -6.82 -7.648 18.859 1 65.19 181 GLU B N 1
ATOM 3016 C CA . GLU B 1 181 ? -8.25 -7.918 18.703 1 65.19 181 GLU B CA 1
ATOM 3017 C C . GLU B 1 181 ? -8.492 -8.875 17.531 1 65.19 181 GLU B C 1
ATOM 3019 O O . GLU B 1 181 ? -7.844 -8.773 16.5 1 65.19 181 GLU B O 1
ATOM 3024 N N . PRO B 1 182 ? -9.117 -10.008 17.75 1 58.59 182 PRO B N 1
ATOM 3025 C CA . PRO B 1 182 ? -9.297 -11.141 16.844 1 58.59 182 PRO B CA 1
ATOM 3026 C C . PRO B 1 182 ? -9.789 -10.719 15.453 1 58.59 182 PRO B C 1
ATOM 3028 O O . PRO B 1 182 ? -9.938 -11.562 14.562 1 58.59 182 PRO B O 1
ATOM 3031 N N . LEU B 1 183 ? -10.133 -9.523 15.281 1 58.25 183 LEU B N 1
ATOM 3032 C CA . LEU B 1 183 ? -10.789 -9.188 14.023 1 58.25 183 LEU B CA 1
ATOM 3033 C C . LEU B 1 183 ? -9.844 -9.383 12.844 1 58.25 183 LEU B C 1
ATOM 3035 O O . LEU B 1 183 ? -10.289 -9.516 11.703 1 58.25 183 LEU B O 1
ATOM 3039 N N . VAL B 1 184 ? -8.641 -9.43 13.258 1 58.56 184 VAL B N 1
ATOM 3040 C CA . VAL B 1 184 ? -7.691 -9.539 12.156 1 58.56 184 VAL B CA 1
ATOM 3041 C C . VAL B 1 184 ? -7.098 -10.945 12.125 1 58.56 184 VAL B C 1
ATOM 3043 O O . VAL B 1 184 ? -6.227 -11.281 12.93 1 58.56 184 VAL B O 1
ATOM 3046 N N . HIS B 1 185 ? -7.867 -12 11.836 1 51.66 185 HIS B N 1
ATOM 3047 C CA . HIS B 1 185 ? -7.625 -13.43 12.008 1 51.66 185 HIS B CA 1
ATOM 3048 C C . HIS B 1 185 ? -6.414 -13.883 11.195 1 51.66 185 HIS B C 1
ATOM 3050 O O . HIS B 1 185 ? -6.059 -15.062 11.219 1 51.66 185 HIS B O 1
ATOM 3056 N N . THR B 1 186 ? -5.809 -13.125 10.547 1 54.78 186 THR B N 1
ATOM 3057 C CA . THR B 1 186 ? -4.797 -13.773 9.719 1 54.78 186 THR B CA 1
ATOM 3058 C C . THR B 1 186 ? -3.439 -13.766 10.414 1 54.78 186 THR B C 1
ATOM 3060 O O . THR B 1 186 ? -3.168 -12.898 11.25 1 54.78 186 THR B O 1
ATOM 3063 N N . GLU B 1 187 ? -2.904 -15.055 10.625 1 61.22 187 GLU B N 1
ATOM 3064 C CA . GLU B 1 187 ? -1.47 -15.07 10.891 1 61.22 187 GLU B CA 1
ATOM 3065 C C . GLU B 1 187 ? -0.683 -14.5 9.719 1 61.22 187 GLU B C 1
ATOM 3067 O O . GLU B 1 187 ? -0.317 -15.227 8.789 1 61.22 187 GLU B O 1
ATOM 3072 N N . PRO B 1 188 ? -0.522 -13.234 9.758 1 63.06 188 PRO B N 1
ATOM 3073 C CA . PRO B 1 188 ? -0.084 -12.5 8.562 1 63.06 188 PRO B CA 1
ATOM 3074 C C . PRO B 1 188 ? 1.247 -13.016 8.016 1 63.06 188 PRO B C 1
ATOM 3076 O O . PRO B 1 188 ? 1.391 -13.195 6.805 1 63.06 188 PRO B O 1
ATOM 3079 N N . ALA B 1 189 ? 2.08 -13.539 8.961 1 72.31 189 ALA B N 1
ATOM 3080 C CA . ALA B 1 189 ? 3.412 -13.852 8.453 1 72.31 189 ALA B CA 1
ATOM 3081 C C . ALA B 1 189 ? 3.402 -15.156 7.652 1 72.31 189 ALA B C 1
ATOM 3083 O O . ALA B 1 189 ? 3.971 -15.219 6.559 1 72.31 189 ALA B O 1
ATOM 3084 N N . ALA B 1 190 ? 2.732 -16.172 8.164 1 82.88 190 ALA B N 1
ATOM 3085 C CA . ALA B 1 190 ? 2.693 -17.453 7.457 1 82.88 190 ALA B CA 1
ATOM 3086 C C . ALA B 1 190 ? 1.87 -17.359 6.176 1 82.88 190 ALA B C 1
ATOM 3088 O O . ALA B 1 190 ? 2.229 -17.938 5.152 1 82.88 190 ALA B O 1
ATOM 3089 N N . ASP B 1 191 ? 0.829 -16.578 6.266 1 87.31 191 ASP B N 1
ATOM 3090 C CA . ASP B 1 191 ? -0.049 -16.406 5.109 1 87.31 191 ASP B CA 1
ATOM 3091 C C . ASP B 1 191 ? 0.669 -15.688 3.977 1 87.31 191 ASP B C 1
ATOM 3093 O O . ASP B 1 191 ? 0.549 -16.062 2.812 1 87.31 191 ASP B O 1
ATOM 3097 N N . VAL B 1 192 ? 1.447 -14.781 4.391 1 87.38 192 VAL B N 1
ATOM 3098 C CA . VAL B 1 192 ? 2.143 -13.984 3.387 1 87.38 192 VAL B CA 1
ATOM 3099 C C . VAL B 1 192 ? 3.209 -14.836 2.697 1 87.38 192 VAL B C 1
ATOM 3101 O O . VAL B 1 192 ? 3.328 -14.82 1.471 1 87.38 192 VAL B O 1
ATOM 3104 N N . ILE B 1 193 ? 3.969 -15.547 3.48 1 90.94 193 ILE B N 1
ATOM 3105 C CA . ILE B 1 193 ? 5.012 -16.391 2.91 1 90.94 193 ILE B CA 1
ATOM 3106 C C . ILE B 1 193 ? 4.391 -17.406 1.954 1 90.94 193 ILE B C 1
ATOM 3108 O O . ILE B 1 193 ? 4.906 -17.625 0.856 1 90.94 193 ILE B O 1
ATOM 3112 N N . ASN B 1 194 ? 3.279 -17.953 2.363 1 93.62 194 ASN B N 1
ATOM 3113 C CA . ASN B 1 194 ? 2.615 -18.953 1.524 1 93.62 194 ASN B CA 1
ATOM 3114 C C . ASN B 1 194 ? 2.127 -18.344 0.215 1 93.62 194 ASN B C 1
ATOM 3116 O O . ASN B 1 194 ? 2.232 -18.969 -0.843 1 93.62 194 ASN B O 1
ATOM 3120 N N . MET B 1 195 ? 1.635 -17.188 0.297 1 94.44 195 MET B N 1
ATOM 3121 C CA . MET B 1 195 ? 1.143 -16.547 -0.913 1 94.44 195 MET B CA 1
ATOM 3122 C C . MET B 1 195 ? 2.297 -16.156 -1.835 1 94.44 195 MET B C 1
ATOM 3124 O O . MET B 1 195 ? 2.193 -16.297 -3.055 1 94.44 195 MET B O 1
ATOM 3128 N N . LEU B 1 196 ? 3.357 -15.672 -1.251 1 97.06 196 LEU B N 1
ATOM 3129 C CA . LEU B 1 196 ? 4.523 -15.312 -2.053 1 97.06 196 LEU B CA 1
ATOM 3130 C C . LEU B 1 196 ? 5.145 -16.547 -2.693 1 97.06 196 LEU B C 1
ATOM 3132 O O . LEU B 1 196 ? 5.543 -16.516 -3.859 1 97.06 196 LEU B O 1
ATOM 3136 N N . LEU B 1 197 ? 5.188 -17.641 -1.919 1 96.81 197 LEU B N 1
ATOM 3137 C CA . LEU B 1 197 ? 5.699 -18.891 -2.475 1 96.81 197 LEU B CA 1
ATOM 3138 C C . LEU B 1 197 ? 4.824 -19.359 -3.633 1 96.81 197 LEU B C 1
ATOM 3140 O O . LEU B 1 197 ? 5.34 -19.781 -4.672 1 96.81 197 LEU B O 1
ATOM 3144 N N . THR B 1 198 ? 3.508 -19.297 -3.443 1 96.44 198 THR B N 1
ATOM 3145 C CA . THR B 1 198 ? 2.572 -19.672 -4.496 1 96.44 198 THR B CA 1
ATOM 3146 C C . THR B 1 198 ? 2.83 -18.859 -5.766 1 96.44 198 THR B C 1
ATOM 3148 O O . THR B 1 198 ? 2.908 -19.422 -6.859 1 96.44 198 THR B O 1
ATOM 3151 N N . LEU B 1 199 ? 3.01 -17.594 -5.625 1 96.94 199 LEU B N 1
ATOM 3152 C CA . LEU B 1 199 ? 3.246 -16.703 -6.754 1 96.94 199 LEU B CA 1
ATOM 3153 C C . LEU B 1 199 ? 4.59 -17 -7.41 1 96.94 199 LEU B C 1
ATOM 3155 O O . LEU B 1 199 ? 4.672 -17.125 -8.633 1 96.94 199 LEU B O 1
ATOM 3159 N N . ILE B 1 200 ? 5.664 -17.141 -6.613 1 97.38 200 ILE B N 1
ATOM 3160 C CA . ILE B 1 200 ? 7.016 -17.312 -7.141 1 97.38 200 ILE B CA 1
ATOM 3161 C C . ILE B 1 200 ? 7.148 -18.672 -7.809 1 97.38 200 ILE B C 1
ATOM 3163 O O . ILE B 1 200 ? 7.758 -18.797 -8.875 1 97.38 200 ILE B O 1
ATOM 3167 N N . TYR B 1 201 ? 6.566 -19.703 -7.227 1 95.81 201 TYR B N 1
ATOM 3168 C CA . TYR B 1 201 ? 6.586 -21.016 -7.867 1 95.81 201 TYR B CA 1
ATOM 3169 C C . TYR B 1 201 ? 5.879 -20.969 -9.219 1 95.81 201 TYR B C 1
ATOM 3171 O O . TYR B 1 201 ? 6.344 -21.578 -10.188 1 95.81 201 TYR B O 1
ATOM 3179 N N . ALA B 1 202 ? 4.785 -20.266 -9.258 1 96.31 202 ALA B N 1
ATOM 3180 C CA . ALA B 1 202 ? 4.027 -20.172 -10.5 1 96.31 202 ALA B CA 1
ATOM 3181 C C . ALA B 1 202 ? 4.797 -19.359 -11.547 1 96.31 202 ALA B C 1
ATOM 3183 O O . ALA B 1 202 ? 4.66 -19.609 -12.75 1 96.31 202 ALA B O 1
ATOM 3184 N N . ALA B 1 203 ? 5.598 -18.469 -11.047 1 97.31 203 ALA B N 1
ATOM 3185 C CA . ALA B 1 203 ? 6.34 -17.578 -11.938 1 97.31 203 ALA B CA 1
ATOM 3186 C C . ALA B 1 203 ? 7.652 -18.203 -12.383 1 97.31 203 ALA B C 1
ATOM 3188 O O . ALA B 1 203 ? 8.43 -17.594 -13.109 1 97.31 203 ALA B O 1
ATOM 3189 N N . THR B 1 204 ? 7.906 -19.359 -11.906 1 97.19 204 THR B N 1
ATOM 3190 C CA . THR B 1 204 ? 9.164 -20.031 -12.227 1 97.19 204 THR B CA 1
ATOM 3191 C C . THR B 1 204 ? 8.898 -21.453 -12.727 1 97.19 204 THR B C 1
ATOM 3193 O O . THR B 1 204 ? 7.816 -22 -12.516 1 97.19 204 THR B O 1
ATOM 3196 N N . GLU B 1 205 ? 9.812 -22.031 -13.422 1 96.25 205 GLU B N 1
ATOM 3197 C CA . GLU B 1 205 ? 9.797 -23.422 -13.859 1 96.25 205 GLU B CA 1
ATOM 3198 C C . GLU B 1 205 ? 11.148 -24.094 -13.633 1 96.25 205 GLU B C 1
ATOM 3200 O O . GLU B 1 205 ? 12.18 -23.422 -13.625 1 96.25 205 GLU B O 1
ATOM 3205 N N . GLY B 1 206 ? 10.992 -25.391 -13.359 1 93.31 206 GLY B N 1
ATOM 3206 C CA . GLY B 1 206 ? 12.211 -26.172 -13.172 1 93.31 206 GLY B CA 1
ATOM 3207 C C . GLY B 1 206 ? 13.047 -26.281 -14.43 1 93.31 206 GLY B C 1
ATOM 3208 O O . GLY B 1 206 ? 12.523 -26.219 -15.539 1 93.31 206 GLY B O 1
ATOM 3209 N N . HIS B 1 207 ? 14.328 -26.359 -14.297 1 87.44 207 HIS B N 1
ATOM 3210 C CA . HIS B 1 207 ? 15.219 -26.625 -15.422 1 87.44 207 HIS B CA 1
ATOM 3211 C C . HIS B 1 207 ? 15.078 -28.078 -15.898 1 87.44 207 HIS B C 1
ATOM 3213 O O . HIS B 1 207 ? 14.797 -28.969 -15.102 1 87.44 207 HIS B O 1
#

Radius of gyration: 22.4 Å; Cα contacts (8 Å, |Δi|>4): 490; chains: 2; bounding box: 68×57×43 Å

pLDDT: mean 91.89, std 9.24, range [51.66, 98.69]

Foldseek 3Di:
DVVLVVLLVLLLVLQLVCCLVPNNVRDDLVSSCVNSVHDSVSVCVNDVDVLVSLLVNLLVLLVQLLVQLVVLLVVLVVDDLVPQDLLVSVVSSLVSCVLASSSLSSVVRLVVVLVVDVVSVVSNVVSVVVSLVSQLVSLQSSQVSNQKGFPDDSSVLSVVLVVLSSVLSVLNHVCVVVVNDCPSVDPSPVVSSVVNCVSSPVRIDHD/DVVLVVLLVLLLVLQLVCCLVPNNVRDDLVSSCVNSVHDSVSVCVRDVDVLVSLLVNLLVLLVQLLVQLVVLLVVLVVDDLVPQDLLVSVVSSLVSCVLASSSLRSVVRLVVVLVVDVVSVVSNVVSVVVSLVSQLVSLQSSQVSNQKGFPDDSSVLSVVLVVLSSVLSVLNNVCVVVVNDCPSVDPSPVVSSVVNCVSSPVRIDHD

Nearest PDB structures (foldseek):
  3bhq-assembly1_B  TM=7.469E-01  e=1.505E-06  Mesorhizobium japonicum MAFF 303099
  2fbq-assembly1_A-2  TM=6.569E-01  e=1.989E-04  Pseudomonas aeruginosa
  4yze-assembly1_A  TM=6.528E-01  e=1.810E-04  Escherichia coli K-12
  3p9t-assembly1_B  TM=6.583E-01  e=9.816E-04  Stenotrophomonas maltophilia
  3bru-assembly1_B  TM=7.219E-01  e=2.396E-03  Cereibacter sphaeroides 2.4.1

Organism: NCBI:txid888439

Secondary structure (DSSP, 8-state):
-HHHHHHHHHHHHHHHHHHHHH-STT--HHHHHHHHT--HHHHHTT-SSHHHHHHHHHHHHHHHHHHHHHHHHHHHTTS-GGG--HHHHHHHHHHHHT-SHHHHHHHHHHHHHHHH-HHHHHHHHHHHHHHHHHHHHHHHHHHHHTTEEESS-HHHHHHHHHHHHHHHHHHHHHHHHTTT-TTS---HHHHHHHHHHHHHHHTEEE-/-HHHHHHHHHHHHHHHHHHHHH-STT--HHHHHHHHT--HHHHHHH-SSHHHHHHHHHHHHHHHHHHHHHHHHHHHTTS-GGG--HHHHHHHHHHHHT-SHHHHHHHHHHHHHHHH-HHHHHHHHHHHHHHHHHHHHHHHHHHHHTTEEESS-HHHHHHHHHHHHHHHHHHHHHHHHTTT-TTS---HHHHHHHHHHHHHHHTEEE-